Protein AF-A0A250XH63-F1 (afdb_monomer_lite)

Organism: NCBI:txid1157962

Structure (mmCIF, N/CA/C/O backbone):
data_AF-A0A250XH63-F1
#
_entry.id   AF-A0A250XH63-F1
#
loop_
_atom_site.group_PDB
_atom_site.id
_atom_site.type_symbol
_atom_site.label_atom_id
_atom_site.label_alt_id
_atom_site.label_comp_id
_atom_site.label_asym_id
_atom_site.label_entity_id
_atom_site.label_seq_id
_atom_site.pdbx_PDB_ins_code
_atom_site.Cartn_x
_atom_site.Cartn_y
_atom_site.Cartn_z
_atom_site.occupancy
_atom_site.B_iso_or_equiv
_atom_site.auth_seq_id
_atom_site.auth_comp_id
_atom_site.auth_asym_id
_atom_site.auth_atom_id
_atom_site.pdbx_PDB_model_num
ATOM 1 N N . MET A 1 1 ? 1.982 -60.705 22.102 1.00 41.25 1 MET A N 1
ATOM 2 C CA . MET A 1 1 ? 3.268 -60.411 22.765 1.00 41.25 1 MET A CA 1
ATOM 3 C C . MET A 1 1 ? 3.368 -58.901 22.903 1.00 41.25 1 MET A C 1
ATOM 5 O O . MET A 1 1 ? 3.298 -58.223 21.890 1.00 41.25 1 MET A O 1
ATOM 9 N N . HIS A 1 2 ? 3.440 -58.457 24.160 1.00 37.41 2 HIS A N 1
ATOM 10 C CA . HIS A 1 2 ? 3.518 -57.090 24.698 1.00 37.41 2 HIS A CA 1
ATOM 11 C C . HIS A 1 2 ? 2.357 -56.118 24.436 1.00 37.41 2 HIS A C 1
ATOM 13 O O . HIS A 1 2 ? 2.406 -55.260 23.561 1.00 37.41 2 HIS A O 1
ATOM 19 N N . ASP A 1 3 ? 1.356 -56.233 25.315 1.00 41.62 3 ASP A N 1
ATOM 20 C CA . ASP A 1 3 ? 0.445 -55.162 25.713 1.00 41.62 3 ASP A CA 1
ATOM 21 C C . ASP A 1 3 ? 1.171 -54.187 26.659 1.00 41.62 3 ASP A C 1
ATOM 23 O O . ASP A 1 3 ? 1.655 -54.599 27.715 1.00 41.62 3 ASP A O 1
ATOM 27 N N . SER A 1 4 ? 1.207 -52.898 26.310 1.00 48.91 4 SER A N 1
ATOM 28 C CA . SER A 1 4 ? 1.609 -51.807 27.210 1.00 48.91 4 SER A CA 1
ATOM 29 C C . SER A 1 4 ? 0.422 -50.870 27.408 1.00 48.91 4 SER A C 1
ATOM 31 O O . SER A 1 4 ? 0.184 -49.956 26.622 1.00 48.91 4 SER A O 1
ATOM 33 N N . ASN A 1 5 ? -0.345 -51.145 28.461 1.00 46.19 5 ASN A N 1
ATOM 34 C CA . ASN A 1 5 ? -1.484 -50.357 28.910 1.00 46.19 5 ASN A CA 1
ATOM 35 C C . ASN A 1 5 ? -0.993 -49.376 29.990 1.00 46.19 5 ASN A C 1
ATOM 37 O O . ASN A 1 5 ? -0.805 -49.764 31.143 1.00 46.19 5 ASN A O 1
ATOM 41 N N . ALA A 1 6 ? -0.714 -48.128 29.609 1.00 43.69 6 ALA A N 1
ATOM 42 C CA . ALA A 1 6 ? -0.292 -47.087 30.543 1.00 43.69 6 ALA A CA 1
ATOM 43 C C . ALA A 1 6 ? -1.519 -46.500 31.261 1.00 43.69 6 ALA A C 1
ATOM 45 O O . ALA A 1 6 ? -2.269 -45.703 30.698 1.00 43.69 6 ALA A O 1
ATOM 46 N N . TYR A 1 7 ? -1.718 -46.920 32.510 1.00 38.94 7 TYR A N 1
ATOM 47 C CA . TYR A 1 7 ? -2.581 -46.242 33.472 1.00 38.94 7 TYR A CA 1
ATOM 48 C C . TYR A 1 7 ? -1.949 -44.893 33.837 1.00 38.94 7 TYR A C 1
ATOM 50 O O . TYR A 1 7 ? -0.852 -44.854 34.388 1.00 38.94 7 TYR A O 1
ATOM 58 N N . VAL A 1 8 ? -2.639 -43.794 33.534 1.00 45.12 8 VAL A N 1
ATOM 59 C CA . VAL A 1 8 ? -2.311 -42.465 34.062 1.00 45.12 8 VAL A CA 1
ATOM 60 C C . VAL A 1 8 ? -2.870 -42.393 35.483 1.00 45.12 8 VAL A C 1
ATOM 62 O O . VAL A 1 8 ? -4.085 -42.374 35.681 1.00 45.12 8 VAL A O 1
ATOM 65 N N . THR A 1 9 ? -1.973 -42.432 36.463 1.00 44.78 9 THR A N 1
ATOM 66 C CA . THR A 1 9 ? -2.229 -42.213 37.889 1.00 44.78 9 THR A CA 1
ATOM 67 C C . THR A 1 9 ? -2.612 -40.752 38.146 1.00 44.78 9 THR A C 1
ATOM 69 O O . THR A 1 9 ? -1.955 -39.828 37.674 1.00 44.78 9 THR A O 1
ATOM 72 N N . LEU A 1 10 ? -3.705 -40.550 38.884 1.00 47.03 10 LEU A N 1
ATOM 73 C CA . LEU A 1 10 ? -4.242 -39.256 39.320 1.00 47.03 10 LEU A CA 1
ATOM 74 C C . LEU A 1 10 ? -3.573 -38.797 40.633 1.00 47.03 10 LEU A C 1
ATOM 76 O O . LEU A 1 10 ? -4.272 -38.585 41.614 1.00 47.03 10 LEU A O 1
ATOM 80 N N . ASP A 1 11 ? -2.245 -38.651 40.649 1.00 47.12 11 ASP A N 1
ATOM 81 C CA . ASP A 1 11 ? -1.493 -38.189 41.841 1.00 47.12 11 ASP A CA 1
ATOM 82 C C . ASP A 1 11 ? -0.953 -36.747 41.716 1.00 47.12 11 ASP A C 1
ATOM 84 O O . ASP A 1 11 ? -0.257 -36.261 42.594 1.00 47.12 11 ASP A O 1
ATOM 88 N N . SER A 1 12 ? -1.280 -36.003 40.652 1.00 50.38 12 SER A N 1
ATOM 89 C CA . SER A 1 12 ? -0.665 -34.685 40.379 1.00 50.38 12 SER A CA 1
ATOM 90 C C . SER A 1 12 ? -1.458 -33.461 40.870 1.00 50.38 12 SER A C 1
ATOM 92 O O . SER A 1 12 ? -1.282 -32.375 40.324 1.00 50.38 12 SER A O 1
ATOM 94 N N . VAL A 1 13 ? -2.368 -33.604 41.840 1.00 51.94 13 VAL A N 1
ATOM 95 C CA . VAL A 1 13 ? -3.175 -32.463 42.341 1.00 51.94 13 VAL A CA 1
ATOM 96 C C . VAL A 1 13 ? -2.612 -31.864 43.639 1.00 51.94 13 VAL A C 1
ATOM 98 O O . VAL A 1 13 ? -2.933 -30.721 43.955 1.00 51.94 13 VAL A O 1
ATOM 101 N N . GLU A 1 14 ? -1.732 -32.568 44.356 1.00 52.97 14 GLU A N 1
ATOM 102 C CA . GLU A 1 14 ? -1.169 -32.067 45.623 1.00 52.97 14 GLU A CA 1
ATOM 103 C C . GLU A 1 14 ? 0.027 -31.111 45.435 1.00 52.97 14 GLU A C 1
ATOM 105 O O . GLU A 1 14 ? 0.212 -30.219 46.258 1.00 52.97 14 GLU A O 1
ATOM 110 N N . ASP A 1 15 ? 0.734 -31.154 44.298 1.00 50.19 15 ASP A N 1
ATOM 111 C CA . ASP A 1 15 ? 1.896 -30.279 44.037 1.00 50.19 15 ASP A CA 1
ATOM 112 C C . ASP A 1 15 ? 1.538 -28.819 43.669 1.00 50.19 15 ASP A C 1
ATOM 114 O O . ASP A 1 15 ? 2.415 -27.964 43.583 1.00 50.19 15 ASP A O 1
ATOM 118 N N . CYS A 1 16 ? 0.259 -28.476 43.454 1.00 54.28 16 CYS A N 1
ATOM 119 C CA . CYS A 1 16 ? -0.134 -27.097 43.108 1.00 54.28 16 CYS A CA 1
ATOM 120 C C . CYS A 1 16 ? -0.336 -26.169 44.318 1.00 54.28 16 CYS A C 1
ATOM 122 O O . CYS A 1 16 ? -0.416 -24.955 44.127 1.00 54.28 16 CYS A O 1
ATOM 124 N N . ALA A 1 17 ? -0.468 -26.695 45.539 1.00 57.25 17 ALA A N 1
ATOM 125 C CA . ALA A 1 17 ? -0.729 -25.861 46.716 1.00 57.25 17 ALA A CA 1
ATOM 126 C C . ALA A 1 17 ? 0.541 -25.137 47.202 1.00 57.25 17 ALA A C 1
ATOM 128 O O . ALA A 1 17 ? 0.492 -23.938 47.494 1.00 57.25 17 ALA A O 1
ATOM 129 N N . ASP A 1 18 ? 1.681 -25.831 47.188 1.00 59.03 18 ASP A N 1
ATOM 130 C CA . ASP A 1 18 ? 2.962 -25.295 47.660 1.00 59.03 18 ASP A CA 1
ATOM 131 C C . ASP A 1 18 ? 3.505 -24.181 46.740 1.00 59.03 18 ASP A C 1
ATOM 133 O O . ASP A 1 18 ? 4.044 -23.176 47.216 1.00 59.03 18 ASP A O 1
ATOM 137 N N . ASP A 1 19 ? 3.256 -24.276 45.428 1.00 65.81 19 ASP A N 1
ATOM 138 C CA . ASP A 1 19 ? 3.649 -23.256 44.443 1.00 65.81 19 ASP A CA 1
ATOM 139 C C . ASP A 1 19 ? 2.899 -21.923 44.624 1.00 65.81 19 ASP A C 1
ATOM 141 O O . ASP A 1 19 ? 3.460 -20.841 44.416 1.00 65.81 19 ASP A O 1
ATOM 145 N N . VAL A 1 20 ? 1.631 -21.967 45.047 1.00 68.19 20 VAL A N 1
ATOM 146 C CA . VAL A 1 20 ? 0.815 -20.759 45.268 1.00 68.19 20 VAL A CA 1
ATOM 147 C C . VAL A 1 20 ? 1.288 -20.006 46.511 1.00 68.19 20 VAL A C 1
ATOM 149 O O . VAL A 1 20 ? 1.326 -18.771 46.515 1.00 68.19 20 VAL A O 1
ATOM 152 N N . GLN A 1 21 ? 1.700 -20.731 47.552 1.00 70.88 21 GLN A N 1
ATOM 153 C CA . GLN A 1 21 ? 2.231 -20.133 48.774 1.00 70.88 21 GLN A CA 1
ATOM 154 C C . GLN A 1 21 ? 3.620 -19.518 48.548 1.00 70.88 21 GLN A C 1
ATOM 156 O O . GLN A 1 21 ? 3.879 -18.409 49.026 1.00 70.88 21 GLN A O 1
ATOM 161 N N . GLY A 1 22 ? 4.472 -20.167 47.745 1.00 74.75 22 GLY A N 1
ATOM 162 C CA . GLY A 1 22 ? 5.752 -19.606 47.300 1.00 74.75 22 GLY A CA 1
ATOM 163 C C . GLY A 1 22 ? 5.582 -18.302 46.511 1.00 74.75 22 GLY A C 1
ATOM 164 O O . GLY A 1 22 ? 6.178 -17.280 46.855 1.00 74.75 22 GLY A O 1
ATOM 165 N N . GLN A 1 23 ? 4.680 -18.286 45.523 1.00 75.88 23 GLN A N 1
ATOM 166 C CA . GLN A 1 23 ? 4.392 -17.082 44.732 1.00 75.88 23 GLN A CA 1
ATOM 167 C C . GLN A 1 23 ? 3.797 -15.941 45.570 1.00 75.88 23 GLN A C 1
ATOM 169 O O . GLN A 1 23 ? 4.119 -14.773 45.343 1.00 75.88 23 GLN A O 1
ATOM 174 N N . ALA A 1 24 ? 2.958 -16.244 46.565 1.00 72.00 24 ALA A N 1
ATOM 175 C CA . ALA A 1 24 ? 2.406 -15.233 47.466 1.00 72.00 24 ALA A CA 1
ATOM 176 C C . ALA A 1 24 ? 3.488 -14.578 48.345 1.00 72.00 24 ALA A C 1
ATOM 178 O O . ALA A 1 24 ? 3.439 -13.366 48.581 1.00 72.00 24 ALA A O 1
ATOM 179 N N . MET A 1 25 ? 4.487 -15.349 48.787 1.00 78.38 25 MET A N 1
ATOM 180 C CA . MET A 1 25 ? 5.618 -14.837 49.567 1.00 78.38 25 MET A CA 1
ATOM 181 C C . MET A 1 25 ? 6.565 -13.976 48.723 1.00 78.38 25 MET A C 1
ATOM 183 O O . MET A 1 25 ? 7.000 -12.923 49.193 1.00 78.38 25 MET A O 1
ATOM 187 N N . ASP A 1 26 ? 6.799 -14.338 47.461 1.00 77.38 26 ASP A N 1
ATOM 188 C CA . ASP A 1 26 ? 7.581 -13.520 46.524 1.00 77.38 26 ASP A CA 1
ATOM 189 C C . ASP A 1 26 ? 6.874 -12.203 46.167 1.00 77.38 26 ASP A C 1
ATOM 191 O O . ASP A 1 26 ? 7.507 -11.147 46.073 1.00 77.38 26 ASP A O 1
ATOM 195 N N . ILE A 1 27 ? 5.542 -12.222 46.041 1.00 74.62 27 ILE A N 1
ATOM 196 C CA . ILE A 1 27 ? 4.738 -11.005 45.864 1.00 74.62 27 ILE A CA 1
ATOM 197 C C . ILE A 1 27 ? 4.843 -10.118 47.109 1.00 74.62 27 ILE A C 1
ATOM 199 O O . ILE A 1 27 ? 5.061 -8.913 46.983 1.00 74.62 27 ILE A O 1
ATOM 203 N N . LEU A 1 28 ? 4.748 -10.689 48.313 1.00 71.19 28 LEU A N 1
ATOM 204 C CA . LEU A 1 28 ? 4.933 -9.942 49.559 1.00 71.19 28 LEU A CA 1
ATOM 205 C C . LEU A 1 28 ? 6.342 -9.342 49.663 1.00 71.19 28 LEU A C 1
ATOM 207 O O . LEU A 1 28 ? 6.463 -8.181 50.055 1.00 71.19 28 LEU A O 1
ATOM 211 N N . ALA A 1 29 ? 7.379 -10.075 49.246 1.00 76.44 29 ALA A N 1
ATOM 212 C CA . ALA A 1 29 ? 8.754 -9.587 49.169 1.00 76.44 29 ALA A CA 1
ATOM 213 C C . ALA A 1 29 ? 8.893 -8.416 48.174 1.00 76.44 29 ALA A C 1
ATOM 215 O O . ALA A 1 29 ? 9.464 -7.380 48.518 1.00 76.44 29 ALA A O 1
ATOM 216 N N . GLY A 1 30 ? 8.294 -8.510 46.984 1.00 71.00 30 GLY A N 1
ATOM 217 C CA . GLY A 1 30 ? 8.285 -7.429 45.988 1.00 71.00 30 GLY A CA 1
ATOM 218 C C . GLY A 1 30 ? 7.497 -6.185 46.423 1.00 71.00 30 GLY A C 1
ATOM 219 O O . GLY A 1 30 ? 7.869 -5.056 46.101 1.00 71.00 30 GLY A O 1
ATOM 220 N N . LEU A 1 31 ? 6.442 -6.353 47.224 1.00 68.62 31 LEU A N 1
ATOM 221 C CA . LEU A 1 31 ? 5.690 -5.232 47.800 1.00 68.62 31 LEU A CA 1
ATOM 222 C C . LEU A 1 31 ? 6.514 -4.464 48.851 1.00 68.62 31 LEU A C 1
ATOM 224 O O . LEU A 1 31 ? 6.279 -3.271 49.058 1.00 68.62 31 LEU A O 1
ATOM 228 N N . THR A 1 32 ? 7.517 -5.101 49.470 1.00 65.69 32 THR A N 1
ATOM 229 C CA . THR A 1 32 ? 8.432 -4.430 50.409 1.00 65.69 32 THR A CA 1
ATOM 230 C C . THR A 1 32 ? 9.353 -3.424 49.721 1.00 65.69 32 THR A C 1
ATOM 232 O O . THR A 1 32 ? 9.590 -2.349 50.270 1.00 65.69 32 THR A O 1
ATOM 235 N N . SER A 1 33 ? 9.809 -3.712 48.495 1.00 69.31 33 SER A N 1
ATOM 236 C CA . SER A 1 33 ? 10.696 -2.813 47.747 1.00 69.31 33 SER A CA 1
ATOM 237 C C . SER A 1 33 ? 9.974 -1.590 47.175 1.00 69.31 33 SER A C 1
ATOM 239 O O . SER A 1 33 ? 10.621 -0.647 46.732 1.00 69.31 33 SER A O 1
ATOM 241 N N . LEU A 1 34 ? 8.637 -1.593 47.182 1.00 75.25 34 LEU A N 1
ATOM 242 C CA . LEU A 1 34 ? 7.790 -0.522 46.647 1.00 75.25 34 LEU A CA 1
ATOM 243 C C . LEU A 1 34 ? 7.347 0.502 47.711 1.00 75.25 34 LEU A C 1
ATOM 245 O O . LEU A 1 34 ? 6.546 1.382 47.408 1.00 75.25 34 LEU A O 1
ATOM 249 N N . GLY A 1 35 ? 7.855 0.409 48.947 1.00 68.25 35 GLY A N 1
ATOM 250 C CA . GLY A 1 35 ? 7.584 1.397 50.002 1.00 68.25 35 GLY A CA 1
ATOM 251 C C . GLY A 1 35 ? 6.139 1.395 50.517 1.00 68.25 35 GLY A C 1
ATOM 252 O O . GLY A 1 35 ? 5.651 2.409 51.014 1.00 68.25 35 GLY A O 1
ATOM 253 N N . ILE A 1 36 ? 5.433 0.272 50.380 1.00 76.38 36 ILE A N 1
ATOM 254 C CA . ILE A 1 36 ? 4.042 0.131 50.820 1.00 76.38 36 ILE A CA 1
ATOM 255 C C . ILE A 1 36 ? 3.974 0.075 52.353 1.00 76.38 36 ILE A C 1
ATOM 257 O O . ILE A 1 36 ? 4.795 -0.579 52.997 1.00 76.38 36 ILE A O 1
ATOM 261 N N . SER A 1 37 ? 2.975 0.753 52.932 1.00 78.25 37 SER A N 1
ATOM 262 C CA . SER A 1 37 ? 2.823 0.894 54.382 1.00 78.25 37 SER A CA 1
ATOM 263 C C . SER A 1 37 ? 2.643 -0.450 55.097 1.00 78.25 37 SER A C 1
ATOM 265 O O . SER A 1 37 ? 1.931 -1.348 54.639 1.00 78.25 37 SER A O 1
ATOM 267 N N . GLU A 1 38 ? 3.270 -0.571 56.265 1.00 80.50 38 GLU A N 1
ATOM 268 C CA . GLU A 1 38 ? 3.286 -1.786 57.092 1.00 80.50 38 GLU A CA 1
ATOM 269 C C . GLU A 1 38 ? 1.872 -2.252 57.483 1.00 80.50 38 GLU A C 1
ATOM 271 O O . GLU A 1 38 ? 1.567 -3.442 57.454 1.00 80.50 38 GLU A O 1
ATOM 276 N N . ALA A 1 39 ? 0.952 -1.302 57.671 1.00 73.38 39 ALA A N 1
ATOM 277 C CA . ALA A 1 39 ? -0.461 -1.569 57.936 1.00 73.38 39 ALA A CA 1
ATOM 278 C C . ALA A 1 39 ? -1.197 -2.266 56.774 1.00 73.38 39 ALA A C 1
ATOM 280 O O . ALA A 1 39 ? -2.158 -3.003 57.001 1.00 73.38 39 ALA A O 1
ATOM 281 N N . LEU A 1 40 ? -0.794 -2.034 55.517 1.00 71.12 40 LEU A N 1
ATOM 282 C CA . LEU A 1 40 ? -1.385 -2.740 54.376 1.00 71.12 40 LEU A CA 1
ATOM 283 C C . LEU A 1 40 ? -0.832 -4.164 54.273 1.00 71.12 40 LEU A C 1
ATOM 285 O O . LEU A 1 40 ? -1.578 -5.083 53.943 1.00 71.12 40 LEU A O 1
ATOM 289 N N . ARG A 1 41 ? 0.444 -4.357 54.620 1.00 78.44 41 ARG A N 1
ATOM 290 C CA . ARG A 1 41 ? 1.076 -5.679 54.662 1.00 78.44 41 ARG A CA 1
ATOM 291 C C . ARG A 1 41 ? 0.395 -6.592 55.675 1.00 78.44 41 ARG A C 1
ATOM 293 O O . ARG A 1 41 ? 0.029 -7.709 55.330 1.00 78.44 41 ARG A O 1
ATOM 300 N N . GLU A 1 42 ? 0.146 -6.086 56.879 1.00 82.56 42 GLU A N 1
ATOM 301 C CA . GLU A 1 42 ? -0.530 -6.838 57.939 1.00 82.56 42 GLU A CA 1
ATOM 302 C C . GLU A 1 42 ? -1.963 -7.236 57.532 1.00 82.56 42 GLU A C 1
ATOM 304 O O . GLU A 1 42 ? -2.415 -8.351 57.794 1.00 82.56 42 GLU A O 1
ATOM 309 N N . LYS A 1 43 ? -2.664 -6.369 56.787 1.00 80.81 43 LYS A N 1
ATOM 310 C CA . LYS A 1 43 ? -3.988 -6.680 56.220 1.00 80.81 43 LYS A CA 1
ATOM 311 C C . LYS A 1 43 ? -3.940 -7.749 55.129 1.00 80.81 43 LYS A C 1
ATOM 313 O O . LYS A 1 43 ? -4.813 -8.613 55.111 1.00 80.81 43 LYS A O 1
ATOM 318 N N . VAL A 1 44 ? -2.953 -7.703 54.233 1.00 78.88 44 VAL A N 1
ATOM 319 C CA . VAL A 1 44 ? -2.778 -8.719 53.179 1.00 78.88 44 VAL A CA 1
ATOM 320 C C . VAL A 1 44 ? -2.409 -10.068 53.793 1.00 78.88 44 VAL A C 1
ATOM 322 O O . VAL A 1 44 ? -2.977 -11.087 53.409 1.00 78.88 44 VAL A O 1
ATOM 325 N N . GLN A 1 45 ? -1.535 -10.074 54.798 1.00 84.31 45 GLN A N 1
ATOM 326 C CA . GLN A 1 45 ? -1.140 -11.292 55.496 1.00 84.31 45 GLN A CA 1
ATOM 327 C C . GLN A 1 45 ? -2.313 -11.916 56.264 1.00 84.31 45 GLN A C 1
ATOM 329 O O . GLN A 1 45 ? -2.554 -13.112 56.136 1.00 84.31 45 GLN A O 1
ATOM 334 N N . ASN A 1 46 ? -3.123 -11.111 56.961 1.00 82.38 46 ASN A N 1
ATOM 335 C CA . ASN A 1 46 ? -4.349 -11.597 57.601 1.00 82.38 46 ASN A CA 1
ATOM 336 C C . ASN A 1 46 ? -5.375 -12.145 56.593 1.00 82.38 46 ASN A C 1
ATOM 338 O O . ASN A 1 46 ? -6.048 -13.132 56.885 1.00 82.38 46 ASN A O 1
ATOM 342 N N . ALA A 1 47 ? -5.492 -11.542 55.406 1.00 76.25 47 ALA A N 1
ATOM 343 C CA . ALA A 1 47 ? -6.397 -12.021 54.361 1.00 76.25 47 ALA A CA 1
ATOM 344 C C . ALA A 1 47 ? -5.946 -13.364 53.758 1.00 76.25 47 ALA A C 1
ATOM 346 O O . ALA A 1 47 ? -6.788 -14.220 53.495 1.00 76.25 47 ALA A O 1
ATOM 347 N N . LEU A 1 48 ? -4.636 -13.570 53.581 1.00 79.75 48 LEU A N 1
ATOM 348 C CA . LEU A 1 48 ? -4.081 -14.847 53.116 1.00 79.75 48 LEU A CA 1
ATOM 349 C C . LEU A 1 48 ? -4.312 -15.964 54.143 1.00 79.75 48 LEU A C 1
ATOM 351 O O . LEU A 1 48 ? -4.798 -17.031 53.774 1.00 79.75 48 LEU A O 1
ATOM 355 N N . SER A 1 49 ? -4.093 -15.690 55.433 1.00 79.06 49 SER A N 1
ATOM 356 C CA . SER A 1 49 ? -4.368 -16.650 56.513 1.00 79.06 49 SER A CA 1
ATOM 357 C C . SER A 1 49 ? -5.851 -17.039 56.609 1.00 79.06 49 SER A C 1
ATOM 359 O O . SER A 1 49 ? -6.177 -18.178 56.935 1.00 79.06 49 SER A O 1
ATOM 361 N N . GLN A 1 50 ? -6.772 -16.115 56.309 1.00 78.94 50 GLN A N 1
ATOM 362 C CA . GLN A 1 50 ? -8.211 -16.412 56.265 1.00 78.94 50 GLN A CA 1
ATOM 363 C C . GLN A 1 50 ? -8.599 -17.277 55.059 1.00 78.94 50 GLN A C 1
ATOM 365 O O . GLN A 1 50 ? -9.533 -18.074 55.154 1.00 78.94 50 GLN A O 1
ATOM 370 N N . LEU A 1 51 ? -7.898 -17.135 53.931 1.00 71.88 51 LEU A N 1
ATOM 371 C CA . LEU A 1 51 ? -8.160 -17.925 52.729 1.00 71.88 51 LEU A CA 1
ATOM 372 C C . LEU A 1 51 ? -7.751 -19.395 52.915 1.00 71.88 51 LEU A C 1
ATOM 374 O O . LEU A 1 51 ? -8.463 -20.290 52.465 1.00 71.88 51 LEU A O 1
ATOM 378 N N . ASP A 1 52 ? -6.651 -19.630 53.627 1.00 74.44 52 ASP A N 1
ATOM 379 C CA . ASP A 1 52 ? -6.138 -20.969 53.937 1.00 74.44 52 ASP A CA 1
ATOM 380 C C . ASP A 1 52 ? -7.037 -21.724 54.943 1.00 74.44 52 ASP A C 1
ATOM 382 O O . ASP A 1 52 ? -7.325 -22.918 54.822 1.00 74.44 52 ASP A O 1
ATOM 386 N N . GLN A 1 53 ? -7.634 -20.991 55.888 1.00 73.06 53 GLN A N 1
ATOM 387 C CA . GLN A 1 53 ? -8.675 -21.538 56.769 1.00 73.06 53 GLN A CA 1
ATOM 388 C C . GLN A 1 53 ? -9.980 -21.860 56.019 1.00 73.06 53 GLN A C 1
ATOM 390 O O . GLN A 1 53 ? -10.717 -22.767 56.405 1.00 73.06 53 GLN A O 1
ATOM 395 N N . ALA A 1 54 ? -10.281 -21.141 54.934 1.00 65.88 54 ALA A N 1
ATOM 396 C CA . ALA A 1 54 ? -11.462 -21.408 54.118 1.00 65.88 54 ALA A CA 1
ATOM 397 C C . ALA A 1 54 ? -11.266 -22.615 53.182 1.00 65.88 54 ALA A C 1
ATOM 399 O O . ALA A 1 54 ? -12.203 -23.403 53.018 1.00 65.88 54 ALA A O 1
ATOM 400 N N . SER A 1 55 ? -10.069 -22.794 52.606 1.00 65.94 55 SER A N 1
ATOM 401 C CA . SER A 1 55 ? -9.748 -23.907 51.694 1.00 65.94 55 SER A CA 1
ATOM 402 C C . SER A 1 55 ? -9.786 -25.266 52.408 1.00 65.94 55 SER A C 1
ATOM 404 O O . SER A 1 55 ? -10.379 -26.218 51.896 1.00 65.94 55 SER A O 1
ATOM 406 N N . SER A 1 56 ? -9.270 -25.329 53.637 1.00 58.47 56 SER A N 1
ATOM 407 C CA . SER A 1 56 ? -9.263 -26.535 54.476 1.00 58.47 56 SER A CA 1
ATOM 408 C C . SER A 1 56 ? -10.664 -26.982 54.927 1.00 58.47 56 SER A C 1
ATOM 410 O O . SER A 1 56 ? -10.887 -28.168 55.164 1.00 58.47 56 SER A O 1
ATOM 412 N N . SER A 1 57 ? -11.649 -26.076 54.966 1.00 53.16 57 SER A N 1
ATOM 413 C CA . SER A 1 57 ? -13.041 -26.405 55.325 1.00 53.16 57 SER A CA 1
ATOM 414 C C . SER A 1 57 ? -13.882 -26.988 54.174 1.00 53.16 57 SER A C 1
ATOM 416 O O . SER A 1 57 ? -14.920 -27.605 54.418 1.00 53.16 57 SER A O 1
ATOM 418 N N . ALA A 1 58 ? -13.445 -26.829 52.918 1.00 50.69 58 ALA A N 1
ATOM 419 C CA . ALA A 1 58 ? -14.220 -27.202 51.729 1.00 50.69 58 ALA A CA 1
ATOM 420 C C . ALA A 1 58 ? -13.954 -28.635 51.218 1.00 50.69 58 ALA A C 1
ATOM 422 O O . ALA A 1 58 ? -14.729 -29.151 50.412 1.00 50.69 58 ALA A O 1
ATOM 423 N N . ALA A 1 59 ? -12.902 -29.306 51.697 1.00 48.00 59 ALA A N 1
ATOM 424 C CA . ALA A 1 59 ? -12.507 -30.639 51.226 1.00 48.00 59 ALA A CA 1
ATOM 425 C C . ALA A 1 59 ? -13.312 -31.810 51.842 1.00 48.00 59 ALA A C 1
ATOM 427 O O . ALA A 1 59 ? -13.118 -32.961 51.459 1.00 48.00 59 ALA A O 1
ATOM 428 N N . ALA A 1 60 ? -14.248 -31.551 52.763 1.00 48.25 60 ALA A N 1
ATOM 429 C CA . ALA A 1 60 ? -14.919 -32.597 53.546 1.00 48.25 60 ALA A CA 1
ATOM 430 C C . ALA A 1 60 ? -16.263 -33.119 52.986 1.00 48.25 60 ALA A C 1
ATOM 432 O O . ALA A 1 60 ? -16.964 -33.848 53.689 1.00 48.25 60 ALA A O 1
ATOM 433 N N . GLY A 1 61 ? -16.668 -32.811 51.746 1.00 48.09 61 GLY A N 1
ATOM 434 C CA . GLY A 1 61 ? -17.949 -33.350 51.276 1.00 48.09 61 GLY A CA 1
ATOM 435 C C . GLY A 1 61 ? -18.278 -33.213 49.801 1.00 48.09 61 GLY A C 1
ATOM 436 O O . GLY A 1 61 ? -19.016 -32.309 49.448 1.00 48.09 61 GLY A O 1
ATOM 437 N N . ILE A 1 62 ? -17.869 -34.186 48.978 1.00 42.75 62 ILE A N 1
ATOM 438 C CA . ILE A 1 62 ? -18.651 -34.673 47.826 1.00 42.75 62 ILE A CA 1
ATOM 439 C C . ILE A 1 62 ? -18.321 -36.163 47.622 1.00 42.75 62 ILE A C 1
ATOM 441 O O . ILE A 1 62 ? -17.252 -36.518 47.137 1.00 42.75 62 ILE A O 1
ATOM 445 N N . ALA A 1 63 ? -19.268 -37.044 47.956 1.00 40.44 63 ALA A N 1
ATOM 446 C CA . ALA A 1 63 ? -19.246 -38.454 47.577 1.00 40.44 63 ALA A CA 1
ATOM 447 C C . ALA A 1 63 ? -20.626 -38.891 47.050 1.00 40.44 63 ALA A C 1
ATOM 449 O O . ALA A 1 63 ? -21.623 -38.808 47.762 1.00 40.44 63 ALA A O 1
ATOM 450 N N . GLY A 1 64 ? -20.654 -39.420 45.819 1.00 40.66 64 GLY A N 1
ATOM 451 C CA . GLY A 1 64 ? -21.565 -40.500 45.410 1.00 40.66 64 GLY A CA 1
ATOM 452 C C . GLY A 1 64 ? -22.844 -40.163 44.619 1.00 40.66 64 GLY A C 1
ATOM 453 O O . GLY A 1 64 ? -23.823 -39.687 45.182 1.00 40.66 64 GLY A O 1
ATOM 454 N N . ARG A 1 65 ? -22.878 -40.569 43.334 1.00 35.75 65 ARG A N 1
ATOM 455 C CA . ARG A 1 65 ? -24.011 -41.167 42.558 1.00 35.75 65 ARG A CA 1
ATOM 456 C C . ARG A 1 65 ? -23.670 -41.096 41.061 1.00 35.75 65 ARG A C 1
ATOM 458 O O . ARG A 1 65 ? -23.179 -40.078 40.613 1.00 35.75 65 ARG A O 1
ATOM 465 N N . GLY A 1 66 ? -23.915 -42.062 40.182 1.00 36.47 66 GLY A N 1
ATOM 466 C CA . GLY A 1 66 ? -24.646 -43.323 40.228 1.00 36.47 66 GLY A CA 1
ATOM 467 C C . GLY A 1 66 ? -24.929 -43.742 38.772 1.00 36.47 66 GLY A C 1
ATOM 468 O O . GLY A 1 66 ? -25.424 -42.951 37.979 1.00 36.47 66 GLY A O 1
ATOM 469 N N . LYS A 1 67 ? -24.554 -44.974 38.429 1.00 46.66 67 LYS A N 1
ATOM 470 C CA . LYS A 1 67 ? -24.519 -45.621 37.101 1.00 46.66 67 LYS A CA 1
ATOM 471 C C . LYS A 1 67 ? -25.880 -46.249 36.729 1.00 46.66 67 LYS A C 1
ATOM 473 O O . LYS A 1 67 ? -26.514 -46.801 37.621 1.00 46.66 67 LYS A O 1
ATOM 478 N N . LYS A 1 68 ? -26.282 -46.238 35.444 1.00 37.56 68 LYS A N 1
ATOM 479 C CA . LYS A 1 68 ? -27.269 -47.120 34.736 1.00 37.56 68 LYS A CA 1
ATOM 480 C C . LYS A 1 68 ? -27.254 -46.697 33.246 1.00 37.56 68 LYS A C 1
ATOM 482 O O . LYS A 1 68 ? -27.274 -45.504 32.999 1.00 37.56 68 LYS A O 1
ATOM 487 N N . GLY A 1 69 ? -27.150 -47.505 32.186 1.00 41.00 69 GLY A N 1
ATOM 488 C CA . GLY A 1 69 ? -27.387 -48.931 31.949 1.00 41.00 69 GLY A CA 1
ATOM 489 C C . GLY A 1 69 ? -28.673 -49.116 31.125 1.00 41.00 69 GLY A C 1
ATOM 490 O O . GLY A 1 69 ? -29.734 -49.023 31.728 1.00 41.00 69 GLY A O 1
ATOM 491 N N . SER A 1 70 ? -28.603 -49.370 29.802 1.00 38.06 70 SER A N 1
ATOM 492 C CA . SER A 1 70 ? -29.703 -50.016 29.047 1.00 38.06 70 SER A CA 1
ATOM 493 C C . SER A 1 70 ? -29.303 -50.550 27.652 1.00 38.06 70 SER A C 1
ATOM 495 O O . SER A 1 70 ? -28.716 -49.845 26.835 1.00 38.06 70 SER A O 1
ATOM 497 N N . THR A 1 71 ? -29.642 -51.823 27.450 1.00 37.25 71 THR A N 1
ATOM 498 C CA . THR A 1 71 ? -29.669 -52.742 26.283 1.00 37.25 71 THR A CA 1
ATOM 499 C C . THR A 1 71 ? -30.891 -52.461 25.374 1.00 37.25 71 THR A C 1
ATOM 501 O O . THR A 1 71 ? -31.845 -51.888 25.878 1.00 37.25 71 THR A O 1
ATOM 504 N N . GLY A 1 72 ? -31.072 -52.843 24.098 1.00 36.28 72 GLY A N 1
ATOM 505 C CA . GLY A 1 72 ? -30.424 -53.729 23.117 1.00 36.28 72 GLY A CA 1
ATOM 506 C C . GLY A 1 72 ? -31.387 -54.006 21.919 1.00 36.28 72 GLY A C 1
ATOM 507 O O . GLY A 1 72 ? -32.563 -53.663 22.009 1.00 36.28 72 GLY A O 1
ATOM 508 N N . GLY A 1 73 ? -30.892 -54.658 20.845 1.00 33.97 73 GLY A N 1
ATOM 509 C CA . GLY A 1 73 ? -31.647 -55.372 19.772 1.00 33.97 73 GLY A CA 1
ATOM 510 C C . GLY A 1 73 ? -31.921 -54.605 18.456 1.00 33.97 73 GLY A C 1
ATOM 511 O O . GLY A 1 73 ? -32.189 -53.415 18.502 1.00 33.97 73 GLY A O 1
ATOM 512 N N . SER A 1 74 ? -31.930 -55.168 17.233 1.00 35.12 74 SER A N 1
ATOM 513 C CA . SER A 1 74 ? -31.536 -56.473 16.647 1.00 35.12 74 SER A CA 1
ATOM 514 C C . SER A 1 74 ? -31.870 -56.473 15.131 1.00 35.12 74 SER A C 1
ATOM 516 O O . SER A 1 74 ? -32.956 -56.028 14.775 1.00 35.12 74 SER A O 1
ATOM 518 N N . GLY A 1 75 ? -31.027 -57.073 14.272 1.00 38.25 75 GLY A N 1
ATOM 519 C CA . GLY A 1 75 ? -31.448 -57.715 13.000 1.00 38.25 75 GLY A CA 1
ATOM 520 C C . GLY A 1 75 ? -31.078 -57.034 11.663 1.00 38.25 75 GLY A C 1
ATOM 521 O O . GLY A 1 75 ? -30.913 -55.824 11.633 1.00 38.25 75 GLY A O 1
ATOM 522 N N . PRO A 1 76 ? -30.893 -57.794 10.558 1.00 53.25 76 PRO A N 1
ATOM 523 C CA . PRO A 1 76 ? -29.665 -57.692 9.766 1.00 53.25 76 PRO A CA 1
ATOM 524 C C . PRO A 1 76 ? -29.859 -57.342 8.278 1.00 53.25 76 PRO A C 1
ATOM 526 O O . PRO A 1 76 ? -30.817 -57.758 7.635 1.00 53.25 76 PRO A O 1
ATOM 529 N N . ALA A 1 77 ? -28.853 -56.688 7.698 1.00 39.03 77 ALA A N 1
ATOM 530 C CA . ALA A 1 77 ? -28.517 -56.802 6.281 1.00 39.03 77 ALA A CA 1
ATOM 531 C C . ALA A 1 77 ? -26.988 -56.791 6.167 1.00 39.03 77 ALA A C 1
ATOM 533 O O . ALA A 1 77 ? -26.342 -55.855 6.634 1.00 39.03 77 ALA A O 1
ATOM 534 N N . SER A 1 78 ? -26.417 -57.868 5.631 1.00 55.62 78 SER A N 1
ATOM 535 C CA . SER A 1 78 ? -24.978 -58.122 5.527 1.00 55.62 78 SER A CA 1
ATOM 536 C C . SER A 1 78 ? -24.215 -56.927 4.937 1.00 55.62 78 SER A C 1
ATOM 538 O O . SER A 1 78 ? -24.347 -56.670 3.739 1.00 55.62 78 SER A O 1
ATOM 540 N N . PRO A 1 79 ? -23.384 -56.208 5.716 1.00 50.94 79 PRO A N 1
ATOM 541 C CA . PRO A 1 79 ? -22.499 -55.214 5.152 1.00 50.94 79 PRO A CA 1
ATOM 542 C C . PRO A 1 79 ? -21.214 -55.915 4.719 1.00 50.94 79 PRO A C 1
ATOM 544 O O . PRO A 1 79 ? -20.552 -56.596 5.505 1.00 50.94 79 PRO A O 1
ATOM 547 N N . THR A 1 80 ? -20.859 -55.730 3.453 1.00 58.28 80 THR A N 1
ATOM 548 C CA . THR A 1 80 ? -19.521 -55.970 2.916 1.00 58.28 80 THR A CA 1
ATOM 549 C C . THR A 1 80 ? -18.500 -55.479 3.941 1.00 58.28 80 THR A C 1
ATOM 551 O O . THR A 1 80 ? -18.549 -54.318 4.349 1.00 58.28 80 THR A O 1
ATOM 554 N N . ARG A 1 81 ? -17.650 -56.383 4.442 1.00 48.50 81 ARG A N 1
ATOM 555 C CA . ARG A 1 81 ? -16.695 -56.121 5.525 1.00 48.50 81 ARG A CA 1
ATOM 556 C C . ARG A 1 81 ? -15.663 -55.108 5.037 1.00 48.50 81 ARG A C 1
ATOM 558 O O . ARG A 1 81 ? -14.639 -55.487 4.480 1.00 48.50 81 ARG A O 1
ATOM 565 N N . LEU A 1 82 ? -15.977 -53.830 5.220 1.00 60.59 82 LEU A N 1
ATOM 566 C CA . LEU A 1 82 ? -15.097 -52.733 4.860 1.00 60.59 82 LEU A CA 1
ATOM 567 C C . LEU A 1 82 ? -13.861 -52.795 5.750 1.00 60.59 82 LEU A C 1
ATOM 569 O O . LEU A 1 82 ? -13.943 -52.932 6.974 1.00 60.59 82 LEU A O 1
ATOM 573 N N . THR A 1 83 ? -12.710 -52.719 5.109 1.00 73.81 83 THR A N 1
ATOM 574 C CA . THR A 1 83 ? -11.415 -52.647 5.765 1.00 73.81 83 THR A CA 1
ATOM 575 C C . THR A 1 83 ? -11.352 -51.399 6.663 1.00 73.81 83 THR A C 1
ATOM 577 O O . THR A 1 83 ? -12.002 -50.387 6.380 1.00 73.81 83 THR A O 1
ATOM 580 N N . PRO A 1 84 ? -10.562 -51.409 7.752 1.00 76.06 84 PRO A N 1
ATOM 581 C CA . PRO A 1 84 ? -10.381 -50.231 8.610 1.00 76.06 84 PRO A CA 1
ATOM 582 C C . PRO A 1 84 ? -9.961 -48.969 7.831 1.00 76.06 84 PRO A C 1
ATOM 584 O O . PRO A 1 84 ? -10.338 -47.851 8.190 1.00 76.06 84 PRO A O 1
ATOM 587 N N . ALA A 1 85 ? -9.244 -49.147 6.717 1.00 75.31 85 ALA A N 1
ATOM 588 C CA . ALA A 1 85 ? -8.883 -48.078 5.793 1.00 75.31 85 ALA A CA 1
ATOM 589 C C . ALA A 1 85 ? -10.112 -47.445 5.111 1.00 75.31 85 ALA A C 1
ATOM 591 O O . ALA A 1 85 ? -10.233 -46.222 5.080 1.00 75.31 85 ALA A O 1
ATOM 592 N N . GLU A 1 86 ? -11.074 -48.246 4.650 1.00 78.38 86 GLU A N 1
ATOM 593 C CA . GLU A 1 86 ? -12.303 -47.756 4.009 1.00 78.38 86 GLU A CA 1
ATOM 594 C C . GLU A 1 86 ? -13.229 -47.024 4.988 1.00 78.38 86 GLU A C 1
ATOM 596 O O . GLU A 1 86 ? -13.874 -46.044 4.616 1.00 78.38 86 GLU A O 1
ATOM 601 N N . VAL A 1 87 ? -13.266 -47.439 6.259 1.00 83.00 87 VAL A N 1
ATOM 602 C CA . VAL A 1 87 ? -14.010 -46.714 7.308 1.00 83.00 87 VAL A CA 1
ATOM 603 C C . VAL A 1 87 ? -13.404 -45.329 7.544 1.00 83.00 87 VAL A C 1
ATOM 605 O O . VAL A 1 87 ? -14.127 -44.346 7.722 1.00 83.00 87 VAL A O 1
ATOM 608 N N . THR A 1 88 ? -12.075 -45.236 7.512 1.00 83.12 88 THR A N 1
ATOM 609 C CA . THR A 1 88 ? -11.357 -43.968 7.681 1.00 83.12 88 THR A CA 1
ATOM 610 C C . THR A 1 88 ? -11.573 -43.053 6.474 1.00 83.12 88 THR A C 1
ATOM 612 O O . THR A 1 88 ? -11.856 -41.867 6.645 1.00 83.12 88 THR A O 1
ATOM 615 N N . LEU A 1 89 ? -11.548 -43.615 5.261 1.00 86.38 89 LEU A N 1
ATOM 616 C CA . LEU A 1 89 ? -11.798 -42.881 4.021 1.00 86.38 89 LEU A CA 1
ATOM 617 C C . LEU A 1 89 ? -13.230 -42.326 3.969 1.00 86.38 89 LEU A C 1
ATOM 619 O O . LEU A 1 89 ? -13.424 -41.155 3.658 1.00 86.38 89 LEU A O 1
ATOM 623 N N . LYS A 1 90 ? -14.235 -43.122 4.362 1.00 87.06 90 LYS A N 1
ATOM 624 C CA . LYS A 1 90 ? -15.634 -42.665 4.434 1.00 87.06 90 LYS A CA 1
ATOM 625 C C . LYS A 1 90 ? -15.815 -41.489 5.393 1.00 87.06 90 LYS A C 1
ATOM 627 O O . LYS A 1 90 ? -16.452 -40.506 5.031 1.00 87.06 90 LYS A O 1
ATOM 632 N N . LYS A 1 91 ? -15.185 -41.534 6.572 1.00 89.44 91 LYS A N 1
ATOM 633 C CA . LYS A 1 91 ? -15.211 -40.408 7.523 1.00 89.44 91 LYS A CA 1
ATOM 634 C C . LYS A 1 91 ? -14.552 -39.147 6.958 1.00 89.44 91 LYS A C 1
ATOM 636 O O . LYS A 1 91 ? -15.032 -38.045 7.214 1.00 89.44 91 LYS A O 1
ATOM 641 N N . GLN A 1 92 ? -13.465 -39.291 6.197 1.00 89.00 92 GLN A N 1
ATOM 642 C CA . GLN A 1 92 ? -12.808 -38.155 5.544 1.00 89.00 92 GLN A CA 1
ATOM 643 C C . GLN A 1 92 ? -13.678 -37.551 4.435 1.00 89.00 92 GLN A C 1
ATOM 645 O O . GLN A 1 92 ? -13.794 -36.329 4.365 1.00 89.00 92 GLN A O 1
ATOM 650 N N . VAL A 1 93 ? -14.338 -38.384 3.627 1.00 91.31 93 VAL A N 1
ATOM 651 C CA . VAL A 1 93 ? -15.275 -37.932 2.585 1.00 91.31 93 VAL A CA 1
ATOM 652 C C . VAL A 1 93 ? -16.460 -37.187 3.206 1.00 91.31 93 VAL A C 1
ATOM 654 O O . VAL A 1 93 ? -16.734 -36.057 2.815 1.00 91.31 93 VAL A O 1
ATOM 657 N N . GLU A 1 94 ? -17.080 -37.725 4.260 1.00 91.69 94 GLU A N 1
ATOM 658 C CA . GLU A 1 94 ? -18.171 -37.039 4.973 1.00 91.69 94 GLU A CA 1
ATOM 659 C C . GLU A 1 94 ? -17.734 -35.699 5.591 1.00 91.69 94 GLU A C 1
ATOM 661 O O . GLU A 1 94 ? -18.497 -34.728 5.619 1.00 91.69 94 GLU A O 1
ATOM 666 N N . ALA A 1 95 ? -16.499 -35.616 6.097 1.00 89.44 95 ALA A N 1
ATOM 667 C CA . ALA A 1 95 ? -15.945 -34.371 6.621 1.00 89.44 95 ALA A CA 1
ATOM 668 C C . ALA A 1 95 ? -15.709 -33.333 5.511 1.00 89.44 95 ALA A C 1
ATOM 670 O O . ALA A 1 95 ? -15.963 -32.143 5.722 1.00 89.44 95 ALA A O 1
ATOM 671 N N . LEU A 1 96 ? -15.254 -33.765 4.331 1.00 90.69 96 LEU A N 1
ATOM 672 C CA . LEU A 1 96 ? -15.094 -32.903 3.159 1.00 90.69 96 LEU A CA 1
ATOM 673 C C . LEU A 1 96 ? -16.444 -32.421 2.623 1.00 90.69 96 LEU A C 1
ATOM 675 O O . LEU A 1 96 ? -16.585 -31.228 2.356 1.00 90.69 96 LEU A O 1
ATOM 679 N N . ASP A 1 97 ? -17.456 -33.284 2.570 1.00 92.12 97 ASP A N 1
ATOM 680 C CA . ASP A 1 97 ? -18.808 -32.903 2.153 1.00 92.12 97 ASP A CA 1
ATOM 681 C C . ASP A 1 97 ? -19.430 -31.874 3.103 1.00 92.12 97 ASP A C 1
ATOM 683 O O . ASP A 1 97 ? -20.010 -30.880 2.657 1.00 92.12 97 ASP A O 1
ATOM 687 N N . LYS A 1 98 ? -19.234 -32.028 4.421 1.00 92.81 98 LYS A N 1
ATOM 688 C CA . LYS A 1 98 ? -19.645 -31.016 5.411 1.00 92.81 98 LYS A CA 1
ATOM 689 C C . LYS A 1 98 ? -18.924 -29.682 5.201 1.00 92.81 98 LYS A C 1
ATOM 691 O O . LYS A 1 98 ? -19.564 -28.630 5.265 1.00 92.81 98 LYS A O 1
ATOM 696 N N . LYS A 1 99 ? -17.616 -29.700 4.917 1.00 89.88 99 LYS A N 1
ATOM 697 C CA . LYS A 1 99 ? -16.842 -28.483 4.606 1.00 89.88 99 LYS A CA 1
ATOM 698 C C . LYS A 1 99 ? -17.317 -27.821 3.310 1.00 89.88 99 LYS A C 1
ATOM 700 O O . LYS A 1 99 ? -17.483 -26.603 3.284 1.00 89.88 99 LYS A O 1
ATOM 705 N N . LEU A 1 100 ? -17.609 -28.597 2.266 1.00 92.50 100 LEU A N 1
ATOM 706 C CA . LEU A 1 100 ? -18.159 -28.092 1.005 1.00 92.50 100 LEU A CA 1
ATOM 707 C C . LEU A 1 100 ? -19.559 -27.498 1.190 1.00 92.50 100 LEU A C 1
ATOM 709 O O . LEU A 1 100 ? -19.839 -26.418 0.670 1.00 92.50 100 LEU A O 1
ATOM 713 N N . ALA A 1 101 ? -20.429 -28.145 1.966 1.00 91.94 101 ALA A N 1
ATOM 714 C CA . ALA A 1 101 ? -21.753 -27.619 2.290 1.00 91.94 101 ALA A CA 1
ATOM 715 C C . ALA A 1 10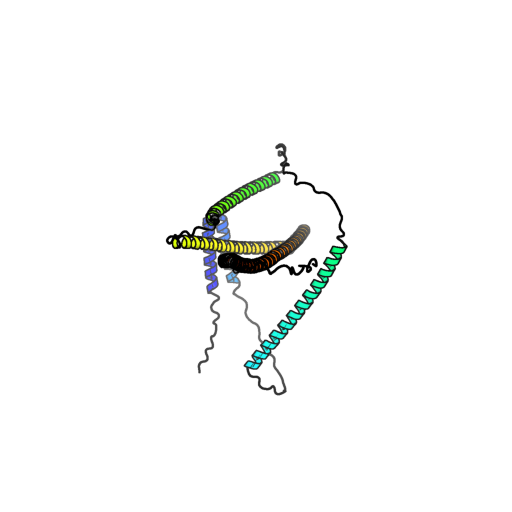1 ? -21.666 -26.285 3.052 1.00 91.94 101 ALA A C 1
ATOM 717 O O . ALA A 1 101 ? -22.388 -25.335 2.734 1.00 91.94 101 ALA A O 1
ATOM 718 N N . MET A 1 102 ? -20.740 -26.183 4.010 1.00 90.56 102 MET A N 1
ATOM 719 C CA . MET A 1 102 ? -20.480 -24.952 4.758 1.00 90.56 102 MET A CA 1
ATOM 720 C C . MET A 1 102 ? -19.941 -23.841 3.849 1.00 90.56 102 MET A C 1
ATOM 722 O O . MET A 1 102 ? -20.479 -22.735 3.860 1.00 90.56 102 MET A O 1
ATOM 726 N N . SER A 1 103 ? -18.960 -24.148 2.997 1.00 90.62 103 SER A N 1
ATOM 727 C CA . SER A 1 103 ? -18.407 -23.213 2.008 1.00 90.62 103 SER A CA 1
ATOM 728 C C . SER A 1 103 ? -19.485 -22.688 1.049 1.00 90.62 103 SER A C 1
ATOM 730 O O . SER A 1 103 ? -19.609 -21.478 0.861 1.00 90.62 103 SER A O 1
ATOM 732 N N . ARG A 1 104 ? -20.359 -23.562 0.525 1.00 93.31 104 ARG A N 1
ATOM 733 C CA . ARG A 1 104 ? -21.504 -23.164 -0.319 1.00 93.31 104 ARG A CA 1
ATOM 734 C C . ARG A 1 104 ? -22.513 -22.284 0.425 1.00 93.31 104 ARG A C 1
ATOM 736 O O . ARG A 1 104 ? -23.136 -21.415 -0.181 1.00 93.31 104 ARG A O 1
ATOM 743 N N . SER A 1 105 ? -22.714 -22.507 1.724 1.00 92.44 105 SER A N 1
ATOM 744 C CA . SER A 1 105 ? -23.570 -21.653 2.560 1.00 92.44 105 SER A CA 1
ATOM 745 C C . SER A 1 105 ? -22.956 -20.263 2.756 1.00 92.44 105 SER A C 1
ATOM 747 O O . SER A 1 105 ? -23.636 -19.258 2.556 1.00 92.44 105 SER A O 1
ATOM 749 N N . ILE A 1 106 ? -21.655 -20.198 3.056 1.00 92.25 106 ILE A N 1
ATOM 750 C CA . ILE A 1 106 ? -20.911 -18.941 3.212 1.00 92.25 106 ILE A CA 1
ATOM 751 C C . ILE A 1 106 ? -20.908 -18.150 1.901 1.00 92.25 106 ILE A C 1
ATOM 753 O O . ILE A 1 106 ? -21.260 -16.974 1.913 1.00 92.25 106 ILE A O 1
ATOM 757 N N . MET A 1 107 ? -20.611 -18.789 0.764 1.00 89.94 107 MET A N 1
ATOM 758 C CA . MET A 1 107 ? -20.647 -18.125 -0.545 1.00 89.94 107 MET A CA 1
ATOM 759 C C . MET A 1 107 ? -22.029 -17.552 -0.869 1.00 89.94 107 MET A C 1
ATOM 761 O O . MET A 1 107 ? -22.121 -16.419 -1.331 1.00 89.94 107 MET A O 1
ATOM 765 N N . ARG A 1 108 ? -23.116 -18.279 -0.570 1.00 93.88 108 ARG A N 1
ATOM 766 C CA . ARG A 1 108 ? -24.476 -17.751 -0.763 1.00 93.88 108 ARG A CA 1
ATOM 767 C C . ARG A 1 108 ? -24.759 -16.533 0.114 1.00 93.88 108 ARG A C 1
ATOM 769 O O . ARG A 1 108 ? -25.365 -15.584 -0.380 1.00 93.88 108 ARG A O 1
ATOM 776 N N . LYS A 1 109 ? -24.308 -16.534 1.375 1.00 95.81 109 LYS A N 1
ATOM 777 C CA . LYS A 1 109 ? -24.450 -15.384 2.287 1.00 95.81 109 LYS A CA 1
ATOM 778 C C . LYS A 1 109 ? -23.639 -14.175 1.821 1.00 95.81 109 LYS A C 1
ATOM 780 O O . LYS A 1 109 ? -24.167 -13.070 1.815 1.00 95.81 109 LYS A O 1
ATOM 785 N N . LEU A 1 110 ? -22.392 -14.383 1.397 1.00 90.25 110 LEU A N 1
ATOM 786 C CA . LEU A 1 110 ? -21.543 -13.317 0.860 1.00 90.25 110 LEU A CA 1
ATOM 787 C C . LEU A 1 110 ? -22.125 -12.731 -0.427 1.00 90.25 110 LEU A C 1
ATOM 789 O O . LEU A 1 110 ? -22.148 -11.517 -0.577 1.00 90.25 110 LEU A O 1
ATOM 793 N N . TYR A 1 111 ? -22.666 -13.574 -1.311 1.00 96.00 111 TYR A N 1
ATOM 794 C CA . TYR A 1 111 ? -23.337 -13.110 -2.523 1.00 96.00 111 TYR A CA 1
ATOM 795 C C . TYR A 1 111 ? -24.575 -12.261 -2.206 1.00 96.00 111 TYR A C 1
ATOM 797 O O . TYR A 1 111 ? -24.721 -11.177 -2.758 1.00 96.00 111 TYR A O 1
ATOM 805 N N . HIS A 1 112 ? -25.429 -12.699 -1.271 1.00 94.19 112 HIS A N 1
ATOM 806 C CA . HIS A 1 112 ? -26.585 -11.901 -0.838 1.00 94.19 112 HIS A CA 1
ATOM 807 C C . HIS A 1 112 ? -26.156 -10.549 -0.263 1.00 94.19 112 HIS A C 1
ATOM 809 O O . HIS A 1 112 ? -26.729 -9.530 -0.633 1.00 94.19 112 HIS A O 1
ATOM 815 N N . LYS A 1 113 ? -25.114 -10.535 0.578 1.00 95.06 113 LYS A N 1
ATOM 816 C CA . LYS A 1 113 ? -24.596 -9.301 1.173 1.00 95.06 113 LYS A CA 1
ATOM 817 C C . LYS A 1 113 ? -23.969 -8.368 0.130 1.00 95.06 113 LYS A C 1
ATOM 819 O O . LYS A 1 113 ? -24.181 -7.168 0.207 1.00 95.06 113 LYS A O 1
ATOM 824 N N . ASN A 1 114 ? -23.265 -8.895 -0.874 1.00 90.56 114 ASN A N 1
ATOM 825 C CA . ASN A 1 114 ? -22.762 -8.086 -1.992 1.00 90.56 114 ASN A CA 1
ATOM 826 C C . ASN A 1 114 ? -23.901 -7.458 -2.799 1.00 90.56 114 ASN A C 1
ATOM 828 O O . ASN A 1 114 ? -23.850 -6.272 -3.100 1.00 90.56 114 ASN A O 1
ATOM 832 N N . VAL A 1 115 ? -24.952 -8.223 -3.101 1.00 96.12 115 VAL A N 1
ATOM 833 C CA . VAL A 1 115 ? -26.131 -7.696 -3.808 1.00 96.12 115 VAL A CA 1
ATOM 834 C C . VAL A 1 115 ? -26.845 -6.619 -2.981 1.00 96.12 115 VAL A C 1
ATOM 836 O O . VAL A 1 115 ? -27.362 -5.655 -3.539 1.00 96.12 115 VAL A O 1
ATOM 839 N N . GLU A 1 116 ? -26.891 -6.766 -1.658 1.00 91.25 116 GLU A N 1
ATOM 840 C CA . GLU A 1 116 ? -27.443 -5.763 -0.743 1.00 91.25 116 GLU A CA 1
ATOM 841 C C . GLU A 1 116 ? -26.594 -4.481 -0.723 1.00 91.25 116 GLU A C 1
ATOM 843 O O . GLU A 1 116 ? -27.132 -3.397 -0.940 1.00 91.25 116 GLU A O 1
ATOM 848 N N . LEU A 1 117 ? -25.268 -4.602 -0.611 1.00 92.50 117 LEU A N 1
ATOM 849 C CA . LEU A 1 117 ? -24.339 -3.468 -0.671 1.00 92.50 117 LEU A CA 1
ATOM 850 C C . LEU A 1 117 ? -24.376 -2.741 -2.024 1.00 92.50 117 LEU A C 1
ATOM 852 O O . LEU A 1 117 ? -24.326 -1.515 -2.065 1.00 92.50 117 LEU A O 1
ATOM 856 N N . GLU A 1 118 ? -24.521 -3.457 -3.143 1.00 89.94 118 GLU A N 1
ATOM 857 C CA . GLU A 1 118 ? -24.711 -2.834 -4.461 1.00 89.94 118 GLU A CA 1
ATOM 858 C C . GLU A 1 118 ? -26.016 -2.030 -4.539 1.00 89.94 118 GLU A C 1
ATOM 860 O O . GLU A 1 118 ? -26.063 -0.977 -5.184 1.00 89.94 118 GLU A O 1
ATOM 865 N N . LYS A 1 119 ? -27.085 -2.495 -3.879 1.00 94.50 119 LYS A N 1
ATOM 866 C CA . LYS A 1 119 ? -28.336 -1.730 -3.777 1.00 94.50 119 LYS A CA 1
ATOM 867 C C . LYS A 1 119 ? -28.139 -0.475 -2.928 1.00 94.50 119 LYS A C 1
ATOM 869 O O . LYS A 1 119 ? -28.580 0.591 -3.351 1.00 94.50 119 LYS A O 1
ATOM 874 N N . GLU A 1 120 ? -27.452 -0.572 -1.792 1.00 88.06 120 GLU A N 1
ATOM 875 C CA . GLU A 1 120 ? -27.143 0.580 -0.931 1.00 88.06 120 GLU A CA 1
ATOM 876 C C . GLU A 1 120 ? -26.247 1.611 -1.628 1.00 88.06 120 GLU A C 1
ATOM 878 O O . GLU A 1 120 ? -26.501 2.814 -1.532 1.00 88.06 120 GLU A O 1
ATOM 883 N N . LEU A 1 121 ? -25.248 1.161 -2.394 1.00 86.00 121 LEU A N 1
ATOM 884 C CA . LEU A 1 121 ? -24.402 2.031 -3.212 1.00 86.00 121 LEU A CA 1
ATOM 885 C C . LEU A 1 121 ? -25.216 2.769 -4.273 1.00 86.00 121 LEU A C 1
ATOM 887 O O . LEU A 1 121 ? -25.053 3.977 -4.425 1.00 86.00 121 LEU A O 1
ATOM 891 N N . ARG A 1 122 ? -26.139 2.089 -4.964 1.00 87.12 122 ARG A N 1
ATOM 892 C CA . ARG A 1 122 ? -27.034 2.750 -5.929 1.00 87.12 122 ARG A CA 1
ATOM 893 C C . ARG A 1 122 ? -27.957 3.765 -5.264 1.00 87.12 122 ARG A C 1
ATOM 895 O O . ARG A 1 122 ? -28.132 4.851 -5.805 1.00 87.12 122 ARG A O 1
ATOM 902 N N . VAL A 1 123 ? -28.521 3.451 -4.096 1.00 82.94 123 VAL A N 1
ATOM 903 C CA . VAL A 1 123 ? -29.345 4.407 -3.333 1.00 82.94 123 VAL A CA 1
ATOM 904 C C . VAL A 1 123 ? -28.508 5.615 -2.915 1.00 82.94 123 VAL A C 1
ATOM 906 O O . VAL A 1 123 ? -28.942 6.749 -3.096 1.00 82.94 123 VAL A O 1
ATOM 909 N N . SER A 1 124 ? -27.283 5.388 -2.440 1.00 80.12 124 SER A N 1
ATOM 910 C CA . SER A 1 124 ? -26.362 6.455 -2.043 1.00 80.12 124 SER A CA 1
ATOM 911 C C . SER A 1 124 ? -25.963 7.327 -3.231 1.00 80.12 124 SER A C 1
ATOM 913 O O . SER A 1 124 ? -25.962 8.547 -3.105 1.00 80.12 124 SER A O 1
ATOM 915 N N . GLN A 1 125 ? -25.700 6.734 -4.398 1.00 83.31 125 GLN A N 1
ATOM 916 C CA . GLN A 1 125 ? -25.339 7.441 -5.629 1.00 83.31 125 GLN A CA 1
ATOM 917 C C . GLN A 1 125 ? -26.501 8.269 -6.197 1.00 83.31 125 GLN A C 1
ATOM 919 O O . GLN A 1 125 ? -26.293 9.382 -6.669 1.00 83.31 125 GLN A O 1
ATOM 924 N N . VAL A 1 126 ? -27.737 7.768 -6.114 1.00 79.12 126 VAL A N 1
ATOM 925 C CA . VAL A 1 126 ? -28.933 8.534 -6.504 1.00 79.12 126 VAL A CA 1
ATOM 926 C C . VAL A 1 126 ? -29.197 9.683 -5.524 1.00 79.12 126 VAL A C 1
ATOM 928 O O . VAL A 1 126 ? -29.626 10.755 -5.943 1.00 79.12 126 VAL A O 1
ATOM 931 N N . ASN A 1 127 ? -28.893 9.492 -4.237 1.00 71.88 127 ASN A N 1
ATOM 932 C CA . ASN A 1 127 ? -29.070 10.514 -3.204 1.00 71.88 127 ASN A CA 1
ATOM 933 C C . ASN A 1 127 ? -27.912 11.533 -3.139 1.00 71.88 127 ASN A C 1
ATOM 935 O O . ASN A 1 127 ? -28.041 12.573 -2.501 1.00 71.88 127 ASN A O 1
ATOM 939 N N . SER A 1 128 ? -26.792 11.259 -3.816 1.00 56.94 128 SER A N 1
ATOM 940 C CA . SER A 1 128 ? -25.651 12.168 -3.979 1.00 56.94 128 SER A CA 1
ATOM 941 C C . SER A 1 128 ? -25.594 12.732 -5.400 1.00 56.94 128 SER A C 1
ATOM 943 O O . SER A 1 128 ? -24.599 12.624 -6.114 1.00 56.94 128 SER A O 1
ATOM 945 N N . GLN A 1 129 ? -26.684 13.381 -5.816 1.00 43.28 129 GLN A N 1
ATOM 946 C CA . GLN A 1 129 ? -26.614 14.325 -6.930 1.00 43.28 129 GLN A CA 1
ATOM 947 C C . GLN A 1 129 ? -25.689 15.503 -6.559 1.00 43.28 129 GLN A C 1
ATOM 949 O O . GLN A 1 129 ? -25.673 15.946 -5.406 1.00 43.28 129 GLN A O 1
ATOM 954 N N . PRO A 1 130 ? -24.899 16.010 -7.519 1.00 48.12 130 PRO A N 1
ATOM 955 C CA . PRO A 1 130 ? -23.831 16.958 -7.260 1.00 48.12 130 PRO A CA 1
ATOM 956 C C . PRO A 1 130 ? -24.406 18.351 -6.997 1.00 48.12 130 PRO A C 1
ATOM 958 O O . PRO A 1 130 ? -24.952 18.992 -7.894 1.00 48.12 130 PRO A O 1
ATOM 961 N N . ILE A 1 131 ? -24.220 18.867 -5.782 1.00 46.12 131 ILE A N 1
ATOM 962 C CA . ILE A 1 131 ? -24.243 20.316 -5.573 1.00 46.12 131 ILE A CA 1
ATOM 963 C C . ILE A 1 131 ? -22.944 20.849 -6.173 1.00 46.12 131 ILE A C 1
ATOM 965 O O . ILE A 1 131 ? -21.874 20.818 -5.567 1.00 46.12 131 ILE A O 1
ATOM 969 N N . THR A 1 132 ? -23.042 21.281 -7.424 1.00 45.31 132 THR A N 1
ATOM 970 C CA . THR A 1 132 ? -22.047 22.106 -8.098 1.00 45.31 132 THR A CA 1
ATOM 971 C C . THR A 1 132 ? -21.736 23.360 -7.278 1.00 45.31 132 THR A C 1
ATOM 973 O O . THR A 1 132 ? -22.638 24.036 -6.790 1.00 45.31 132 THR A O 1
ATOM 976 N N . SER A 1 133 ? -20.439 23.676 -7.228 1.00 46.62 133 SER A N 1
ATOM 977 C CA . SER A 1 133 ? -19.823 24.981 -6.953 1.00 46.62 133 SER A CA 1
ATOM 978 C C . SER A 1 133 ? -20.049 25.629 -5.582 1.00 46.62 133 SER A C 1
ATOM 980 O O . SER A 1 133 ? -21.025 26.345 -5.413 1.00 46.62 133 SER A O 1
ATOM 982 N N . VAL A 1 134 ? -19.035 25.570 -4.705 1.00 35.94 134 VAL A N 1
ATOM 983 C CA . VAL A 1 134 ? -18.477 26.777 -4.059 1.00 35.94 134 VAL A CA 1
ATOM 984 C C . VAL A 1 134 ? -16.961 26.621 -3.868 1.00 35.94 134 VAL A C 1
ATOM 986 O O . VAL A 1 134 ? -16.493 25.791 -3.100 1.00 35.94 134 VAL A O 1
ATOM 989 N N . SER A 1 135 ? -16.237 27.458 -4.613 1.00 35.03 135 SER A N 1
ATOM 990 C CA . SER A 1 135 ? -15.059 28.247 -4.232 1.00 35.03 135 SER A CA 1
ATOM 991 C C . SER A 1 135 ? -13.956 27.625 -3.371 1.00 35.03 135 SER A C 1
ATOM 993 O O . SER A 1 135 ? -14.115 27.349 -2.186 1.00 35.03 135 SER A O 1
ATOM 995 N N . MET A 1 136 ? -12.759 27.628 -3.959 1.00 42.78 136 MET A N 1
ATOM 996 C CA . MET A 1 136 ? -11.486 27.668 -3.250 1.00 42.78 136 MET A CA 1
ATOM 997 C C . MET A 1 136 ? -11.494 28.699 -2.115 1.00 42.78 136 MET A C 1
ATOM 999 O O . MET A 1 136 ? -11.800 29.872 -2.343 1.00 42.78 136 MET A O 1
ATOM 1003 N N . VAL A 1 137 ? -11.070 28.276 -0.925 1.00 37.16 137 VAL A N 1
ATOM 1004 C CA . VAL A 1 137 ? -10.570 29.165 0.126 1.00 37.16 137 VAL A CA 1
ATOM 1005 C C . VAL A 1 137 ? -9.250 28.595 0.639 1.00 37.16 137 VAL A C 1
ATOM 1007 O O . VAL A 1 137 ? -9.137 27.415 0.962 1.00 37.16 137 VAL A O 1
ATOM 1010 N N . LYS A 1 138 ? -8.247 29.477 0.628 1.00 38.03 138 LYS A N 1
ATOM 1011 C CA . LYS A 1 138 ? -6.877 29.324 1.124 1.00 38.03 138 LYS A CA 1
ATOM 1012 C C . LYS A 1 138 ? -6.808 28.766 2.556 1.00 38.03 138 LYS A C 1
ATOM 1014 O O . LYS A 1 138 ? -7.692 29.065 3.357 1.00 38.03 138 LYS A O 1
ATOM 1019 N N . PRO A 1 139 ? -5.706 28.084 2.918 1.00 41.72 139 PRO A N 1
ATOM 1020 C CA . PRO A 1 139 ? -5.397 27.783 4.308 1.00 41.72 139 PRO A CA 1
ATOM 1021 C C . PRO A 1 139 ? -5.015 29.089 5.015 1.00 41.72 139 PRO A C 1
ATOM 1023 O O . PRO A 1 139 ? -4.044 29.742 4.635 1.00 41.72 139 PRO A O 1
ATOM 1026 N N . LEU A 1 140 ? -5.822 29.497 5.994 1.00 40.50 140 LEU A N 1
ATOM 1027 C CA . LEU A 1 140 ? -5.524 30.624 6.870 1.00 40.50 140 LEU A CA 1
ATOM 1028 C C . LEU A 1 140 ? -4.822 30.105 8.118 1.00 40.50 140 LEU A C 1
ATOM 1030 O O . LEU A 1 140 ? -5.238 29.126 8.738 1.00 40.50 140 LEU A O 1
ATOM 1034 N N . GLU A 1 141 ? -3.720 30.779 8.395 1.00 35.34 141 GLU A N 1
ATOM 1035 C CA . GLU A 1 141 ? -2.778 30.547 9.464 1.00 35.34 141 GLU A CA 1
ATOM 1036 C C . GLU A 1 141 ? -3.442 30.575 10.843 1.00 35.34 141 GLU A C 1
ATOM 1038 O O . GLU A 1 141 ? -4.366 31.329 11.147 1.00 35.34 141 GLU A O 1
ATOM 1043 N N . SER A 1 142 ? -2.903 29.694 11.670 1.00 45.44 142 SER A N 1
ATOM 1044 C CA . SER A 1 142 ? -2.855 29.732 13.119 1.00 45.44 142 SER A CA 1
ATOM 1045 C C . SER A 1 142 ? -2.544 31.126 13.665 1.00 45.44 142 SER A C 1
ATOM 1047 O O . SER A 1 142 ? -1.411 31.561 13.535 1.00 45.44 142 SER A O 1
ATOM 1049 N N . ASP A 1 143 ? -3.520 31.761 14.321 1.00 39.50 143 ASP A N 1
ATOM 1050 C CA . ASP A 1 143 ? -3.296 32.800 15.341 1.00 39.50 143 ASP A CA 1
ATOM 1051 C C . ASP A 1 143 ? -4.580 33.081 16.141 1.00 39.50 143 ASP A C 1
ATOM 1053 O O . ASP A 1 143 ? -5.217 34.122 16.029 1.00 39.50 143 ASP A O 1
ATOM 1057 N N . LEU A 1 144 ? -4.990 32.123 16.978 1.00 43.53 144 LEU A N 1
ATOM 1058 C CA . LEU A 1 144 ? -5.979 32.346 18.043 1.00 43.53 144 LEU A CA 1
ATOM 1059 C C . LEU A 1 144 ? -5.614 31.512 19.280 1.00 43.53 144 LEU A C 1
ATOM 1061 O O . LEU A 1 144 ? -6.370 30.651 19.727 1.00 43.53 144 LEU A O 1
ATOM 1065 N N . ILE A 1 145 ? -4.447 31.788 19.873 1.00 45.03 145 ILE A N 1
ATOM 1066 C CA . ILE A 1 145 ? -4.231 31.504 21.299 1.00 45.03 145 ILE A CA 1
ATOM 1067 C C . ILE A 1 145 ? -4.588 32.770 22.072 1.00 45.03 145 ILE A C 1
ATOM 1069 O O . ILE A 1 145 ? -3.788 33.665 22.322 1.00 45.03 145 ILE A O 1
ATOM 1073 N N . SER A 1 146 ? -5.874 32.791 22.397 1.00 39.56 146 SER A N 1
ATOM 1074 C CA . SER A 1 146 ? -6.557 33.581 23.409 1.00 39.56 146 SER A CA 1
ATOM 1075 C C . SER A 1 146 ? -5.694 33.855 24.648 1.00 39.56 146 SER A C 1
ATOM 1077 O O . SER A 1 146 ? -5.543 33.005 25.528 1.00 39.56 146 SER A O 1
ATOM 1079 N N . SER A 1 147 ? -5.241 35.099 24.775 1.00 42.81 147 SER A N 1
ATOM 1080 C CA . SER A 1 147 ? -4.907 35.737 26.044 1.00 42.81 147 SER A CA 1
ATOM 1081 C C . SER A 1 147 ? -6.165 35.825 26.918 1.00 42.81 147 SER A C 1
ATOM 1083 O O . SER A 1 147 ? -7.037 36.669 26.724 1.00 42.81 147 SER A O 1
ATOM 1085 N N . ARG A 1 148 ? -6.288 34.922 27.897 1.00 39.34 148 ARG A N 1
ATOM 1086 C CA . ARG A 1 148 ? -7.326 34.997 28.934 1.00 39.34 148 ARG A CA 1
ATOM 1087 C C . ARG A 1 148 ? -6.753 35.715 30.166 1.00 39.34 148 ARG A C 1
ATOM 1089 O O . ARG A 1 148 ? -5.691 35.309 30.638 1.00 39.34 148 ARG A O 1
ATOM 1096 N N . PRO A 1 149 ? -7.417 36.753 30.707 1.00 46.25 149 PRO A N 1
ATOM 1097 C CA . PRO A 1 149 ? -6.927 37.473 31.876 1.00 46.25 149 PRO A CA 1
ATOM 1098 C C . PRO A 1 149 ? -7.032 36.611 33.140 1.00 46.25 149 PRO A C 1
ATOM 1100 O O . PRO A 1 149 ? -8.081 36.049 33.462 1.00 46.25 149 PRO A O 1
ATOM 1103 N N . ALA A 1 150 ? -5.918 36.525 33.861 1.00 49.09 150 ALA A N 1
ATOM 1104 C CA . ALA A 1 150 ? -5.802 35.914 35.175 1.00 49.09 150 ALA A CA 1
ATOM 1105 C C . ALA A 1 150 ? -6.410 36.840 36.239 1.00 49.09 150 ALA A C 1
ATOM 1107 O O . ALA A 1 150 ? -5.695 37.619 36.860 1.00 49.09 150 ALA A O 1
ATOM 1108 N N . THR A 1 151 ? -7.732 36.832 36.425 1.00 50.81 151 THR A N 1
ATOM 1109 C CA . THR A 1 151 ? -8.373 37.478 37.591 1.00 50.81 151 THR A CA 1
ATOM 1110 C C . THR A 1 151 ? -9.838 37.054 37.723 1.00 50.81 151 THR A C 1
ATOM 1112 O O . THR A 1 151 ? -10.727 37.739 37.241 1.00 50.81 151 THR A O 1
ATOM 1115 N N . ALA A 1 152 ? -10.091 35.894 38.343 1.00 49.78 152 ALA A N 1
ATOM 1116 C CA . ALA A 1 152 ? -11.325 35.565 39.082 1.00 49.78 152 ALA A CA 1
ATOM 1117 C C . ALA A 1 152 ? -11.294 34.085 39.506 1.00 49.78 152 ALA A C 1
ATOM 1119 O O . ALA A 1 152 ? -11.877 33.226 38.850 1.00 49.78 152 ALA A O 1
ATOM 1120 N N . LEU A 1 153 ? -10.593 33.763 40.596 1.00 53.34 153 LEU A N 1
ATOM 1121 C CA . LEU A 1 153 ? -10.580 32.402 41.155 1.00 53.34 153 LEU A CA 1
ATOM 1122 C C . LEU A 1 153 ? -10.688 32.405 42.689 1.00 53.34 153 LEU A C 1
ATOM 1124 O O . LEU A 1 153 ? -10.158 31.534 43.363 1.00 53.34 153 LEU A O 1
ATOM 1128 N N . ALA A 1 154 ? -11.387 33.398 43.246 1.00 49.53 154 ALA A N 1
ATOM 1129 C CA . ALA A 1 154 ? -11.539 33.582 44.693 1.00 49.53 154 ALA A CA 1
ATOM 1130 C C . ALA A 1 154 ? -12.860 33.022 45.270 1.00 49.53 154 ALA A C 1
ATOM 1132 O O . ALA A 1 154 ? -13.241 33.388 46.375 1.00 49.53 154 ALA A O 1
ATOM 1133 N N . GLY A 1 155 ? -13.579 32.150 44.550 1.00 53.41 155 GLY A N 1
ATOM 1134 C CA . GLY A 1 155 ? -14.896 31.662 44.997 1.00 53.41 155 GLY A CA 1
ATOM 1135 C C . GLY A 1 155 ? -15.283 30.250 44.557 1.00 53.41 155 GLY A C 1
ATOM 1136 O O . GLY A 1 155 ? -16.454 29.892 44.651 1.00 53.41 155 GLY A O 1
ATOM 1137 N N . LEU A 1 156 ? -14.343 29.446 44.050 1.00 55.50 156 LEU A N 1
ATOM 1138 C CA . LEU A 1 156 ? -14.647 28.064 43.668 1.00 55.50 156 LEU A CA 1
ATOM 1139 C C . LEU A 1 156 ? -14.640 27.167 44.915 1.00 55.50 156 LEU A C 1
ATOM 1141 O O . LEU A 1 156 ? -13.741 27.290 45.750 1.00 55.50 156 LEU A O 1
ATOM 1145 N N . PRO A 1 157 ? -15.622 26.263 45.063 1.00 75.44 157 PRO A N 1
ATOM 1146 C CA . PRO A 1 157 ? -15.686 25.368 46.207 1.00 75.44 157 PRO A CA 1
ATOM 1147 C C . PRO A 1 157 ? -14.439 24.471 46.252 1.00 75.44 157 PRO A C 1
ATOM 1149 O O . PRO A 1 157 ? -13.947 24.028 45.214 1.00 75.44 157 PRO A O 1
ATOM 1152 N N . ALA A 1 158 ? -13.927 24.198 47.457 1.00 74.25 158 ALA A N 1
ATOM 1153 C CA . ALA A 1 158 ? -12.611 23.581 47.681 1.00 74.25 158 ALA A CA 1
ATOM 1154 C C . ALA A 1 158 ? -12.373 22.266 46.907 1.00 74.25 158 ALA A C 1
ATOM 1156 O O . ALA A 1 158 ? -11.253 21.990 46.487 1.00 74.25 158 ALA A O 1
ATOM 1157 N N . HIS A 1 159 ? -13.428 21.482 46.657 1.00 68.19 159 HIS A N 1
ATOM 1158 C CA . HIS A 1 159 ? -13.349 20.246 45.873 1.00 68.19 159 HIS A CA 1
ATOM 1159 C C . HIS A 1 159 ? -13.035 20.492 44.387 1.00 68.19 159 HIS A C 1
ATOM 1161 O O . HIS A 1 159 ? -12.329 19.702 43.769 1.00 68.19 159 HIS A O 1
ATOM 1167 N N . LEU A 1 160 ? -13.522 21.594 43.811 1.00 74.19 160 LEU A N 1
ATOM 1168 C CA . LEU A 1 160 ? -13.255 21.950 42.420 1.00 74.19 160 LEU A CA 1
ATOM 1169 C C . LEU A 1 160 ? -11.836 22.509 42.262 1.00 74.19 160 LEU A C 1
ATOM 1171 O O . LEU A 1 160 ? -11.168 22.218 41.276 1.00 74.19 160 LEU A O 1
ATOM 1175 N N . ALA A 1 161 ? -11.355 23.262 43.256 1.00 72.88 161 ALA A N 1
ATOM 1176 C CA . ALA A 1 161 ? -9.966 23.713 43.303 1.00 72.88 161 ALA A CA 1
ATOM 1177 C C . ALA A 1 161 ? -8.993 22.522 43.391 1.00 72.88 161 ALA A C 1
ATOM 1179 O O . ALA A 1 161 ? -8.017 22.480 42.646 1.00 72.88 161 ALA A O 1
ATOM 1180 N N . ALA A 1 162 ? -9.305 21.519 44.220 1.00 78.25 162 ALA A N 1
ATOM 1181 C CA . ALA A 1 162 ? -8.528 20.282 44.306 1.00 78.25 162 ALA A CA 1
ATOM 1182 C C . ALA A 1 162 ? -8.544 19.484 42.987 1.00 78.25 162 ALA A C 1
ATOM 1184 O O . ALA A 1 162 ? -7.493 19.044 42.530 1.00 78.25 162 ALA A O 1
ATOM 1185 N N . ALA A 1 163 ? -9.702 19.362 42.327 1.00 75.75 163 ALA A N 1
ATOM 1186 C CA . ALA A 1 163 ? -9.815 18.670 41.039 1.00 75.75 163 ALA A CA 1
ATOM 1187 C C . ALA A 1 163 ? -9.051 19.381 39.905 1.00 75.75 163 ALA A C 1
ATOM 1189 O O . ALA A 1 163 ? -8.478 18.729 39.031 1.00 75.75 163 ALA A O 1
ATOM 1190 N N . LEU A 1 164 ? -9.024 20.719 39.909 1.00 81.06 164 LEU A N 1
ATOM 1191 C CA . LEU A 1 164 ? -8.214 21.500 38.969 1.00 81.06 164 LEU A CA 1
ATOM 1192 C C . LEU A 1 164 ? -6.718 21.312 39.241 1.00 81.06 164 LEU A C 1
ATOM 1194 O O . LEU A 1 164 ? -5.964 21.071 38.304 1.00 81.06 164 LEU A O 1
ATOM 1198 N N . GLN A 1 165 ? -6.307 21.314 40.510 1.00 88.81 165 GLN A N 1
ATOM 1199 C CA . GLN A 1 165 ? -4.921 21.060 40.896 1.00 88.81 165 GLN A CA 1
ATOM 1200 C C . GLN A 1 165 ? -4.458 19.643 40.513 1.00 88.81 165 GLN A C 1
ATOM 1202 O O . GLN A 1 165 ? -3.347 19.475 40.014 1.00 88.81 165 GLN A O 1
ATOM 1207 N N . GLU A 1 166 ? -5.303 18.625 40.695 1.00 85.50 166 GLU A N 1
ATOM 1208 C CA . GLU A 1 166 ? -5.018 17.244 40.280 1.00 85.50 166 GLU A CA 1
ATOM 1209 C C . GLU A 1 166 ? -4.928 17.122 38.749 1.00 85.50 166 GLU A C 1
ATOM 1211 O O . GLU A 1 166 ? -4.020 16.472 38.217 1.00 85.50 166 GLU A O 1
ATOM 1216 N N . ARG A 1 167 ? -5.810 17.815 38.013 1.00 86.19 167 ARG A N 1
ATOM 1217 C CA . ARG A 1 167 ? -5.708 17.929 36.552 1.00 86.19 167 ARG A CA 1
ATOM 1218 C C . ARG A 1 167 ? -4.396 18.574 36.122 1.00 86.19 167 ARG A C 1
ATOM 1220 O O . ARG A 1 167 ? -3.750 18.039 35.226 1.00 86.19 167 ARG A O 1
ATOM 1227 N N . ASP A 1 168 ? -3.998 19.679 36.742 1.00 89.81 168 ASP A N 1
ATOM 1228 C CA . ASP A 1 168 ? -2.769 20.396 36.389 1.00 89.81 168 ASP A CA 1
ATOM 1229 C C . ASP A 1 168 ? -1.522 19.551 36.685 1.00 89.81 168 ASP A C 1
ATOM 1231 O O . ASP A 1 168 ? -0.604 19.488 35.865 1.00 89.81 168 ASP A O 1
ATOM 1235 N N . GLN A 1 169 ? -1.517 18.804 37.795 1.00 91.94 169 GLN A N 1
ATOM 1236 C CA . GLN A 1 169 ? -0.465 17.827 38.095 1.00 91.94 169 GLN A CA 1
ATOM 1237 C C . GLN A 1 169 ? -0.409 16.705 37.054 1.00 91.94 169 GLN A C 1
ATOM 1239 O O . GLN A 1 169 ? 0.674 16.342 36.592 1.00 91.94 169 GLN A O 1
ATOM 1244 N N . THR A 1 170 ? -1.565 16.185 36.640 1.00 88.88 170 THR A N 1
ATOM 1245 C CA . THR A 1 170 ? -1.649 15.145 35.605 1.00 88.88 170 THR A CA 1
ATOM 1246 C C . THR A 1 170 ? -1.147 15.667 34.258 1.00 88.88 170 THR A C 1
ATOM 1248 O O . THR A 1 170 ? -0.397 14.982 33.564 1.00 88.88 170 THR A O 1
ATOM 1251 N N . ILE A 1 171 ? -1.503 16.903 33.895 1.00 89.25 171 ILE A N 1
ATOM 1252 C CA . ILE A 1 171 ? -1.023 17.562 32.675 1.00 89.25 171 ILE A CA 1
ATOM 1253 C C . ILE A 1 171 ? 0.503 17.710 32.718 1.00 89.25 171 ILE A C 1
ATOM 1255 O O . ILE A 1 171 ? 1.166 17.344 31.747 1.00 89.25 171 ILE A O 1
ATOM 1259 N N . ALA A 1 172 ? 1.071 18.159 33.840 1.00 91.12 172 ALA A N 1
ATOM 1260 C CA . ALA A 1 172 ? 2.518 18.286 34.002 1.00 91.12 172 ALA A CA 1
ATOM 1261 C C . ALA A 1 172 ? 3.242 16.928 33.892 1.00 91.12 172 ALA A C 1
ATOM 1263 O O . ALA A 1 172 ? 4.263 16.818 33.211 1.00 91.12 172 ALA A O 1
ATOM 1264 N N . GLN A 1 173 ? 2.691 15.868 34.495 1.00 89.31 173 GLN A N 1
ATOM 1265 C CA . GLN A 1 173 ? 3.242 14.511 34.387 1.00 89.31 173 GLN A CA 1
ATOM 1266 C C . GLN A 1 173 ? 3.203 13.981 32.946 1.00 89.31 173 GLN A C 1
ATOM 1268 O O . GLN A 1 173 ? 4.184 13.404 32.472 1.00 89.31 173 GLN A O 1
ATOM 1273 N N . LEU A 1 174 ? 2.100 14.204 32.224 1.00 87.62 174 LEU A N 1
ATOM 1274 C CA . LEU A 1 174 ? 1.963 13.789 30.826 1.00 87.62 174 LEU A CA 1
ATOM 1275 C C . LEU A 1 174 ? 2.907 14.562 29.896 1.00 87.62 174 LEU A C 1
ATOM 1277 O O . LEU A 1 174 ? 3.481 13.967 28.983 1.00 87.62 174 LEU A O 1
ATOM 1281 N N . GLN A 1 175 ? 3.116 15.858 30.139 1.00 92.56 175 GLN A N 1
ATOM 1282 C CA . GLN A 1 175 ? 4.087 16.668 29.395 1.00 92.56 175 GLN A CA 1
ATOM 1283 C C . GLN A 1 175 ? 5.518 16.157 29.600 1.00 92.56 175 GLN A C 1
ATOM 1285 O O . GLN A 1 175 ? 6.233 15.935 28.621 1.00 92.56 175 GLN A O 1
ATOM 1290 N N . LEU A 1 176 ? 5.904 15.863 30.847 1.00 94.69 176 LEU A N 1
ATOM 1291 C CA . LEU A 1 176 ? 7.208 15.277 31.168 1.00 94.69 176 LEU A CA 1
ATOM 1292 C C . LEU A 1 176 ? 7.404 13.911 30.483 1.00 94.69 176 LEU A C 1
ATOM 1294 O O . LEU A 1 176 ? 8.464 13.633 29.917 1.00 94.69 176 LEU A O 1
ATOM 1298 N N . ALA A 1 177 ? 6.377 13.056 30.499 1.00 84.50 177 ALA A N 1
ATOM 1299 C CA . ALA A 1 177 ? 6.414 11.750 29.845 1.00 84.50 177 ALA A CA 1
ATOM 1300 C C . ALA A 1 177 ? 6.548 11.867 28.315 1.00 84.50 177 ALA A C 1
ATOM 1302 O O . ALA A 1 177 ? 7.311 11.111 27.706 1.00 84.50 177 ALA A O 1
ATOM 1303 N N . LEU A 1 178 ? 5.863 12.836 27.698 1.00 84.88 178 LEU A N 1
ATOM 1304 C CA . LEU A 1 178 ? 5.977 13.142 26.269 1.00 84.88 178 LEU A CA 1
ATOM 1305 C C . LEU A 1 178 ? 7.374 13.643 25.898 1.00 84.88 178 LEU A C 1
ATOM 1307 O O . LEU A 1 178 ? 7.936 13.189 24.902 1.00 84.88 178 LEU A O 1
ATOM 1311 N N . GLU A 1 179 ? 7.965 14.536 26.690 1.00 91.19 179 GLU A N 1
ATOM 1312 C CA . GLU A 1 179 ? 9.342 14.992 26.472 1.00 91.19 179 GLU A CA 1
ATOM 1313 C C . GLU A 1 179 ? 10.354 13.851 26.613 1.00 91.19 179 GLU A C 1
ATOM 1315 O O . GLU A 1 179 ? 11.241 13.700 25.772 1.00 91.19 179 GLU A O 1
ATOM 1320 N N . SER A 1 180 ? 10.190 12.999 27.627 1.00 89.44 180 SER A N 1
ATOM 1321 C CA . SER A 1 180 ? 10.967 11.766 27.805 1.00 89.44 180 SER A CA 1
ATOM 1322 C C . SER A 1 180 ? 10.860 10.837 26.588 1.00 89.44 180 SER A C 1
ATOM 1324 O O . SER A 1 180 ? 11.868 10.321 26.098 1.00 89.44 180 SER A O 1
ATOM 1326 N N . ALA A 1 181 ? 9.650 10.635 26.059 1.00 80.69 181 ALA A N 1
ATOM 1327 C CA . ALA A 1 181 ? 9.422 9.828 24.864 1.00 80.69 181 ALA A CA 1
ATOM 1328 C C . ALA A 1 181 ? 10.064 10.452 23.614 1.00 80.69 181 ALA A C 1
ATOM 1330 O O . ALA A 1 181 ? 10.722 9.743 22.855 1.00 80.69 181 ALA A O 1
ATOM 1331 N N . ARG A 1 182 ? 9.959 11.776 23.434 1.00 88.25 182 ARG A N 1
ATOM 1332 C CA . ARG A 1 182 ? 10.612 12.499 22.331 1.00 88.25 182 ARG A CA 1
ATOM 1333 C C . ARG A 1 182 ? 12.133 12.382 22.386 1.00 88.25 182 ARG A C 1
ATOM 1335 O O . ARG A 1 182 ? 12.734 12.074 21.365 1.00 88.25 182 ARG A O 1
ATOM 1342 N N . ARG A 1 183 ? 12.755 12.540 23.563 1.00 87.75 183 ARG A N 1
ATOM 1343 C CA . ARG A 1 183 ? 14.209 12.341 23.726 1.00 87.75 183 ARG A CA 1
ATOM 1344 C C . ARG A 1 183 ? 14.625 10.916 23.366 1.00 87.75 183 ARG A C 1
ATOM 1346 O O . ARG A 1 183 ? 15.616 10.733 22.669 1.00 87.75 183 ARG A O 1
ATOM 1353 N N . ARG A 1 184 ? 13.856 9.905 23.789 1.00 80.81 184 ARG A N 1
ATOM 1354 C CA . ARG A 1 184 ? 14.111 8.505 23.407 1.00 80.81 184 ARG A CA 1
ATOM 1355 C C . ARG A 1 184 ? 14.002 8.295 21.896 1.00 80.81 184 ARG A C 1
ATOM 1357 O O . ARG A 1 184 ? 14.891 7.674 21.327 1.00 80.81 184 ARG A O 1
ATOM 1364 N N . ASN A 1 185 ? 12.983 8.856 21.245 1.00 69.62 185 ASN A N 1
ATOM 1365 C CA . ASN A 1 185 ? 12.849 8.784 19.787 1.00 69.62 185 ASN A CA 1
ATOM 1366 C C . ASN A 1 185 ? 13.993 9.496 19.063 1.00 69.62 185 ASN A C 1
ATOM 13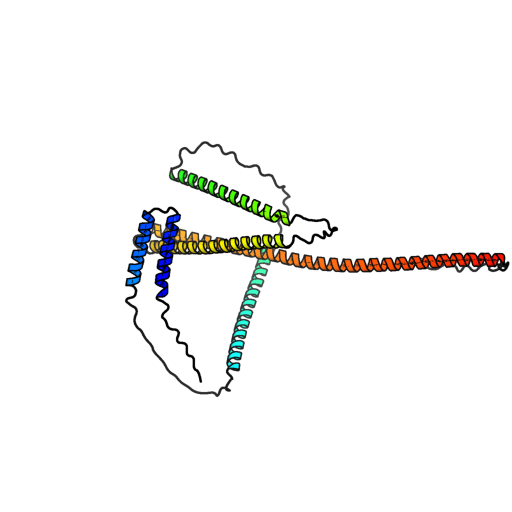68 O O . ASN A 1 185 ? 14.526 8.936 18.120 1.00 69.62 185 ASN A O 1
ATOM 1372 N N . GLN A 1 186 ? 14.445 10.655 19.540 1.00 80.12 186 GLN A N 1
ATOM 1373 C CA . GLN A 1 186 ? 15.589 11.362 18.957 1.00 80.12 186 GLN A CA 1
ATOM 1374 C C . GLN A 1 186 ? 16.900 10.560 19.097 1.00 80.12 186 GLN A C 1
ATOM 1376 O O . GLN A 1 186 ? 17.728 10.517 18.185 1.00 80.12 186 GLN A O 1
ATOM 1381 N N . ILE A 1 187 ? 17.089 9.875 20.229 1.00 78.69 187 ILE A N 1
ATOM 1382 C CA . ILE A 1 187 ? 18.219 8.959 20.450 1.00 78.69 187 ILE A CA 1
ATOM 1383 C C . ILE A 1 187 ? 18.139 7.746 19.509 1.00 78.69 187 ILE A C 1
ATOM 1385 O O . ILE A 1 187 ? 19.164 7.292 19.008 1.00 78.69 187 ILE A O 1
ATOM 1389 N N . LEU A 1 188 ? 16.942 7.223 19.243 1.00 71.94 188 LEU A N 1
ATOM 1390 C CA . LEU A 1 188 ? 16.753 6.160 18.256 1.00 71.94 188 LEU A CA 1
ATOM 1391 C C . LEU A 1 188 ? 16.998 6.684 16.832 1.00 71.94 188 LEU A C 1
ATOM 1393 O O . LEU A 1 188 ? 17.762 6.078 16.092 1.00 71.94 188 LEU A O 1
ATOM 1397 N N . GLU A 1 189 ? 16.441 7.833 16.456 1.00 73.44 189 GLU A N 1
ATOM 1398 C CA . GLU A 1 189 ? 16.634 8.453 15.139 1.00 73.44 189 GLU A CA 1
ATOM 1399 C C . GLU A 1 189 ? 18.102 8.767 14.849 1.00 73.44 189 GLU A C 1
ATOM 1401 O O . GLU A 1 189 ? 18.566 8.513 13.746 1.00 73.44 189 GLU A O 1
ATOM 1406 N N . SER A 1 190 ? 18.868 9.250 15.827 1.00 72.81 190 SER A N 1
ATOM 1407 C CA . SER A 1 190 ? 20.319 9.448 15.676 1.00 72.81 190 SER A CA 1
ATOM 1408 C C . SER A 1 190 ? 21.095 8.131 15.538 1.00 72.81 190 SER A C 1
ATOM 1410 O O . SER A 1 190 ? 22.078 8.080 14.799 1.00 72.81 190 SER A O 1
ATOM 1412 N N . GLN A 1 191 ? 20.635 7.048 16.171 1.00 67.00 191 GLN A N 1
ATOM 1413 C CA . GLN A 1 191 ? 21.212 5.711 15.993 1.00 67.00 191 GLN A CA 1
ATOM 1414 C C . GLN A 1 191 ? 20.846 5.071 14.643 1.00 67.00 191 GLN A C 1
ATOM 1416 O O . GLN A 1 191 ? 21.657 4.335 14.084 1.00 67.00 191 GLN A O 1
ATOM 1421 N N . PHE A 1 192 ? 19.656 5.343 14.098 1.00 55.44 192 PHE A N 1
ATOM 1422 C CA . PHE A 1 192 ? 19.187 4.771 12.826 1.00 55.44 192 PHE A CA 1
ATOM 1423 C C . PHE A 1 192 ? 19.522 5.636 11.597 1.00 55.44 192 PHE A C 1
ATOM 1425 O O . PHE A 1 192 ? 19.788 5.111 10.515 1.00 55.44 192 PHE A O 1
ATOM 1432 N N . GLY A 1 193 ? 19.549 6.960 11.750 1.00 50.53 193 GLY A N 1
ATOM 1433 C CA . GLY A 1 193 ? 19.766 7.937 10.680 1.00 50.53 193 GLY A CA 1
ATOM 1434 C C . GLY A 1 193 ? 21.198 7.968 10.145 1.00 50.53 193 GLY A C 1
ATOM 1435 O O . GLY A 1 193 ? 21.409 8.321 8.987 1.00 50.53 193 GLY A O 1
ATOM 1436 N N . ALA A 1 194 ? 22.181 7.518 10.930 1.00 53.28 194 ALA A N 1
ATOM 1437 C CA . ALA A 1 194 ? 23.577 7.452 10.495 1.00 53.28 194 ALA A CA 1
ATOM 1438 C C . ALA A 1 194 ? 23.848 6.366 9.430 1.00 53.28 194 ALA A C 1
ATOM 1440 O O . ALA A 1 194 ? 24.873 6.424 8.757 1.00 53.28 194 ALA A O 1
ATOM 1441 N N . VAL A 1 195 ? 22.945 5.391 9.243 1.00 53.09 195 VAL A N 1
ATOM 1442 C CA . VAL A 1 195 ? 23.175 4.242 8.340 1.00 53.09 195 VAL A CA 1
ATOM 1443 C C . VAL A 1 195 ? 22.441 4.379 6.995 1.00 53.09 195 VAL A C 1
ATOM 1445 O O . VAL A 1 195 ? 22.879 3.800 6.007 1.00 53.09 195 VAL A O 1
ATOM 1448 N N . SER A 1 196 ? 21.376 5.188 6.906 1.00 47.66 196 SER A N 1
ATOM 1449 C CA . SER A 1 196 ? 20.572 5.326 5.668 1.00 47.66 196 SER A CA 1
ATOM 1450 C C . SER A 1 196 ? 20.902 6.555 4.805 1.00 47.66 196 SER A C 1
ATOM 1452 O O . SER A 1 196 ? 20.294 6.738 3.755 1.00 47.66 196 SER A O 1
ATOM 1454 N N . GLY A 1 197 ? 21.863 7.394 5.212 1.00 46.97 197 GLY A N 1
ATOM 1455 C CA . GLY A 1 197 ? 22.214 8.642 4.516 1.00 46.97 197 GLY A CA 1
ATOM 1456 C C . GLY A 1 197 ? 23.380 8.569 3.520 1.00 46.97 197 GLY A C 1
ATOM 1457 O O . GLY A 1 197 ? 23.710 9.580 2.907 1.00 46.97 197 GLY A O 1
ATOM 1458 N N . SER A 1 198 ? 24.026 7.413 3.332 1.00 46.94 198 SER A N 1
ATOM 1459 C CA . SER A 1 198 ? 25.087 7.271 2.324 1.00 46.94 198 SER A CA 1
ATOM 1460 C C . SER A 1 198 ? 24.486 6.964 0.949 1.00 46.94 198 SER A C 1
ATOM 1462 O O . SER A 1 198 ? 24.604 5.861 0.419 1.00 46.94 198 SER A O 1
ATOM 1464 N N . SER A 1 199 ? 23.830 7.958 0.350 1.00 44.56 199 SER A N 1
ATOM 1465 C CA . SER A 1 199 ? 23.645 8.000 -1.100 1.00 44.56 199 SER A CA 1
ATOM 1466 C C . SER A 1 199 ? 24.998 8.325 -1.736 1.00 44.56 199 SER A C 1
ATOM 1468 O O . SER A 1 199 ? 25.296 9.474 -2.066 1.00 44.56 199 SER A O 1
ATOM 1470 N N . LEU A 1 200 ? 25.861 7.314 -1.834 1.00 51.22 200 LEU A N 1
ATOM 1471 C CA . LEU A 1 200 ? 27.045 7.381 -2.678 1.00 51.22 200 LEU A CA 1
ATOM 1472 C C . LEU A 1 200 ? 26.593 7.578 -4.137 1.00 51.22 200 LEU A C 1
ATOM 1474 O O . LEU A 1 200 ? 25.652 6.911 -4.577 1.00 51.22 200 LEU A O 1
ATOM 1478 N N . PRO A 1 201 ? 27.234 8.481 -4.898 1.00 51.62 201 PRO A N 1
ATOM 1479 C CA . PRO A 1 201 ? 26.990 8.604 -6.327 1.00 51.62 201 PRO A CA 1
ATOM 1480 C C . PRO A 1 201 ? 27.287 7.265 -7.028 1.00 51.62 201 PRO A C 1
ATOM 1482 O O . PRO A 1 201 ? 28.212 6.549 -6.630 1.00 51.62 201 PRO A O 1
ATOM 1485 N N . PRO A 1 202 ? 26.526 6.903 -8.073 1.00 44.88 202 PRO A N 1
ATOM 1486 C CA . PRO A 1 202 ? 26.732 5.655 -8.789 1.00 44.88 202 PRO A CA 1
ATOM 1487 C C . PRO A 1 202 ? 28.031 5.774 -9.596 1.00 44.88 202 PRO A C 1
ATOM 1489 O O . PRO A 1 202 ? 28.056 6.456 -10.617 1.00 44.88 202 PRO A O 1
ATOM 1492 N N . GLY A 1 203 ? 29.131 5.161 -9.145 1.00 49.09 203 GLY A N 1
ATOM 1493 C CA . GLY A 1 203 ? 30.343 5.124 -9.974 1.00 49.09 203 GLY A CA 1
ATOM 1494 C C . GLY A 1 203 ? 31.664 4.697 -9.341 1.00 49.09 203 GLY A C 1
ATOM 1495 O O . GLY A 1 203 ? 32.578 4.355 -10.082 1.00 49.09 203 GLY A O 1
ATOM 1496 N N . THR A 1 204 ? 31.809 4.662 -8.017 1.00 47.47 204 THR A N 1
ATOM 1497 C CA . THR A 1 204 ? 33.093 4.298 -7.391 1.00 47.47 204 THR A CA 1
ATOM 1498 C C . THR A 1 204 ? 32.937 3.086 -6.491 1.00 47.47 204 THR A C 1
ATOM 1500 O O . THR A 1 204 ? 32.341 3.161 -5.425 1.00 47.47 204 THR A O 1
ATOM 1503 N N . VAL A 1 205 ? 33.492 1.959 -6.937 1.00 50.41 205 VAL A N 1
ATOM 1504 C CA . VAL A 1 205 ? 33.659 0.735 -6.148 1.00 50.41 205 VAL A CA 1
ATOM 1505 C C . VAL A 1 205 ? 34.769 0.991 -5.120 1.00 50.41 205 VAL A C 1
ATOM 1507 O O . VAL A 1 205 ? 35.929 1.095 -5.524 1.00 50.41 205 VAL A O 1
ATOM 1510 N N . PRO A 1 206 ? 34.498 1.088 -3.805 1.00 46.31 206 PRO A N 1
ATOM 1511 C CA . PRO A 1 206 ? 35.556 1.061 -2.818 1.00 46.31 206 PRO A CA 1
ATOM 1512 C C . PRO A 1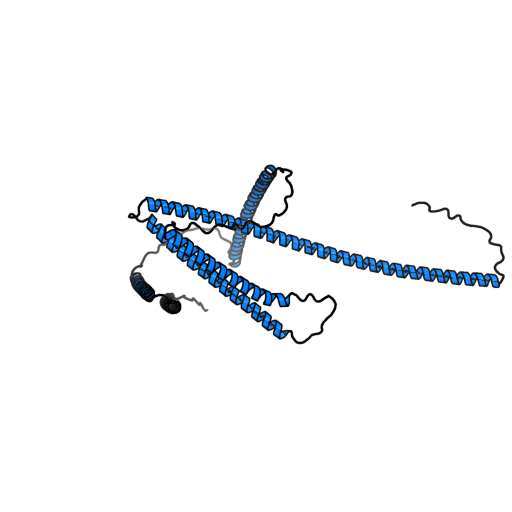 206 ? 35.800 -0.407 -2.483 1.00 46.31 206 PRO A C 1
ATOM 1514 O O . PRO A 1 206 ? 35.009 -1.069 -1.809 1.00 46.31 206 PRO A O 1
ATOM 1517 N N . GLN A 1 207 ? 36.920 -0.922 -2.966 1.00 52.00 207 GLN A N 1
ATOM 1518 C CA . GLN A 1 207 ? 37.512 -2.160 -2.489 1.00 52.00 207 GLN A CA 1
ATOM 1519 C C . GLN A 1 207 ? 37.998 -1.937 -1.047 1.00 52.00 207 GLN A C 1
ATOM 1521 O O . GLN A 1 207 ? 39.164 -1.643 -0.810 1.00 52.00 207 GLN A O 1
ATOM 1526 N N . LEU A 1 208 ? 37.089 -2.032 -0.073 1.00 45.22 208 LEU A N 1
ATOM 1527 C CA . LEU A 1 208 ? 37.409 -1.990 1.355 1.00 45.22 208 LEU A CA 1
ATOM 1528 C C . LEU A 1 208 ? 37.022 -3.323 2.009 1.00 45.22 208 LEU A C 1
ATOM 1530 O O . LEU A 1 208 ? 36.021 -3.453 2.714 1.00 45.22 208 LEU A O 1
ATOM 1534 N N . GLY A 1 209 ? 37.831 -4.349 1.744 1.00 46.44 209 GLY A N 1
ATOM 1535 C CA . GLY A 1 209 ? 37.824 -5.572 2.539 1.00 46.44 209 GLY A CA 1
ATOM 1536 C C . GLY A 1 209 ? 38.417 -5.283 3.917 1.00 46.44 209 GLY A C 1
ATOM 1537 O O . GLY A 1 209 ? 39.580 -4.904 4.006 1.00 46.44 209 GLY A O 1
ATOM 1538 N N . GLY A 1 210 ? 37.637 -5.446 4.992 1.00 45.41 210 GLY A N 1
ATOM 1539 C CA . GLY A 1 210 ? 38.215 -5.491 6.343 1.00 45.41 210 GLY A CA 1
ATOM 1540 C C . GLY A 1 210 ? 37.321 -5.186 7.550 1.00 45.41 210 GLY A C 1
ATOM 1541 O O . GLY A 1 210 ? 37.692 -5.570 8.652 1.00 45.41 210 GLY A O 1
ATOM 1542 N N . LEU A 1 211 ? 36.148 -4.552 7.403 1.00 47.50 211 LEU A N 1
ATOM 1543 C CA . LEU A 1 211 ? 35.334 -4.102 8.561 1.00 47.50 211 LEU A CA 1
ATOM 1544 C C . LEU A 1 211 ? 33.929 -4.735 8.671 1.00 47.50 211 LEU A C 1
ATOM 1546 O O . LEU A 1 211 ? 33.109 -4.303 9.479 1.00 47.50 211 LEU A O 1
ATOM 1550 N N . GLY A 1 212 ? 33.646 -5.800 7.914 1.00 49.75 212 GLY A N 1
ATOM 1551 C CA . GLY A 1 212 ? 32.304 -6.403 7.828 1.00 49.75 212 GLY A CA 1
ATOM 1552 C C . GLY A 1 212 ? 31.812 -7.167 9.069 1.00 49.75 212 GLY A C 1
ATOM 1553 O O . GLY A 1 212 ? 30.610 -7.338 9.241 1.00 49.75 212 GLY A O 1
ATOM 1554 N N . MET A 1 213 ? 32.699 -7.605 9.969 1.00 54.25 213 MET A N 1
ATOM 1555 C CA . MET A 1 213 ? 32.305 -8.481 11.091 1.00 54.25 213 MET A CA 1
ATOM 1556 C C . MET A 1 213 ? 31.911 -7.723 12.368 1.00 54.25 213 MET A C 1
ATOM 1558 O O . MET A 1 213 ? 31.084 -8.209 13.139 1.00 54.25 213 MET A O 1
ATOM 1562 N N . ALA A 1 214 ? 32.470 -6.531 12.601 1.00 56.69 214 ALA A N 1
ATOM 1563 C CA . ALA A 1 214 ? 32.125 -5.715 13.769 1.00 56.69 214 ALA A CA 1
ATOM 1564 C C . ALA A 1 214 ? 30.764 -5.016 13.591 1.00 56.69 214 ALA A C 1
ATOM 1566 O O . ALA A 1 214 ? 29.966 -4.986 14.527 1.00 56.69 214 ALA A O 1
ATOM 1567 N N . GLY A 1 215 ? 30.461 -4.550 12.372 1.00 58.81 215 GLY A N 1
ATOM 1568 C CA . GLY A 1 215 ? 29.153 -3.981 12.031 1.00 58.81 215 GLY A CA 1
ATOM 1569 C C . GLY A 1 215 ? 28.017 -5.004 12.121 1.00 58.81 215 GLY A C 1
ATOM 1570 O O . GLY A 1 215 ? 26.972 -4.703 12.689 1.00 58.81 215 GLY A O 1
ATOM 1571 N N . ALA A 1 216 ? 28.245 -6.242 11.664 1.00 64.50 216 ALA A N 1
ATOM 1572 C CA . ALA A 1 216 ? 27.250 -7.314 11.749 1.00 64.50 216 ALA A CA 1
ATOM 1573 C C . ALA A 1 216 ? 26.914 -7.698 13.202 1.00 64.50 216 ALA A C 1
ATOM 1575 O O . ALA A 1 216 ? 25.744 -7.878 13.532 1.00 64.50 216 ALA A O 1
ATOM 1576 N N . LYS A 1 217 ? 27.916 -7.763 14.094 1.00 71.44 217 LYS A N 1
ATOM 1577 C CA . LYS A 1 217 ? 27.688 -8.036 15.525 1.00 71.44 217 LYS A CA 1
ATOM 1578 C C . LYS A 1 217 ? 26.930 -6.906 16.219 1.00 71.44 217 LYS A C 1
ATOM 1580 O O . LYS A 1 217 ? 26.021 -7.188 16.995 1.00 71.44 217 LYS A O 1
ATOM 1585 N N . LEU A 1 218 ? 27.257 -5.647 15.918 1.00 71.62 218 LEU A N 1
ATOM 1586 C CA . LEU A 1 218 ? 26.552 -4.492 16.480 1.00 71.62 218 LEU A CA 1
ATOM 1587 C C . LEU A 1 218 ? 25.097 -4.436 15.990 1.00 71.62 218 LEU A C 1
ATOM 1589 O O . LEU A 1 218 ? 24.180 -4.253 16.787 1.00 71.62 218 LEU A O 1
ATOM 1593 N N . GLN A 1 219 ? 24.871 -4.679 14.697 1.00 77.50 219 GLN A N 1
ATOM 1594 C CA . GLN A 1 219 ? 23.533 -4.727 14.111 1.00 77.50 219 GLN A CA 1
ATOM 1595 C C . GLN A 1 219 ? 22.707 -5.895 14.671 1.00 77.50 219 GLN A C 1
ATOM 1597 O O . GLN A 1 219 ? 21.523 -5.731 14.956 1.00 77.50 219 GLN A O 1
ATOM 1602 N N . GLN A 1 220 ? 23.324 -7.058 14.895 1.00 77.88 220 GLN A N 1
ATOM 1603 C CA . GLN A 1 220 ? 22.665 -8.205 15.519 1.00 77.88 220 GLN A CA 1
ATOM 1604 C C . GLN A 1 220 ? 22.316 -7.935 16.990 1.00 77.88 220 GLN A C 1
ATOM 1606 O O . GLN A 1 220 ? 21.210 -8.255 17.421 1.00 77.88 220 GLN A O 1
ATOM 1611 N N . GLN A 1 221 ? 23.214 -7.303 17.751 1.00 80.88 221 GLN A N 1
ATOM 1612 C CA . GLN A 1 221 ? 22.956 -6.919 19.141 1.00 80.88 221 GLN A CA 1
ATOM 1613 C C . GLN A 1 221 ? 21.842 -5.865 19.240 1.00 80.88 221 GLN A C 1
ATOM 1615 O O . GLN A 1 221 ? 20.994 -5.946 20.127 1.00 80.88 221 GLN A O 1
ATOM 1620 N N . GLN A 1 222 ? 21.781 -4.927 18.291 1.00 75.81 222 GLN A N 1
ATOM 1621 C CA . GLN A 1 222 ? 20.704 -3.941 18.199 1.00 75.81 222 GLN A CA 1
ATOM 1622 C C . GLN A 1 222 ? 19.360 -4.594 17.842 1.00 75.81 222 GLN A C 1
ATOM 1624 O O . GLN A 1 222 ? 18.347 -4.301 18.475 1.00 75.81 222 GLN A O 1
ATOM 1629 N N . GLN A 1 223 ? 19.339 -5.523 16.880 1.00 80.00 223 GLN A N 1
ATOM 1630 C CA . GLN A 1 223 ? 18.134 -6.292 16.550 1.00 80.00 223 GLN A CA 1
ATOM 1631 C C . GLN A 1 223 ? 17.648 -7.126 17.738 1.00 80.00 223 GLN A C 1
ATOM 1633 O O . GLN A 1 223 ? 16.441 -7.209 17.967 1.00 80.00 223 GLN A O 1
ATOM 1638 N N . GLN A 1 224 ? 18.567 -7.709 18.510 1.00 85.31 224 GLN A N 1
ATOM 1639 C CA . GLN A 1 224 ? 18.222 -8.456 19.714 1.00 85.31 224 GLN A CA 1
ATOM 1640 C C . GLN A 1 224 ? 17.639 -7.539 20.796 1.00 85.31 224 GLN A C 1
ATOM 1642 O O . GLN A 1 224 ? 16.581 -7.845 21.331 1.00 85.31 224 GLN A O 1
ATOM 1647 N N . GLY A 1 225 ? 18.235 -6.365 21.032 1.00 87.25 225 GLY A N 1
ATOM 1648 C CA . GLY A 1 225 ? 17.692 -5.380 21.972 1.00 87.25 225 GLY A CA 1
ATOM 1649 C C . GLY A 1 225 ? 16.280 -4.909 21.603 1.00 87.25 225 GLY A C 1
ATOM 1650 O O . GLY A 1 225 ? 15.419 -4.801 22.471 1.00 87.25 225 GLY A O 1
ATOM 1651 N N . ILE A 1 226 ? 15.997 -4.697 20.312 1.00 83.50 226 ILE A N 1
ATOM 1652 C CA . ILE A 1 226 ? 14.642 -4.358 19.842 1.00 83.50 226 ILE A CA 1
ATOM 1653 C C . ILE A 1 226 ? 13.676 -5.519 20.096 1.00 83.50 226 ILE A C 1
ATOM 1655 O O . ILE A 1 226 ? 12.559 -5.295 20.559 1.00 83.50 226 ILE A O 1
ATOM 1659 N N . ARG A 1 227 ? 14.095 -6.760 19.823 1.00 88.19 227 ARG A N 1
ATOM 1660 C CA . ARG A 1 227 ? 13.274 -7.951 20.086 1.00 88.19 227 ARG A CA 1
ATOM 1661 C C . ARG A 1 227 ? 12.951 -8.104 21.566 1.00 88.19 227 ARG A C 1
ATOM 1663 O O . ARG A 1 227 ? 11.795 -8.354 21.888 1.00 88.19 227 ARG A O 1
ATOM 1670 N N . ASP A 1 228 ? 13.927 -7.904 22.443 1.00 90.19 228 ASP A N 1
ATOM 1671 C CA . ASP A 1 228 ? 13.740 -8.027 23.888 1.00 90.19 228 ASP A CA 1
ATOM 1672 C C . ASP A 1 228 ? 12.795 -6.931 24.413 1.00 90.19 228 ASP A C 1
ATOM 1674 O O . ASP A 1 228 ? 11.877 -7.221 25.181 1.00 90.19 228 ASP A O 1
ATOM 1678 N N . VAL A 1 229 ? 12.924 -5.691 23.922 1.00 86.69 229 VAL A N 1
ATOM 1679 C CA . VAL A 1 229 ? 11.999 -4.589 24.253 1.00 86.69 229 VAL A CA 1
ATOM 1680 C C . VAL A 1 229 ? 10.579 -4.867 23.747 1.00 86.69 229 VAL A C 1
ATOM 1682 O O . VAL A 1 229 ? 9.612 -4.595 24.460 1.00 86.69 229 VAL A O 1
ATOM 1685 N N . LEU A 1 230 ? 10.425 -5.428 22.544 1.00 88.69 230 LEU A N 1
ATOM 1686 C CA . LEU A 1 230 ? 9.119 -5.825 22.003 1.00 88.69 230 LEU A CA 1
ATOM 1687 C C . LEU A 1 230 ? 8.503 -6.997 22.780 1.00 88.69 230 LEU A C 1
ATOM 1689 O O . LEU A 1 230 ? 7.301 -7.000 23.038 1.00 88.69 230 LEU A O 1
ATOM 1693 N N . ALA A 1 231 ? 9.309 -7.975 23.192 1.00 90.50 231 ALA A N 1
ATOM 1694 C CA . ALA A 1 231 ? 8.849 -9.083 24.023 1.00 90.50 231 ALA A CA 1
ATOM 1695 C C . ALA A 1 231 ? 8.400 -8.586 25.406 1.00 90.50 231 ALA A C 1
ATOM 1697 O O . ALA A 1 231 ? 7.338 -8.972 25.902 1.00 90.50 231 ALA A O 1
ATOM 1698 N N . GLN A 1 232 ? 9.168 -7.675 26.005 1.00 90.75 232 GLN A N 1
ATOM 1699 C CA . GLN A 1 232 ? 8.824 -7.060 27.280 1.00 90.75 232 GLN A CA 1
ATOM 1700 C C . GLN A 1 232 ? 7.545 -6.218 27.169 1.00 90.75 232 GLN A C 1
ATOM 1702 O O . GLN A 1 232 ? 6.669 -6.323 28.029 1.00 90.75 232 GLN A O 1
ATOM 1707 N N . SER A 1 233 ? 7.387 -5.421 26.107 1.00 89.50 233 SER A N 1
ATOM 1708 C CA . SER A 1 233 ? 6.179 -4.612 25.901 1.00 89.50 233 SER A CA 1
ATOM 1709 C C . SER A 1 233 ? 4.931 -5.476 25.695 1.00 89.50 233 SER A C 1
ATOM 1711 O O . SER A 1 233 ? 3.891 -5.183 26.288 1.00 89.50 233 SER A O 1
ATOM 1713 N N . ALA A 1 234 ? 5.044 -6.583 24.955 1.00 89.19 234 ALA A N 1
ATOM 1714 C CA . ALA A 1 234 ? 3.967 -7.556 24.794 1.00 89.19 234 ALA A CA 1
ATOM 1715 C C . ALA A 1 234 ? 3.554 -8.175 26.139 1.00 89.19 234 ALA A C 1
ATOM 1717 O O . ALA A 1 234 ? 2.366 -8.257 26.446 1.00 89.19 234 ALA A O 1
ATOM 1718 N N . LEU A 1 235 ? 4.519 -8.536 26.990 1.00 93.50 235 LEU A N 1
ATOM 1719 C CA . LEU A 1 235 ? 4.245 -9.064 28.328 1.00 93.50 235 LEU A CA 1
ATOM 1720 C C . LEU A 1 235 ? 3.540 -8.033 29.225 1.00 93.50 235 LEU A C 1
ATOM 1722 O O . LEU A 1 235 ? 2.595 -8.380 29.937 1.00 93.50 235 LEU A O 1
ATOM 1726 N N . HIS A 1 236 ? 3.957 -6.764 29.183 1.00 91.69 236 HIS A N 1
ATOM 1727 C CA . HIS A 1 236 ? 3.276 -5.688 29.911 1.00 91.69 236 HIS A CA 1
ATOM 1728 C C . HIS A 1 236 ? 1.842 -5.468 29.418 1.00 91.69 236 HIS A C 1
ATOM 1730 O O . HIS A 1 236 ? 0.952 -5.267 30.244 1.00 91.69 236 HIS A O 1
ATOM 1736 N N . LEU A 1 237 ? 1.602 -5.548 28.105 1.00 89.75 237 LEU A N 1
ATOM 1737 C CA . LEU A 1 237 ? 0.262 -5.451 27.527 1.00 89.75 237 LEU A CA 1
ATOM 1738 C C . LEU A 1 237 ? -0.650 -6.568 28.052 1.00 89.75 237 LEU A C 1
ATOM 1740 O O . LEU A 1 237 ? -1.757 -6.282 28.503 1.00 89.75 237 LEU A O 1
ATOM 1744 N N . THR A 1 238 ? -0.171 -7.814 28.067 1.00 93.31 238 THR A N 1
ATOM 1745 C CA . THR A 1 238 ? -0.926 -8.960 28.597 1.00 93.31 238 THR A CA 1
ATOM 1746 C C . THR A 1 238 ? -1.231 -8.797 30.086 1.00 93.31 238 THR A C 1
ATOM 1748 O O . THR A 1 238 ? -2.370 -8.985 30.508 1.00 93.31 238 THR A O 1
ATOM 1751 N N . LYS A 1 239 ? -0.247 -8.377 30.894 1.00 92.38 239 LYS A N 1
ATOM 1752 C CA . LYS A 1 239 ? -0.463 -8.101 32.327 1.00 92.38 239 LYS A CA 1
ATOM 1753 C C . LYS A 1 239 ? -1.494 -6.996 32.546 1.00 92.38 239 LYS A C 1
ATOM 1755 O O . LYS A 1 239 ? -2.350 -7.113 33.417 1.00 92.38 239 LYS A O 1
ATOM 1760 N N . TYR A 1 240 ? -1.429 -5.930 31.752 1.00 91.06 240 TYR A N 1
ATOM 1761 C CA . TYR A 1 240 ? -2.400 -4.843 31.818 1.00 91.06 240 TYR A CA 1
ATOM 1762 C C . TYR A 1 240 ? -3.814 -5.317 31.455 1.00 91.06 240 TYR A C 1
ATOM 1764 O O . TYR A 1 240 ? -4.768 -4.959 32.144 1.00 91.06 240 TYR A O 1
ATOM 1772 N N . GLN A 1 241 ? -3.954 -6.151 30.419 1.00 90.31 241 GLN A N 1
ATOM 1773 C CA . GLN A 1 241 ? -5.234 -6.764 30.050 1.00 90.31 241 GLN A CA 1
ATOM 1774 C C . GLN A 1 241 ? -5.801 -7.602 31.200 1.00 90.31 241 GLN A C 1
ATOM 1776 O O . GLN A 1 241 ? -6.949 -7.398 31.581 1.00 90.31 241 GLN A O 1
ATOM 1781 N N . GLN A 1 242 ? -4.979 -8.444 31.827 1.00 94.94 242 GLN A N 1
ATOM 1782 C CA . GLN A 1 242 ? -5.403 -9.257 32.966 1.00 94.94 242 GLN A CA 1
ATOM 1783 C C . GLN A 1 242 ? -5.891 -8.404 34.148 1.00 94.94 242 GLN A C 1
ATOM 1785 O O . GLN A 1 242 ? -6.986 -8.625 34.658 1.00 94.94 242 GLN A O 1
ATOM 1790 N N . ILE A 1 243 ? -5.124 -7.382 34.550 1.00 92.12 243 ILE A N 1
ATOM 1791 C CA . ILE A 1 243 ? -5.516 -6.468 35.639 1.00 92.12 243 ILE A CA 1
ATOM 1792 C C . ILE A 1 243 ? -6.830 -5.752 35.304 1.00 92.12 243 ILE A C 1
ATOM 1794 O O . ILE A 1 243 ? -7.693 -5.579 36.168 1.00 92.12 243 ILE A O 1
ATOM 1798 N N . ARG A 1 244 ? -6.998 -5.332 34.046 1.00 90.88 244 ARG A N 1
ATOM 1799 C CA . ARG A 1 244 ? -8.227 -4.696 33.566 1.00 90.88 244 ARG A CA 1
ATOM 1800 C C . ARG A 1 244 ? -9.422 -5.647 33.657 1.00 90.88 244 ARG A C 1
ATOM 1802 O O . ARG A 1 244 ? -10.485 -5.227 34.112 1.00 90.88 244 ARG A O 1
ATOM 1809 N N . ASP A 1 245 ? -9.254 -6.906 33.271 1.00 91.69 245 ASP A N 1
ATOM 1810 C CA . ASP A 1 245 ? -10.308 -7.921 33.335 1.00 91.69 245 ASP A CA 1
ATOM 1811 C C . ASP A 1 245 ? -10.693 -8.254 34.782 1.00 91.69 245 ASP A C 1
ATOM 1813 O O . ASP A 1 245 ? -11.882 -8.309 35.111 1.00 91.69 245 ASP A O 1
ATOM 1817 N N . ASP A 1 246 ? -9.713 -8.378 35.678 1.00 92.06 246 ASP A N 1
ATOM 1818 C CA . ASP A 1 246 ? -9.946 -8.586 37.109 1.00 92.06 246 ASP A CA 1
ATOM 1819 C C . ASP A 1 246 ? -10.683 -7.400 37.745 1.00 92.06 246 ASP A C 1
ATOM 1821 O O . ASP A 1 246 ? -11.640 -7.584 38.508 1.00 92.06 246 ASP A O 1
ATOM 1825 N N . TYR A 1 247 ? -10.298 -6.172 37.386 1.00 92.31 247 TYR A N 1
ATOM 1826 C CA . TYR A 1 247 ? -10.989 -4.957 37.814 1.00 92.31 247 TYR A CA 1
ATOM 1827 C C . TYR A 1 247 ? -12.437 -4.916 37.309 1.00 92.31 247 TYR A C 1
ATOM 1829 O O . TYR A 1 247 ? -13.357 -4.665 38.093 1.00 92.31 247 TYR A O 1
ATOM 1837 N N . ASN A 1 248 ? -12.668 -5.239 36.034 1.00 86.94 248 ASN A N 1
ATOM 1838 C CA . ASN A 1 248 ? -14.010 -5.332 35.456 1.00 8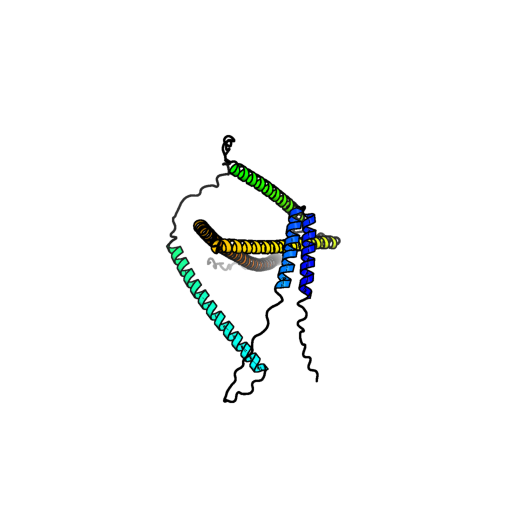6.94 248 ASN A CA 1
ATOM 1839 C C . ASN A 1 248 ? -14.859 -6.395 36.167 1.00 86.94 248 ASN A C 1
ATOM 1841 O O . ASN A 1 248 ? -16.030 -6.162 36.473 1.00 86.94 248 ASN A O 1
ATOM 1845 N N . ARG A 1 249 ? -14.269 -7.548 36.498 1.00 92.19 249 ARG A N 1
ATOM 1846 C CA . ARG A 1 249 ? -14.942 -8.619 37.242 1.00 92.19 249 ARG A CA 1
ATOM 1847 C C . ARG A 1 249 ? -15.308 -8.178 38.658 1.00 92.19 249 ARG A C 1
ATOM 1849 O O . ARG A 1 249 ? -16.397 -8.501 39.138 1.00 92.19 249 ARG A O 1
ATOM 1856 N N . LEU A 1 250 ? -14.428 -7.436 39.330 1.00 93.38 250 LEU A N 1
ATOM 1857 C CA . LEU A 1 250 ? -14.698 -6.869 40.651 1.00 93.38 250 LEU A CA 1
ATOM 1858 C C . LEU A 1 250 ? -15.809 -5.814 40.599 1.00 93.38 250 LEU A C 1
ATOM 1860 O O . LEU A 1 250 ? -16.711 -5.845 41.440 1.00 93.38 250 LEU A O 1
ATOM 1864 N N . LEU A 1 251 ? -15.775 -4.918 39.609 1.00 88.88 251 LEU A N 1
ATOM 1865 C CA . LEU A 1 251 ? -16.844 -3.952 39.360 1.00 88.88 251 LEU A CA 1
ATOM 1866 C C . LEU A 1 251 ? -18.176 -4.665 39.145 1.00 88.88 251 LEU A C 1
ATOM 1868 O O . LEU A 1 251 ? -19.135 -4.363 39.845 1.00 88.88 251 LEU A O 1
ATOM 1872 N N . TYR A 1 252 ? -18.220 -5.673 38.272 1.00 89.81 252 TYR A N 1
ATOM 1873 C CA . TYR A 1 252 ? -19.432 -6.447 38.015 1.00 89.81 252 TYR A CA 1
ATOM 1874 C C . TYR A 1 252 ? -19.990 -7.093 39.290 1.00 89.81 252 TYR A C 1
ATOM 1876 O O . TYR A 1 252 ? -21.184 -6.987 39.568 1.00 89.81 252 TYR A O 1
ATOM 1884 N N . LYS A 1 253 ? -19.129 -7.701 40.120 1.00 92.94 253 LYS A N 1
ATOM 1885 C CA . LYS A 1 253 ? -19.533 -8.259 41.422 1.00 92.94 253 LYS A CA 1
ATOM 1886 C C . LYS A 1 253 ? -20.143 -7.194 42.338 1.00 92.94 253 LYS A C 1
ATOM 1888 O O . LYS A 1 253 ? -21.182 -7.448 42.943 1.00 92.94 253 LYS A O 1
ATOM 1893 N N . ARG A 1 254 ? -19.536 -6.004 42.431 1.00 91.56 254 ARG A N 1
ATOM 1894 C CA . ARG A 1 254 ? -20.047 -4.891 43.256 1.00 91.56 254 ARG A CA 1
ATOM 1895 C C . ARG A 1 254 ? -21.376 -4.354 42.726 1.00 91.56 254 ARG A C 1
ATOM 1897 O O . ARG A 1 254 ? -22.323 -4.226 43.495 1.00 91.56 254 ARG A O 1
ATOM 1904 N N . THR A 1 255 ? -21.476 -4.115 41.424 1.00 90.38 255 THR A N 1
ATOM 1905 C CA . THR A 1 255 ? -22.704 -3.677 40.747 1.00 90.38 255 THR A CA 1
ATOM 1906 C C . THR A 1 255 ? -23.836 -4.685 40.950 1.00 90.38 255 THR A C 1
ATOM 1908 O O . THR A 1 255 ? -24.946 -4.313 41.331 1.00 90.38 255 THR A O 1
ATOM 1911 N N . SER A 1 256 ? -23.544 -5.980 40.793 1.00 91.62 256 SER A N 1
ATOM 1912 C CA . SER A 1 256 ? -24.498 -7.063 41.049 1.00 91.62 256 SER A CA 1
ATOM 1913 C C . SER A 1 256 ? -24.917 -7.126 42.521 1.00 91.62 256 SER A C 1
ATOM 1915 O O . SER A 1 256 ? -26.094 -7.341 42.814 1.00 91.62 256 SER A O 1
ATOM 1917 N N . ALA A 1 257 ? -23.993 -6.918 43.463 1.00 90.88 257 ALA A N 1
ATOM 1918 C CA . ALA A 1 257 ? -24.311 -6.872 44.890 1.00 90.88 257 ALA A CA 1
ATOM 1919 C C . ALA A 1 257 ? -25.258 -5.704 45.221 1.00 90.88 257 ALA A C 1
ATOM 1921 O O . ALA A 1 257 ? -26.241 -5.904 45.927 1.00 90.88 257 ALA A O 1
ATOM 1922 N N . ILE A 1 258 ? -25.030 -4.516 44.651 1.00 89.81 258 ILE A N 1
ATOM 1923 C CA . ILE A 1 258 ? -25.899 -3.338 44.833 1.00 89.81 258 ILE A CA 1
ATOM 1924 C C . ILE A 1 258 ? -27.289 -3.580 44.226 1.00 89.81 258 ILE A C 1
ATOM 1926 O O . ILE A 1 258 ? -28.305 -3.276 44.850 1.00 89.81 258 ILE A O 1
ATOM 1930 N N . SER A 1 259 ? -27.346 -4.174 43.032 1.00 90.00 259 SER A N 1
ATOM 1931 C CA . SER A 1 259 ? -28.609 -4.501 42.362 1.00 90.00 259 SER A CA 1
ATOM 1932 C C . SER A 1 259 ? -29.434 -5.531 43.154 1.00 90.00 259 SER A C 1
ATOM 1934 O O . SER A 1 259 ? -30.635 -5.347 43.375 1.00 90.00 259 SER A O 1
ATOM 1936 N N . SER A 1 260 ? -28.776 -6.582 43.656 1.00 90.56 260 SER A N 1
ATOM 1937 C CA . SER A 1 260 ? -29.418 -7.679 44.398 1.00 90.56 260 SER A CA 1
ATOM 1938 C C . SER A 1 260 ? -29.722 -7.366 45.871 1.00 90.56 260 SER A C 1
ATOM 1940 O O . SER A 1 260 ? -30.597 -8.000 46.465 1.00 90.56 260 SER A O 1
ATOM 1942 N N . SER A 1 261 ? -29.043 -6.386 46.473 1.00 93.44 261 SER A N 1
ATOM 1943 C CA . SER A 1 261 ? -29.207 -6.047 47.887 1.00 93.44 261 SER A CA 1
ATOM 1944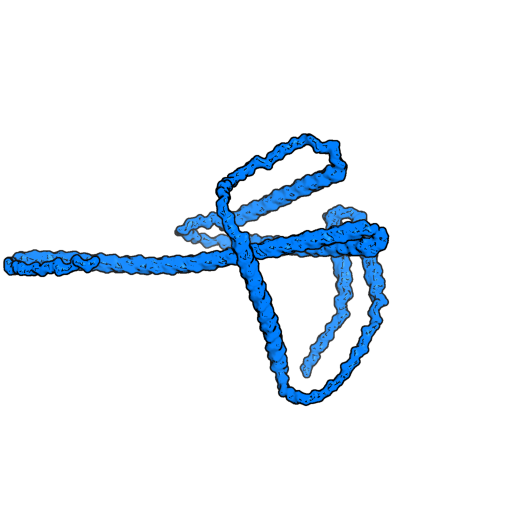 C C . SER A 1 261 ? -30.599 -5.481 48.182 1.00 93.44 261 SER A C 1
ATOM 1946 O O . SER A 1 261 ? -31.070 -4.549 47.530 1.00 93.44 261 SER A O 1
ATOM 1948 N N . LYS A 1 262 ? -31.276 -6.021 49.202 1.00 91.44 262 LYS A N 1
ATOM 1949 C CA . LYS A 1 262 ? -32.600 -5.545 49.649 1.00 91.44 262 LYS A CA 1
ATOM 1950 C C . LYS A 1 262 ? -32.537 -4.238 50.445 1.00 91.44 262 LYS A C 1
ATOM 1952 O O . LYS A 1 262 ? -33.548 -3.557 50.545 1.00 91.44 262 LYS A O 1
ATOM 1957 N N . THR A 1 263 ? -31.378 -3.901 51.011 1.00 91.12 263 THR A N 1
ATOM 1958 C CA . THR A 1 263 ? -31.192 -2.710 51.860 1.00 91.12 263 THR A CA 1
ATOM 1959 C C . THR A 1 263 ? -30.870 -1.450 51.059 1.00 91.12 263 THR A C 1
ATOM 1961 O O . THR A 1 263 ? -30.941 -0.345 51.587 1.00 91.12 263 THR A O 1
ATOM 1964 N N . THR A 1 264 ? -30.513 -1.604 49.785 1.00 89.56 264 THR A N 1
ATOM 1965 C CA . THR A 1 264 ? -30.178 -0.496 48.892 1.00 89.56 264 THR A CA 1
ATOM 1966 C C . THR A 1 264 ? -31.445 0.190 48.383 1.00 89.56 264 THR A C 1
ATOM 1968 O O . THR A 1 264 ? -32.381 -0.482 47.943 1.00 89.56 264 THR A O 1
ATOM 1971 N N . THR A 1 265 ? -31.462 1.526 48.406 1.00 93.12 265 THR A N 1
ATOM 1972 C CA . THR A 1 265 ? -32.587 2.338 47.922 1.00 93.12 265 THR A CA 1
ATOM 1973 C C . THR A 1 265 ? -32.866 2.089 46.436 1.00 93.12 265 THR A C 1
ATOM 1975 O O . THR A 1 265 ? -31.957 1.838 45.641 1.00 93.12 265 THR A O 1
ATOM 1978 N N . GLN A 1 266 ? -34.140 2.168 46.044 1.00 92.81 266 GLN A N 1
ATOM 1979 C CA . GLN A 1 266 ? -34.565 1.956 44.657 1.00 92.81 266 GLN A CA 1
ATOM 1980 C C . GLN A 1 266 ? -33.918 2.963 43.689 1.00 92.81 266 GLN A C 1
ATOM 1982 O O . GLN A 1 266 ? -33.551 2.596 42.576 1.00 92.81 266 GLN A O 1
ATOM 1987 N N . GLU A 1 267 ? -33.713 4.205 44.132 1.00 92.06 267 GLU A N 1
ATOM 1988 C CA . GLU A 1 267 ? -33.029 5.252 43.361 1.00 92.06 267 GLU A CA 1
ATOM 1989 C C . GLU A 1 267 ? -31.585 4.866 43.019 1.00 92.06 267 GLU A C 1
ATOM 1991 O O . GLU A 1 267 ? -31.172 4.978 41.866 1.00 92.06 267 GLU A O 1
ATOM 1996 N N . ALA A 1 268 ? -30.832 4.323 43.983 1.00 88.56 268 ALA A N 1
ATOM 1997 C CA . ALA A 1 268 ? -29.463 3.872 43.745 1.00 88.56 268 ALA A CA 1
ATOM 1998 C C . ALA A 1 268 ? -29.413 2.695 42.755 1.00 88.56 268 ALA A C 1
ATOM 2000 O O . ALA A 1 268 ? -28.505 2.622 41.928 1.00 88.56 268 ALA A O 1
ATOM 2001 N N . LYS A 1 269 ? -30.409 1.800 42.783 1.00 90.50 269 LYS A N 1
ATOM 2002 C CA . LYS A 1 269 ? -30.529 0.716 41.795 1.00 90.50 269 LYS A CA 1
ATOM 2003 C C . LYS A 1 269 ? -30.846 1.242 40.395 1.00 90.50 269 LYS A C 1
ATOM 2005 O O . LYS A 1 269 ? -30.255 0.754 39.435 1.00 90.50 269 LYS A O 1
ATOM 2010 N N . SER A 1 270 ? -31.731 2.237 40.286 1.00 93.81 270 SER A N 1
ATOM 2011 C CA . SER A 1 270 ? -32.051 2.900 39.013 1.00 93.81 270 SER A CA 1
ATOM 2012 C C . SER A 1 270 ? -30.814 3.562 38.414 1.00 93.81 270 SER A C 1
ATOM 2014 O O . SER A 1 270 ? -30.472 3.290 37.266 1.00 93.81 270 SER A O 1
ATOM 2016 N N . LEU A 1 271 ? -30.077 4.336 39.220 1.00 93.81 271 LEU A N 1
ATOM 2017 C CA . LEU A 1 271 ? -28.851 5.009 38.788 1.00 93.81 271 LEU A CA 1
ATOM 2018 C C . LEU A 1 271 ? -27.790 4.011 38.304 1.00 93.81 271 LEU A C 1
ATOM 2020 O O . LEU A 1 271 ? -27.170 4.212 37.263 1.00 93.81 271 LEU A O 1
ATOM 2024 N N . VAL A 1 272 ? -27.597 2.904 39.028 1.00 92.50 272 VAL A N 1
ATOM 2025 C CA . VAL A 1 272 ? -26.684 1.832 38.606 1.00 92.50 272 VAL A CA 1
ATOM 2026 C C . VAL A 1 272 ? -27.129 1.203 37.280 1.00 92.50 272 VAL A C 1
ATOM 2028 O O . VAL A 1 272 ? -26.284 0.922 36.426 1.00 92.50 272 VAL A O 1
ATOM 2031 N N . GLY A 1 273 ? -28.435 1.012 37.080 1.00 93.00 273 GLY A N 1
ATOM 2032 C CA . GLY A 1 273 ? -29.000 0.541 35.815 1.00 93.00 273 GLY A CA 1
ATOM 2033 C C . GLY A 1 273 ? -28.707 1.493 34.653 1.00 93.00 273 GLY A C 1
ATOM 2034 O O . GLY A 1 273 ? -28.176 1.060 33.632 1.00 93.00 273 GLY A O 1
ATOM 2035 N N . GLU A 1 274 ? -28.966 2.788 34.835 1.00 94.62 274 GLU A N 1
ATOM 2036 C CA . GLU A 1 274 ? -28.705 3.829 33.832 1.00 94.62 274 GLU A CA 1
ATOM 2037 C C . GLU A 1 274 ? -27.217 3.933 33.476 1.00 94.62 274 GLU A C 1
ATOM 2039 O O . GLU A 1 274 ? -26.863 3.977 32.296 1.00 94.62 274 GLU A O 1
ATOM 2044 N N . VAL A 1 275 ? -26.324 3.914 34.472 1.00 92.56 275 VAL A N 1
ATOM 2045 C CA . VAL A 1 275 ? -24.869 3.941 34.245 1.00 92.56 275 VAL A CA 1
ATOM 2046 C C . VAL A 1 275 ? -24.411 2.693 33.491 1.00 92.56 275 VAL A C 1
ATOM 2048 O O . VAL A 1 275 ? -23.631 2.804 32.548 1.00 92.56 275 VAL A O 1
ATOM 2051 N N . THR A 1 276 ? -24.925 1.511 33.844 1.00 91.50 276 THR A N 1
ATOM 2052 C CA . THR A 1 276 ? -24.590 0.253 33.153 1.00 91.50 276 THR A CA 1
ATOM 2053 C C . THR A 1 276 ? -25.079 0.267 31.703 1.00 91.50 276 THR A C 1
ATOM 2055 O O . THR A 1 276 ? -24.354 -0.144 30.793 1.00 91.50 276 THR A O 1
ATOM 2058 N N . GLN A 1 277 ? -26.285 0.786 31.461 1.00 95.00 277 GLN A N 1
ATOM 2059 C CA . GLN A 1 277 ? -26.839 0.941 30.118 1.00 95.00 277 GLN A CA 1
ATOM 2060 C C . GLN A 1 277 ? -26.008 1.921 29.282 1.00 95.00 277 GLN A C 1
ATOM 2062 O O . GLN A 1 277 ? -25.662 1.616 28.139 1.00 95.00 277 GLN A O 1
ATOM 2067 N N . ARG A 1 278 ? -25.649 3.077 29.851 1.00 95.19 278 ARG A N 1
ATOM 2068 C CA . ARG A 1 278 ? -24.839 4.094 29.173 1.00 95.19 278 ARG A CA 1
ATOM 2069 C C . ARG A 1 278 ? -23.439 3.575 28.851 1.00 95.19 278 ARG A C 1
ATOM 2071 O O . ARG A 1 278 ? -22.986 3.757 27.728 1.00 95.19 278 ARG A O 1
ATOM 2078 N N . LEU A 1 279 ? -22.814 2.854 29.784 1.00 89.88 279 LEU A N 1
ATOM 2079 C CA . LEU A 1 279 ? -21.527 2.190 29.571 1.00 89.88 279 LEU A CA 1
ATOM 2080 C C . LEU A 1 279 ? -21.607 1.149 28.446 1.00 89.88 279 LEU A C 1
ATOM 2082 O O . LEU A 1 279 ? -20.733 1.105 27.590 1.00 89.88 279 LEU A O 1
ATOM 2086 N N . THR A 1 280 ? -22.668 0.340 28.413 1.00 91.00 280 THR A N 1
ATOM 2087 C CA . THR A 1 280 ? -22.868 -0.662 27.351 1.00 91.00 280 THR A CA 1
ATOM 2088 C C . THR A 1 280 ? -23.005 0.003 25.982 1.00 91.00 280 THR A C 1
ATOM 2090 O O . THR A 1 280 ? -22.393 -0.448 25.017 1.00 91.00 280 THR A O 1
ATOM 2093 N N . LYS A 1 281 ? -23.762 1.104 25.901 1.00 94.69 281 LYS A N 1
ATOM 2094 C CA . LYS A 1 281 ? -23.912 1.880 24.667 1.00 94.69 281 LYS A CA 1
ATOM 2095 C C . LYS A 1 281 ? -22.577 2.475 24.206 1.00 94.69 281 LYS A C 1
ATOM 2097 O O . LYS A 1 281 ? -22.229 2.346 23.041 1.00 94.69 281 LYS A O 1
ATOM 2102 N N . GLU A 1 282 ? -21.811 3.060 25.121 1.00 93.81 282 GLU A N 1
ATOM 2103 C CA . GLU A 1 282 ? -20.496 3.634 24.818 1.00 93.81 282 GLU A CA 1
ATOM 2104 C C . GLU A 1 282 ? -19.486 2.564 24.363 1.00 93.81 282 GLU A C 1
ATOM 2106 O O . GLU A 1 282 ? -18.679 2.808 23.469 1.00 93.81 282 GLU A O 1
ATOM 2111 N N . ILE A 1 283 ? -19.536 1.356 24.940 1.00 90.44 283 ILE A N 1
ATOM 2112 C CA . ILE A 1 283 ? -18.725 0.216 24.481 1.00 90.44 283 ILE A CA 1
ATOM 2113 C C . ILE A 1 283 ? -19.110 -0.171 23.049 1.00 90.44 283 ILE A C 1
ATOM 2115 O O . ILE A 1 283 ? -18.224 -0.304 22.211 1.00 90.44 283 ILE A O 1
ATOM 2119 N N . GLN A 1 284 ? -20.406 -0.285 22.744 1.00 93.50 284 GLN A N 1
ATOM 2120 C CA . GLN A 1 284 ? -20.884 -0.605 21.392 1.00 93.50 284 GLN A CA 1
ATOM 2121 C C . GLN A 1 284 ? -20.492 0.463 20.362 1.00 93.50 284 GLN A C 1
ATOM 2123 O O . GLN A 1 284 ? -20.089 0.124 19.251 1.00 93.50 284 GLN A O 1
ATOM 2128 N N . GLU A 1 285 ? -20.577 1.746 20.725 1.00 93.00 285 GLU A N 1
ATOM 2129 C CA . GLU A 1 285 ? -20.132 2.860 19.878 1.00 93.00 285 GLU A CA 1
ATOM 2130 C C . GLU A 1 285 ? -18.625 2.757 19.591 1.00 93.00 285 GLU A C 1
ATOM 2132 O O . GLU A 1 285 ? -18.221 2.791 18.429 1.00 93.00 285 GLU A O 1
ATOM 2137 N N . ARG A 1 286 ? -17.792 2.510 20.613 1.00 92.75 286 ARG A N 1
ATOM 2138 C CA . ARG A 1 286 ? -16.344 2.305 20.426 1.00 92.75 286 ARG A CA 1
ATOM 2139 C C . ARG A 1 286 ? -16.006 1.067 19.601 1.00 92.75 286 ARG A C 1
ATOM 2141 O O . ARG A 1 286 ? -15.069 1.102 18.808 1.00 92.75 286 ARG A O 1
ATOM 2148 N N . GLU A 1 287 ? -16.731 -0.032 19.785 1.00 91.38 287 GLU A N 1
ATOM 2149 C CA . GLU A 1 287 ? -16.552 -1.246 18.984 1.00 91.38 287 GLU A CA 1
ATOM 2150 C C . GLU A 1 287 ? -16.901 -0.994 17.511 1.00 91.38 287 GLU A C 1
ATOM 2152 O O . GLU A 1 287 ? -16.161 -1.423 16.624 1.00 91.38 287 GLU A O 1
ATOM 2157 N N . ALA A 1 288 ? -17.971 -0.241 17.239 1.00 91.88 288 ALA A N 1
ATOM 2158 C CA . ALA A 1 288 ? -18.335 0.172 15.887 1.00 91.88 288 ALA A CA 1
ATOM 2159 C C . ALA A 1 288 ? -17.281 1.108 15.267 1.00 91.88 288 ALA A C 1
ATOM 2161 O O . ALA A 1 288 ? -16.893 0.916 14.114 1.00 91.88 288 ALA A O 1
ATOM 2162 N N . GLU A 1 289 ? -16.759 2.076 16.024 1.00 91.50 289 GLU A N 1
ATOM 2163 C CA . GLU A 1 289 ? -15.672 2.958 15.580 1.00 91.50 289 GLU A CA 1
ATOM 2164 C C . GLU A 1 289 ? -14.381 2.182 15.282 1.00 91.50 289 GLU A C 1
ATOM 2166 O O . GLU A 1 289 ? -13.752 2.401 14.244 1.00 91.50 289 GLU A O 1
ATOM 2171 N N . ALA A 1 290 ? -14.005 1.231 16.140 1.00 91.06 290 ALA A N 1
ATOM 2172 C CA . ALA A 1 290 ? -12.849 0.365 15.920 1.00 91.06 290 ALA A CA 1
ATOM 2173 C C . ALA A 1 290 ? -13.034 -0.535 14.684 1.00 91.06 290 ALA A C 1
ATOM 2175 O O . ALA A 1 290 ? -12.097 -0.729 13.901 1.00 91.06 290 ALA A O 1
ATOM 2176 N N . ALA A 1 291 ? -14.248 -1.045 14.455 1.00 93.12 291 ALA A N 1
ATOM 2177 C CA . ALA A 1 291 ? -14.587 -1.799 13.251 1.00 93.12 291 ALA A CA 1
ATOM 2178 C C . ALA A 1 291 ? -14.479 -0.931 11.984 1.00 93.12 291 ALA A C 1
ATOM 2180 O O . ALA A 1 291 ? -13.906 -1.365 10.986 1.00 93.12 291 ALA A O 1
ATOM 2181 N N . LEU A 1 292 ? -14.945 0.321 12.028 1.00 94.94 292 LEU A N 1
ATOM 2182 C CA . LEU A 1 292 ? -14.789 1.265 10.918 1.00 94.94 292 LEU A CA 1
ATOM 2183 C C . LEU A 1 292 ? -13.320 1.618 10.660 1.00 94.94 292 LEU A C 1
ATOM 2185 O O . LEU A 1 292 ? -12.897 1.679 9.505 1.00 94.94 292 LEU A O 1
ATOM 2189 N N . TYR A 1 293 ? -12.529 1.833 11.713 1.00 95.81 293 TYR A N 1
ATOM 2190 C CA . TYR A 1 293 ? -11.107 2.139 11.575 1.00 95.81 293 TYR A CA 1
ATOM 2191 C C . TYR A 1 293 ? -10.332 0.961 10.976 1.00 95.81 293 TYR A C 1
ATOM 2193 O O . TYR A 1 293 ? -9.560 1.148 10.039 1.00 95.81 293 TYR A O 1
ATOM 2201 N N . SER A 1 294 ? -10.581 -0.259 11.461 1.00 92.81 294 SER A N 1
ATOM 2202 C CA . SER A 1 294 ? -9.969 -1.465 10.893 1.00 92.81 294 SER A CA 1
ATOM 2203 C C . SER A 1 294 ? -10.371 -1.677 9.432 1.00 92.81 294 SER A C 1
ATOM 2205 O O . SER A 1 294 ? -9.505 -1.971 8.614 1.00 92.81 294 SER A O 1
ATOM 2207 N N . ALA A 1 295 ? -11.634 -1.439 9.061 1.00 95.50 295 ALA A N 1
ATOM 2208 C CA . ALA A 1 295 ? -12.072 -1.502 7.666 1.00 95.50 295 ALA A CA 1
ATOM 2209 C C . ALA A 1 295 ? -11.329 -0.495 6.768 1.00 95.50 295 ALA A C 1
ATOM 2211 O O . ALA A 1 295 ? -10.844 -0.872 5.703 1.00 95.50 295 ALA A O 1
ATOM 2212 N N . ARG A 1 296 ? -11.177 0.759 7.217 1.00 96.12 296 ARG A N 1
ATOM 2213 C CA . ARG A 1 296 ? -10.405 1.784 6.489 1.00 96.12 296 ARG A CA 1
ATOM 2214 C C . ARG A 1 296 ? -8.927 1.427 6.364 1.00 96.12 296 ARG A C 1
ATOM 2216 O O . ARG A 1 296 ? -8.328 1.715 5.334 1.00 96.12 296 ARG A O 1
ATOM 2223 N N . LEU A 1 297 ? -8.348 0.810 7.394 1.00 96.75 297 LEU A N 1
ATOM 2224 C CA . LEU A 1 297 ? -6.963 0.344 7.361 1.00 96.75 297 LEU A CA 1
ATOM 2225 C C . LEU A 1 297 ? -6.778 -0.767 6.321 1.00 96.75 297 LEU A C 1
ATOM 2227 O O . LEU A 1 297 ? -5.868 -0.687 5.506 1.00 96.75 297 LEU A O 1
ATOM 2231 N N . TYR A 1 298 ? -7.673 -1.758 6.281 1.00 97.19 298 TYR A N 1
ATOM 2232 C CA . TYR A 1 298 ? -7.618 -2.803 5.254 1.00 97.19 298 TYR A CA 1
ATOM 2233 C C . TYR A 1 298 ? -7.795 -2.246 3.840 1.00 97.19 298 TYR A C 1
ATOM 2235 O O . TYR A 1 298 ? -7.141 -2.707 2.906 1.00 97.19 298 TYR A O 1
ATOM 2243 N N . GLU A 1 299 ? -8.680 -1.266 3.659 1.00 96.75 299 GLU A N 1
ATOM 2244 C CA . GLU A 1 299 ? -8.884 -0.631 2.360 1.00 96.75 299 GLU A CA 1
ATOM 2245 C C . GLU A 1 299 ? -7.644 0.149 1.905 1.00 96.75 299 GLU A C 1
ATOM 2247 O O . GLU A 1 299 ? -7.238 0.016 0.749 1.00 96.75 299 GLU A O 1
ATOM 2252 N N . SER A 1 300 ? -6.999 0.901 2.801 1.00 96.44 300 SER A N 1
ATOM 2253 C CA . SER A 1 300 ? -5.772 1.629 2.466 1.00 96.44 300 SER A CA 1
ATOM 2254 C C . SER A 1 300 ? -4.592 0.688 2.210 1.00 96.44 300 SER A C 1
ATOM 2256 O O . SER A 1 300 ? -3.869 0.878 1.233 1.00 96.44 300 SER A O 1
ATOM 2258 N N . GLU A 1 301 ? -4.425 -0.374 3.003 1.00 95.25 301 GLU A N 1
ATOM 2259 C CA . GLU A 1 301 ? -3.416 -1.414 2.760 1.00 95.25 301 GLU A CA 1
ATOM 2260 C C . GLU A 1 301 ? -3.633 -2.108 1.412 1.00 95.25 301 GLU A C 1
ATOM 2262 O O . GLU A 1 301 ? -2.677 -2.318 0.659 1.00 95.25 301 GLU A O 1
ATOM 2267 N N . LYS A 1 302 ? -4.891 -2.403 1.066 1.00 97.56 302 LYS A N 1
ATOM 2268 C CA . LYS A 1 302 ? -5.245 -2.965 -0.237 1.00 97.56 302 LYS A CA 1
ATOM 2269 C C . LYS A 1 302 ? -4.871 -2.010 -1.371 1.00 97.56 302 LYS A C 1
ATOM 2271 O O . LYS A 1 302 ? -4.166 -2.428 -2.284 1.00 97.56 302 LYS A O 1
ATOM 2276 N N . GLN A 1 303 ? -5.279 -0.742 -1.297 1.00 95.88 303 GLN A N 1
ATOM 2277 C CA . GLN A 1 303 ? -4.942 0.267 -2.309 1.00 95.88 303 GLN A CA 1
ATOM 2278 C C . GLN A 1 303 ? -3.426 0.409 -2.488 1.00 95.88 303 GLN A C 1
ATOM 2280 O O . GLN A 1 303 ? -2.939 0.461 -3.615 1.00 95.88 303 GLN A O 1
ATOM 2285 N N . MET A 1 304 ? -2.666 0.402 -1.388 1.00 91.00 304 MET A N 1
ATOM 2286 C CA . MET A 1 304 ? -1.204 0.413 -1.440 1.00 91.00 304 MET A CA 1
ATOM 2287 C C . MET A 1 304 ? -0.657 -0.835 -2.139 1.00 91.00 304 MET A C 1
ATOM 2289 O O . MET A 1 304 ? 0.237 -0.722 -2.975 1.00 91.00 304 MET A O 1
ATOM 2293 N N . SER A 1 305 ? -1.191 -2.021 -1.834 1.00 94.19 305 SER A N 1
ATOM 2294 C CA . SER A 1 305 ? -0.761 -3.268 -2.476 1.00 94.19 305 SER A CA 1
ATOM 2295 C C . SER A 1 305 ? -1.066 -3.300 -3.979 1.00 94.19 305 SER A C 1
ATOM 2297 O O . SER A 1 305 ? -0.183 -3.654 -4.761 1.00 94.19 305 SER A O 1
ATOM 2299 N N . ASP A 1 306 ? -2.255 -2.850 -4.388 1.00 96.69 306 ASP A N 1
ATOM 2300 C CA . ASP A 1 306 ? -2.663 -2.752 -5.793 1.00 96.69 306 ASP A CA 1
ATOM 2301 C C . ASP A 1 306 ? -1.738 -1.781 -6.546 1.00 96.69 306 ASP A C 1
ATOM 2303 O O . ASP A 1 306 ? -1.212 -2.114 -7.611 1.00 96.69 306 ASP A O 1
ATOM 2307 N N . TRP A 1 307 ? -1.436 -0.630 -5.936 1.00 98.00 307 TRP A N 1
ATOM 2308 C CA . TRP A 1 307 ? -0.497 0.349 -6.482 1.00 98.00 307 TRP A CA 1
ATOM 2309 C C . TRP A 1 307 ? 0.920 -0.220 -6.661 1.00 98.00 307 TRP A C 1
ATOM 2311 O O . TRP A 1 307 ? 1.555 0.008 -7.691 1.00 98.00 307 TRP A O 1
ATOM 2321 N N . TYR A 1 308 ? 1.432 -0.997 -5.699 1.00 97.38 308 TYR A N 1
ATOM 2322 C CA . TYR A 1 308 ? 2.745 -1.643 -5.832 1.00 97.38 308 TYR A CA 1
ATOM 2323 C C . TYR A 1 308 ? 2.781 -2.671 -6.969 1.00 97.38 308 TYR A C 1
ATOM 2325 O O . TYR A 1 308 ? 3.794 -2.775 -7.667 1.00 97.38 308 TYR A O 1
ATOM 2333 N N . VAL A 1 309 ? 1.699 -3.431 -7.166 1.00 98.19 309 VAL A N 1
ATOM 2334 C CA . VAL A 1 309 ? 1.591 -4.389 -8.275 1.00 98.19 309 VAL A CA 1
ATOM 2335 C C . VAL A 1 309 ? 1.575 -3.655 -9.613 1.00 98.19 309 VAL A C 1
ATOM 2337 O O . VAL A 1 309 ? 2.348 -4.010 -10.503 1.00 98.19 309 VAL A O 1
ATOM 2340 N N . GLU A 1 310 ? 0.764 -2.605 -9.741 1.00 97.75 310 GLU A N 1
ATOM 2341 C CA . GLU A 1 310 ? 0.706 -1.773 -10.946 1.00 97.75 310 GLU A CA 1
ATOM 2342 C C . GLU A 1 310 ? 2.068 -1.147 -11.260 1.00 97.75 310 GLU A C 1
ATOM 2344 O O . GLU A 1 310 ? 2.575 -1.284 -12.375 1.00 97.75 310 GLU A O 1
ATOM 2349 N N . LYS A 1 311 ? 2.721 -0.548 -10.259 1.00 97.69 311 LYS A N 1
ATOM 2350 C CA . LYS A 1 311 ? 4.066 0.015 -10.403 1.00 97.69 311 LYS A CA 1
ATOM 2351 C C . LYS A 1 311 ? 5.058 -1.026 -10.924 1.00 97.69 311 LYS A C 1
ATOM 2353 O O . LYS A 1 311 ? 5.810 -0.739 -11.851 1.00 97.69 311 LYS A O 1
ATOM 2358 N N . ARG A 1 312 ? 5.040 -2.243 -10.372 1.00 97.94 312 ARG A N 1
ATOM 2359 C CA . ARG A 1 312 ? 5.942 -3.322 -10.799 1.00 97.94 312 ARG A CA 1
ATOM 2360 C C . ARG A 1 312 ? 5.670 -3.772 -12.237 1.00 97.94 312 ARG A C 1
ATOM 2362 O O . ARG A 1 312 ? 6.618 -4.059 -12.965 1.00 97.94 312 ARG A O 1
ATOM 2369 N N . LEU A 1 313 ? 4.406 -3.826 -12.657 1.00 97.75 313 LEU A N 1
ATOM 2370 C CA . LEU A 1 313 ? 4.036 -4.138 -14.042 1.00 97.75 313 LEU A CA 1
ATOM 2371 C C . LEU A 1 313 ? 4.516 -3.046 -15.009 1.00 97.75 313 LEU A C 1
ATOM 2373 O O . LEU A 1 313 ? 5.097 -3.358 -16.049 1.00 97.75 313 LEU A O 1
ATOM 2377 N N . LEU A 1 314 ? 4.347 -1.773 -14.641 1.00 97.75 314 LEU A N 1
ATOM 2378 C CA . LEU A 1 314 ? 4.844 -0.641 -15.426 1.00 97.75 314 LEU A CA 1
ATOM 2379 C C . LEU A 1 314 ? 6.376 -0.644 -15.524 1.00 97.75 314 LEU A C 1
ATOM 2381 O O . LEU A 1 314 ? 6.921 -0.447 -16.607 1.00 97.75 314 LEU A O 1
ATOM 2385 N N . GLU A 1 315 ? 7.091 -0.926 -14.434 1.00 97.88 315 GLU A N 1
ATOM 2386 C CA . GLU A 1 315 ? 8.556 -1.054 -14.435 1.00 97.88 315 GLU A CA 1
ATOM 2387 C C . GLU A 1 315 ? 9.043 -2.189 -15.350 1.00 97.88 315 GLU A C 1
ATOM 2389 O O . GLU A 1 315 ? 10.023 -2.019 -16.083 1.00 97.88 315 GLU A O 1
ATOM 2394 N N . GLN A 1 316 ? 8.347 -3.331 -15.360 1.00 98.06 316 GLN A N 1
ATOM 2395 C CA . GLN A 1 316 ? 8.630 -4.432 -16.287 1.00 98.06 316 GLN A CA 1
ATOM 2396 C C . GLN A 1 316 ? 8.409 -4.013 -17.743 1.00 98.06 316 GLN A C 1
ATOM 2398 O O . GLN A 1 316 ? 9.259 -4.280 -18.594 1.00 98.06 316 GLN A O 1
ATOM 2403 N N . GLN A 1 317 ? 7.310 -3.312 -18.034 1.00 98.25 317 GLN A N 1
ATOM 2404 C CA . GLN A 1 317 ? 7.023 -2.814 -19.378 1.00 98.25 317 GLN A CA 1
ATOM 2405 C C . GLN A 1 317 ? 8.062 -1.785 -19.842 1.00 98.25 317 GLN A C 1
ATOM 2407 O O . GLN A 1 317 ? 8.540 -1.868 -20.971 1.00 98.25 317 GLN A O 1
ATOM 2412 N N . ILE A 1 318 ? 8.462 -0.855 -18.970 1.00 97.56 318 ILE A N 1
ATOM 2413 C CA . ILE A 1 318 ? 9.533 0.111 -19.250 1.00 97.56 318 ILE A CA 1
ATOM 2414 C C . ILE A 1 318 ? 10.850 -0.616 -19.532 1.00 97.56 318 ILE A C 1
ATOM 2416 O O . ILE A 1 318 ? 11.565 -0.239 -20.457 1.00 97.56 318 ILE A O 1
ATOM 2420 N N . SER A 1 319 ? 11.177 -1.656 -18.763 1.00 98.25 319 SER A N 1
ATOM 2421 C CA . SER A 1 319 ? 12.408 -2.434 -18.958 1.00 98.25 319 SER A CA 1
ATOM 2422 C C . SER A 1 319 ? 12.417 -3.134 -20.319 1.00 98.25 319 SER A C 1
ATOM 2424 O O . SER A 1 319 ? 13.386 -3.005 -21.061 1.00 98.25 319 SER A O 1
ATOM 2426 N N . ARG A 1 320 ? 11.302 -3.764 -20.704 1.00 98.50 320 ARG A N 1
ATOM 2427 C CA . ARG A 1 320 ? 11.141 -4.366 -22.034 1.00 98.50 320 ARG A CA 1
ATOM 2428 C C . ARG A 1 320 ? 11.268 -3.337 -23.160 1.00 98.50 320 ARG A C 1
ATOM 2430 O O . ARG A 1 320 ? 11.988 -3.570 -24.123 1.00 98.50 320 ARG A O 1
ATOM 2437 N N . LEU A 1 321 ? 10.599 -2.188 -23.041 1.00 98.44 321 LEU A N 1
ATOM 2438 C CA . LEU A 1 321 ? 10.690 -1.125 -24.048 1.00 98.44 321 LEU A CA 1
ATOM 2439 C C . LEU A 1 321 ? 12.117 -0.574 -24.171 1.00 98.44 321 LEU A C 1
ATOM 2441 O O . LEU A 1 321 ? 12.556 -0.274 -25.276 1.00 98.44 321 LEU A O 1
ATOM 2445 N N . LYS A 1 322 ? 12.864 -0.475 -23.065 1.00 98.06 322 LYS A N 1
ATOM 2446 C CA . LYS A 1 322 ? 14.284 -0.089 -23.094 1.00 98.06 322 LYS A CA 1
ATOM 2447 C C . LYS A 1 322 ? 15.137 -1.090 -23.870 1.00 98.06 322 LYS A C 1
ATOM 2449 O O . LYS A 1 322 ? 16.002 -0.669 -24.630 1.00 98.06 322 LYS A O 1
ATOM 2454 N N . GLU A 1 323 ? 14.891 -2.387 -23.704 1.00 98.56 323 GLU A N 1
ATOM 2455 C CA . GLU A 1 323 ? 15.578 -3.428 -24.478 1.00 98.56 323 GLU A CA 1
ATOM 2456 C C . GLU A 1 323 ? 15.238 -3.339 -25.972 1.00 98.56 323 GLU A C 1
ATOM 2458 O O . GLU A 1 323 ? 16.136 -3.411 -26.806 1.00 98.56 323 GLU A O 1
ATOM 2463 N N . GLU A 1 324 ? 13.964 -3.128 -26.321 1.00 98.44 324 GLU A N 1
ATOM 2464 C CA . GLU A 1 324 ? 13.526 -2.960 -27.714 1.00 98.44 324 GLU A CA 1
ATOM 2465 C C . GLU A 1 324 ? 14.142 -1.709 -28.369 1.00 98.44 324 GLU A C 1
ATOM 2467 O O . GLU A 1 324 ? 14.567 -1.770 -29.522 1.00 98.44 324 GLU A O 1
ATOM 2472 N N . VAL A 1 325 ? 14.241 -0.588 -27.644 1.00 98.56 325 VAL A N 1
ATOM 2473 C CA . VAL A 1 325 ? 14.928 0.626 -28.125 1.00 98.56 325 VAL A CA 1
ATOM 2474 C C . VAL A 1 325 ? 16.418 0.363 -28.328 1.00 98.56 325 VAL A C 1
ATOM 2476 O O . VAL A 1 325 ? 16.928 0.638 -29.406 1.00 98.56 325 VAL A O 1
ATOM 2479 N N . ALA A 1 326 ? 17.095 -0.268 -27.365 1.00 98.38 326 ALA A N 1
ATOM 2480 C CA . ALA A 1 326 ? 18.512 -0.604 -27.504 1.00 98.38 326 ALA A CA 1
ATOM 2481 C C . ALA A 1 326 ? 18.789 -1.533 -28.704 1.00 98.38 326 ALA A C 1
ATOM 2483 O O . ALA A 1 326 ? 19.831 -1.430 -29.350 1.00 98.38 326 ALA A O 1
ATOM 2484 N N . GLN A 1 327 ? 17.859 -2.439 -29.029 1.00 98.56 327 GLN A N 1
ATOM 2485 C CA . GLN A 1 327 ? 17.946 -3.268 -30.235 1.00 98.56 327 GLN A CA 1
ATOM 2486 C C . GLN A 1 327 ? 17.794 -2.446 -31.520 1.00 98.56 327 GLN A C 1
ATOM 2488 O O . GLN A 1 327 ? 18.511 -2.711 -32.483 1.00 98.56 327 GLN A O 1
ATOM 2493 N N . ARG A 1 328 ? 16.893 -1.455 -31.543 1.00 98.62 328 ARG A N 1
ATOM 2494 C CA . ARG A 1 328 ? 16.739 -0.541 -32.687 1.00 98.62 328 ARG A CA 1
ATOM 2495 C C . ARG A 1 328 ? 17.981 0.316 -32.884 1.00 98.62 328 ARG A C 1
ATOM 2497 O O . ARG A 1 328 ? 18.512 0.307 -33.983 1.00 98.62 328 ARG A O 1
ATOM 2504 N N . ASP A 1 329 ? 18.504 0.917 -31.819 1.00 98.62 329 ASP A N 1
ATOM 2505 C CA . ASP A 1 329 ? 19.733 1.721 -31.877 1.00 98.62 329 ASP A CA 1
ATOM 2506 C C . ASP A 1 329 ? 20.913 0.897 -32.418 1.00 98.62 329 ASP A C 1
ATOM 2508 O O . ASP A 1 329 ? 21.725 1.373 -33.212 1.00 98.62 329 ASP A O 1
ATOM 2512 N N . LYS A 1 330 ? 20.991 -0.384 -32.030 1.00 98.62 330 LYS A N 1
ATOM 2513 C CA . LYS A 1 330 ? 21.987 -1.308 -32.574 1.00 98.62 330 LYS A CA 1
ATOM 2514 C C . LYS A 1 330 ? 21.798 -1.525 -34.079 1.00 98.62 330 LYS A C 1
ATOM 2516 O O . LYS A 1 330 ? 22.774 -1.431 -34.820 1.00 98.62 330 LYS A O 1
ATOM 2521 N N . LEU A 1 331 ? 20.579 -1.806 -34.537 1.00 98.56 331 LEU A N 1
ATOM 2522 C CA . LEU A 1 331 ? 20.291 -1.975 -35.966 1.00 98.56 331 LEU A CA 1
ATOM 2523 C C . LEU A 1 331 ? 20.571 -0.696 -36.761 1.00 98.56 331 LEU A C 1
ATOM 2525 O O . LEU A 1 331 ? 21.141 -0.777 -37.845 1.00 98.56 331 LEU A O 1
ATOM 2529 N N . ASP A 1 332 ? 20.235 0.468 -36.212 1.00 98.69 332 ASP A N 1
ATOM 2530 C CA . ASP A 1 332 ? 20.526 1.763 -36.825 1.00 98.69 332 ASP A CA 1
ATOM 2531 C C . ASP A 1 332 ? 22.039 1.949 -36.992 1.00 98.69 332 ASP A C 1
ATOM 2533 O O . ASP A 1 332 ? 22.496 2.267 -38.089 1.00 98.69 332 ASP A O 1
ATOM 2537 N N . SER A 1 333 ? 22.838 1.608 -35.975 1.00 98.62 333 SER A N 1
ATOM 2538 C CA . SER A 1 333 ? 24.302 1.645 -36.090 1.00 98.62 333 SER A CA 1
ATOM 2539 C C . SER A 1 333 ? 24.852 0.678 -37.154 1.00 98.62 333 SER A C 1
ATOM 2541 O O . SER A 1 333 ? 25.781 1.018 -37.886 1.00 98.62 333 SER A O 1
ATOM 2543 N N . GLU A 1 334 ? 24.266 -0.516 -37.301 1.00 98.62 334 GLU A N 1
ATOM 2544 C CA . GLU A 1 334 ? 24.649 -1.482 -38.342 1.00 98.62 334 GLU A CA 1
ATOM 2545 C C . GLU A 1 334 ? 24.287 -0.969 -39.749 1.00 98.62 334 GLU A C 1
ATOM 2547 O O . GLU A 1 334 ? 25.077 -1.115 -40.690 1.00 98.62 334 GLU A O 1
ATOM 2552 N N . MET A 1 335 ? 23.124 -0.324 -39.896 1.00 98.25 335 MET A N 1
ATOM 2553 C CA . MET A 1 335 ? 22.701 0.317 -41.144 1.00 98.25 335 MET A CA 1
ATOM 2554 C C . MET A 1 335 ? 23.610 1.491 -41.515 1.00 98.25 335 MET A C 1
ATOM 2556 O O . MET A 1 335 ? 24.029 1.581 -42.669 1.00 98.25 335 MET A O 1
ATOM 2560 N N . GLU A 1 336 ? 23.964 2.351 -40.559 1.00 98.62 336 GLU A N 1
ATOM 2561 C CA . GLU A 1 336 ? 24.900 3.461 -40.771 1.00 98.62 336 GLU A CA 1
ATOM 2562 C C . GLU A 1 336 ? 26.262 2.962 -41.266 1.00 98.62 336 GLU A C 1
ATOM 2564 O O . GLU A 1 336 ? 26.784 3.469 -42.261 1.00 98.62 336 GLU A O 1
ATOM 2569 N N . VAL A 1 337 ? 26.814 1.914 -40.642 1.00 98.62 337 VAL A N 1
ATOM 2570 C CA . VAL A 1 337 ? 28.082 1.301 -41.074 1.00 98.62 337 VAL A CA 1
ATOM 2571 C C . VAL A 1 337 ? 27.978 0.747 -42.500 1.00 98.62 337 VAL A C 1
ATOM 2573 O O . VAL A 1 337 ? 28.883 0.956 -43.312 1.00 98.62 337 VAL A O 1
ATOM 2576 N N . CYS A 1 338 ? 26.876 0.071 -42.837 1.00 98.56 338 CYS A N 1
ATOM 2577 C CA . CYS A 1 338 ? 26.651 -0.463 -44.180 1.00 98.56 338 CYS A CA 1
ATOM 2578 C C . CYS A 1 338 ? 26.556 0.648 -45.239 1.00 98.56 338 CYS A C 1
ATOM 2580 O O . CYS A 1 338 ? 27.210 0.564 -46.283 1.00 98.56 338 CYS A O 1
ATOM 2582 N N . LEU A 1 339 ? 25.788 1.707 -44.957 1.00 98.44 339 LEU A N 1
ATOM 2583 C CA . LEU A 1 339 ? 25.629 2.858 -45.846 1.00 98.44 339 LEU A CA 1
ATOM 2584 C C . LEU A 1 339 ? 26.960 3.580 -46.074 1.00 98.44 339 LEU A C 1
ATOM 2586 O O . LEU A 1 339 ? 27.310 3.845 -47.224 1.00 98.44 339 LEU A O 1
ATOM 2590 N N . CYS A 1 340 ? 27.735 3.830 -45.015 1.00 98.50 340 CYS A N 1
ATOM 2591 C CA . CYS A 1 340 ? 29.081 4.397 -45.127 1.00 98.50 340 CYS A CA 1
ATOM 2592 C C . CYS A 1 340 ? 29.974 3.546 -46.043 1.00 98.50 340 CYS A C 1
ATOM 2594 O O . CYS A 1 340 ? 30.578 4.080 -46.973 1.00 98.50 340 CYS A O 1
ATOM 2596 N N . GLY A 1 341 ? 29.978 2.219 -45.872 1.00 98.31 341 GLY A N 1
ATOM 2597 C CA . GLY A 1 341 ? 30.735 1.312 -46.740 1.00 98.31 341 GLY A CA 1
ATOM 2598 C C . GLY A 1 341 ? 30.279 1.330 -48.208 1.00 98.31 341 GLY A C 1
ATOM 2599 O O . GLY A 1 341 ? 31.104 1.240 -49.121 1.00 98.31 341 GLY A O 1
ATOM 2600 N N . MET A 1 342 ? 28.976 1.486 -48.471 1.00 98.38 342 MET A N 1
ATOM 2601 C CA . MET A 1 342 ? 28.458 1.662 -49.834 1.00 98.38 342 MET A CA 1
ATOM 2602 C C . MET A 1 342 ? 28.918 2.982 -50.459 1.00 98.38 342 MET A C 1
ATOM 2604 O O . MET A 1 342 ? 29.342 2.977 -51.616 1.00 98.38 342 MET A O 1
ATOM 2608 N N . PHE A 1 343 ? 28.870 4.090 -49.712 1.00 98.56 343 PHE A N 1
ATOM 2609 C CA . PHE A 1 343 ? 29.331 5.396 -50.190 1.00 98.56 343 PHE A CA 1
ATOM 2610 C C . PHE A 1 343 ? 30.836 5.410 -50.468 1.00 98.56 343 PHE A C 1
ATOM 2612 O O . PHE A 1 343 ? 31.258 5.922 -51.503 1.00 98.56 343 PHE A O 1
ATOM 2619 N N . GLU A 1 344 ? 31.648 4.791 -49.612 1.00 98.50 344 GLU A N 1
ATOM 2620 C CA . GLU A 1 344 ? 33.089 4.637 -49.845 1.00 98.50 344 GLU A CA 1
ATOM 2621 C C . GLU A 1 344 ? 33.376 3.823 -51.111 1.00 98.50 344 GLU A C 1
ATOM 2623 O O . GLU A 1 344 ? 34.185 4.226 -51.949 1.00 98.50 344 GLU A O 1
ATOM 2628 N N . ARG A 1 345 ? 32.675 2.697 -51.301 1.00 98.56 345 ARG A N 1
ATOM 2629 C CA . ARG A 1 345 ? 32.817 1.874 -52.507 1.00 98.56 345 ARG A CA 1
ATOM 2630 C C . ARG A 1 345 ? 32.399 2.628 -53.767 1.00 98.56 345 ARG A C 1
ATOM 2632 O O . ARG A 1 345 ? 33.068 2.498 -54.789 1.00 98.56 345 ARG A O 1
ATOM 2639 N N . LEU A 1 346 ? 31.309 3.390 -53.705 1.00 98.38 346 LEU A N 1
ATOM 2640 C CA . LEU A 1 346 ? 30.842 4.219 -54.813 1.00 98.38 346 LEU A CA 1
ATOM 2641 C C . LEU A 1 346 ? 31.880 5.291 -55.161 1.00 98.38 346 LEU A C 1
ATOM 2643 O O . LEU A 1 346 ? 32.249 5.404 -56.325 1.00 98.38 346 LEU A O 1
ATOM 2647 N N . ARG A 1 347 ? 32.450 5.964 -54.158 1.00 98.19 347 ARG A N 1
ATOM 2648 C CA . ARG A 1 347 ? 33.533 6.937 -54.349 1.00 98.19 347 ARG A CA 1
ATOM 2649 C C . ARG A 1 347 ? 34.766 6.316 -55.014 1.00 98.19 347 ARG A C 1
ATOM 2651 O O . ARG A 1 347 ? 35.313 6.887 -55.950 1.00 98.19 347 ARG A O 1
ATOM 2658 N N . LEU A 1 348 ? 35.191 5.126 -54.580 1.00 98.31 348 LEU A N 1
ATOM 2659 C CA . LEU A 1 348 ? 36.304 4.398 -55.209 1.00 98.31 348 LEU A CA 1
ATOM 2660 C C . LEU A 1 348 ? 35.993 4.012 -56.665 1.00 98.31 348 LEU A C 1
ATOM 2662 O O . LEU A 1 348 ? 36.866 4.074 -57.534 1.00 98.31 348 LEU A O 1
ATOM 2666 N N . LEU A 1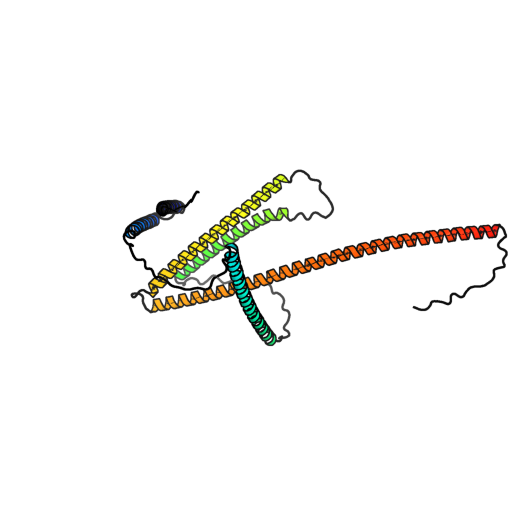 349 ? 34.752 3.614 -56.956 1.00 98.19 349 LEU A N 1
ATOM 2667 C CA . LEU A 1 349 ? 34.314 3.331 -58.324 1.00 98.19 349 LEU A CA 1
ATOM 2668 C C . LEU A 1 349 ? 34.311 4.595 -59.192 1.00 98.19 349 LEU A C 1
ATOM 2670 O O . LEU A 1 349 ? 34.763 4.540 -60.331 1.00 98.19 349 LEU A O 1
ATOM 2674 N N . GLU A 1 350 ? 33.869 5.733 -58.664 1.00 97.94 350 GLU A N 1
ATOM 2675 C CA . GLU A 1 350 ? 33.935 7.024 -59.357 1.00 97.94 350 GLU A CA 1
ATOM 2676 C C . GLU A 1 350 ? 35.383 7.442 -59.639 1.00 97.94 350 GLU A C 1
ATOM 2678 O O . GLU A 1 350 ? 35.711 7.794 -60.772 1.00 97.94 350 GLU A O 1
ATOM 2683 N N . GLU A 1 351 ? 36.276 7.328 -58.650 1.00 98.25 351 GLU A N 1
ATOM 2684 C CA . GLU A 1 351 ? 37.705 7.621 -58.804 1.00 98.25 351 GLU A CA 1
ATOM 2685 C C . GLU A 1 351 ? 38.362 6.721 -59.866 1.00 98.25 351 GLU A C 1
ATOM 2687 O O . GLU A 1 351 ? 39.092 7.202 -60.736 1.00 98.25 351 GLU A O 1
ATOM 2692 N N . THR A 1 352 ? 38.094 5.413 -59.839 1.00 98.06 352 THR A N 1
ATOM 2693 C CA . THR A 1 352 ? 38.640 4.472 -60.834 1.00 98.06 352 THR A CA 1
ATOM 2694 C C . THR A 1 352 ? 38.064 4.702 -62.229 1.00 98.06 352 THR A C 1
ATOM 2696 O O . THR A 1 352 ? 38.811 4.652 -63.207 1.00 98.06 352 THR A O 1
ATOM 2699 N N . ASN A 1 353 ? 36.771 5.011 -62.346 1.00 97.00 353 ASN A N 1
ATOM 2700 C CA . ASN A 1 353 ? 36.143 5.339 -63.624 1.00 97.00 353 ASN A CA 1
ATOM 2701 C C . ASN A 1 353 ? 36.718 6.640 -64.213 1.00 97.00 353 ASN A C 1
ATOM 2703 O O . ASN A 1 353 ? 37.030 6.700 -65.404 1.00 97.00 353 ASN A O 1
ATOM 2707 N N . ALA A 1 354 ? 36.969 7.651 -63.375 1.00 96.69 354 ALA A N 1
ATOM 2708 C CA . ALA A 1 354 ? 37.655 8.877 -63.779 1.00 96.69 354 ALA A CA 1
ATOM 2709 C C . ALA A 1 354 ? 39.085 8.597 -64.282 1.00 96.69 354 ALA A C 1
ATOM 2711 O O . ALA A 1 354 ? 39.482 9.098 -65.334 1.00 96.69 354 ALA A O 1
ATOM 2712 N N . GLN A 1 355 ? 39.846 7.738 -63.592 1.00 97.25 355 GLN A N 1
ATOM 2713 C CA . GLN A 1 355 ? 41.186 7.325 -64.032 1.00 97.25 355 GLN A CA 1
ATOM 2714 C C . GLN A 1 355 ? 41.162 6.560 -65.362 1.00 97.25 355 GLN A C 1
ATOM 2716 O O . GLN A 1 355 ? 42.025 6.779 -66.212 1.00 97.25 355 GLN A O 1
ATOM 2721 N N . LEU A 1 356 ? 40.198 5.653 -65.552 1.00 95.94 356 LEU A N 1
ATOM 2722 C CA . LEU A 1 356 ? 40.032 4.912 -66.804 1.00 95.94 356 LEU A CA 1
ATOM 2723 C C . LEU A 1 356 ? 39.667 5.845 -67.959 1.00 95.94 356 LEU A C 1
ATOM 2725 O O . LEU A 1 356 ? 40.259 5.734 -69.029 1.00 95.94 356 LEU A O 1
ATOM 2729 N N . THR A 1 357 ? 38.759 6.792 -67.723 1.00 94.12 357 THR A N 1
ATOM 2730 C CA . THR A 1 357 ? 38.376 7.813 -68.706 1.00 94.12 357 THR A CA 1
ATOM 2731 C C . THR A 1 357 ? 39.595 8.642 -69.121 1.00 94.12 357 THR A C 1
ATOM 2733 O O . THR A 1 357 ? 39.903 8.715 -70.307 1.00 94.12 357 THR A O 1
ATOM 2736 N N . ALA A 1 358 ? 40.381 9.135 -68.157 1.00 94.19 358 ALA A N 1
ATOM 2737 C CA . ALA A 1 358 ? 41.618 9.872 -68.432 1.00 94.19 358 ALA A CA 1
ATOM 2738 C C . ALA A 1 358 ? 42.663 9.036 -69.202 1.00 94.19 358 ALA A C 1
ATOM 2740 O O . ALA A 1 358 ? 43.348 9.546 -70.087 1.00 94.19 358 ALA A O 1
ATOM 2741 N N . ARG A 1 359 ? 42.788 7.733 -68.905 1.00 95.44 359 ARG A N 1
ATOM 2742 C CA . ARG A 1 359 ? 43.672 6.821 -69.657 1.00 95.44 359 ARG A CA 1
ATOM 2743 C C . ARG A 1 359 ? 43.196 6.599 -71.094 1.00 95.44 359 ARG A C 1
ATOM 2745 O O . ARG A 1 359 ? 44.028 6.544 -71.996 1.00 95.44 359 ARG A O 1
ATOM 2752 N N . LEU A 1 360 ? 41.888 6.464 -71.317 1.00 92.31 360 LEU A N 1
ATOM 2753 C CA . LEU A 1 360 ? 41.305 6.317 -72.657 1.00 92.31 360 LEU A CA 1
ATOM 2754 C C . LEU A 1 360 ? 41.477 7.588 -73.498 1.00 92.31 360 LEU A C 1
ATOM 2756 O O . LEU A 1 360 ? 41.765 7.489 -74.692 1.00 92.31 360 LEU A O 1
ATOM 2760 N N . GLU A 1 361 ? 41.350 8.761 -72.875 1.00 91.56 361 GLU A N 1
ATOM 2761 C CA . GLU A 1 361 ? 41.662 10.052 -73.498 1.00 91.56 361 GLU A CA 1
ATOM 2762 C C . GLU A 1 361 ? 43.139 10.130 -73.914 1.00 91.56 361 GLU A C 1
ATOM 2764 O O . GLU A 1 361 ? 43.434 10.438 -75.067 1.00 91.56 361 GLU A O 1
ATOM 2769 N N . GLN A 1 362 ? 44.074 9.772 -73.024 1.00 93.12 362 GLN A N 1
ATOM 2770 C CA . GLN A 1 362 ? 45.514 9.752 -73.332 1.00 93.12 362 GLN A CA 1
ATOM 2771 C C . GLN A 1 362 ? 45.882 8.765 -74.447 1.00 93.12 362 GLN A C 1
ATOM 2773 O O . GLN A 1 362 ? 46.781 9.038 -75.241 1.00 93.12 362 GLN A O 1
ATOM 2778 N N . ALA A 1 363 ? 45.194 7.624 -74.522 1.00 92.38 363 ALA A N 1
ATOM 2779 C CA . ALA A 1 363 ? 45.397 6.632 -75.574 1.00 92.38 363 ALA A CA 1
ATOM 2780 C C . ALA A 1 363 ? 44.812 7.056 -76.937 1.00 92.38 363 ALA A C 1
ATOM 2782 O O . ALA A 1 363 ? 44.978 6.330 -77.916 1.00 92.38 363 ALA A O 1
ATOM 2783 N N . GLY A 1 364 ? 44.110 8.195 -77.018 1.00 85.94 364 GLY A N 1
ATOM 2784 C CA . GLY A 1 364 ? 43.460 8.666 -78.244 1.00 85.94 364 GLY A CA 1
ATOM 2785 C C . GLY A 1 364 ? 42.278 7.798 -78.691 1.00 85.94 364 GLY A C 1
ATOM 2786 O O . GLY A 1 364 ? 41.840 7.898 -79.834 1.00 85.94 364 GLY A O 1
ATOM 2787 N N . VAL A 1 365 ? 41.767 6.932 -77.807 1.00 77.19 365 VAL A N 1
ATOM 2788 C CA . VAL A 1 365 ? 40.670 5.993 -78.106 1.00 77.19 365 VAL A CA 1
ATOM 2789 C C . VAL A 1 365 ? 39.301 6.664 -77.958 1.00 77.19 365 VAL A C 1
ATOM 2791 O O . VAL A 1 365 ? 38.330 6.218 -78.569 1.00 77.19 365 VAL A O 1
ATOM 2794 N N . MET A 1 366 ? 39.220 7.775 -77.219 1.00 60.28 366 MET A N 1
ATOM 2795 C CA . MET A 1 366 ? 38.040 8.649 -77.151 1.00 60.28 366 MET A CA 1
ATOM 2796 C C . MET A 1 366 ? 37.857 9.420 -78.471 1.00 60.28 366 MET A C 1
ATOM 2798 O O . MET A 1 366 ? 38.053 10.630 -78.556 1.00 60.28 366 MET A O 1
ATOM 2802 N N . THR A 1 367 ? 37.499 8.691 -79.528 1.00 53.38 367 THR A N 1
ATOM 2803 C CA . THR A 1 367 ? 36.968 9.259 -80.768 1.00 53.38 367 THR A CA 1
ATOM 2804 C C . THR A 1 367 ? 35.517 9.672 -80.527 1.00 53.38 367 THR A C 1
ATOM 2806 O O . THR A 1 367 ? 34.704 8.954 -79.952 1.00 53.38 367 THR A O 1
ATOM 2809 N N . SER A 1 368 ? 35.233 10.906 -80.899 1.00 54.28 368 SER A N 1
ATOM 2810 C CA . SER A 1 368 ? 34.169 11.790 -80.435 1.00 54.28 368 SER A CA 1
ATOM 2811 C C . SER A 1 368 ? 32.742 11.484 -80.929 1.00 54.28 368 SER A C 1
ATOM 2813 O O . SER A 1 368 ? 31.988 12.425 -81.163 1.00 54.28 368 SER A O 1
ATOM 2815 N N . ASP A 1 369 ? 32.333 10.217 -81.066 1.00 53.19 369 ASP A N 1
ATOM 2816 C CA . ASP A 1 369 ? 31.095 9.886 -81.803 1.00 53.19 369 ASP A CA 1
ATOM 2817 C C . ASP A 1 369 ? 29.896 9.330 -81.017 1.00 53.19 369 ASP A C 1
ATOM 2819 O O . ASP A 1 369 ? 28.826 9.170 -81.601 1.00 53.19 369 ASP A O 1
ATOM 2823 N N . THR A 1 370 ? 29.937 9.153 -79.695 1.00 56.34 370 THR A N 1
ATOM 2824 C CA . THR A 1 370 ? 28.700 8.851 -78.935 1.00 56.34 370 THR A CA 1
ATOM 2825 C C . THR A 1 370 ? 27.977 10.117 -78.483 1.00 56.34 370 THR A C 1
ATOM 2827 O O . THR A 1 370 ? 27.855 10.430 -77.299 1.00 56.34 370 THR A O 1
ATOM 2830 N N . ARG A 1 371 ? 27.459 10.844 -79.477 1.00 50.97 371 ARG A N 1
ATOM 2831 C CA . ARG A 1 371 ? 26.353 11.790 -79.323 1.00 50.97 371 ARG A CA 1
ATOM 2832 C C . ARG A 1 371 ? 25.069 11.018 -78.979 1.00 50.97 371 ARG A C 1
ATOM 2834 O O . ARG A 1 371 ? 24.674 10.100 -79.688 1.00 50.97 371 ARG A O 1
ATOM 2841 N N . THR A 1 372 ? 24.388 11.496 -77.940 1.00 51.84 372 THR A N 1
ATOM 2842 C CA . THR A 1 372 ? 22.919 11.546 -77.814 1.00 51.84 372 THR A CA 1
ATOM 2843 C C . THR A 1 372 ? 22.135 10.228 -77.822 1.00 51.84 372 THR A C 1
ATOM 2845 O O . THR A 1 372 ? 21.542 9.849 -78.825 1.00 51.84 372 THR A O 1
ATOM 2848 N N . SER A 1 373 ? 21.930 9.661 -76.635 1.00 46.50 373 SER A N 1
ATOM 2849 C CA . SER A 1 373 ? 20.569 9.308 -76.212 1.00 46.50 373 SER A CA 1
ATOM 2850 C C . SER A 1 373 ? 20.479 9.429 -74.695 1.00 46.50 373 SER A C 1
ATOM 2852 O O . SER A 1 373 ? 20.738 8.484 -73.957 1.00 46.50 373 SER A O 1
ATOM 2854 N N . THR A 1 374 ? 20.156 10.624 -74.219 1.00 52.88 374 THR A N 1
ATOM 2855 C CA . THR A 1 374 ? 19.530 10.821 -72.914 1.00 52.88 374 THR A CA 1
ATOM 2856 C C . THR A 1 374 ? 18.230 10.010 -72.886 1.00 52.88 374 THR A C 1
ATOM 2858 O O . THR A 1 374 ? 17.310 10.375 -73.621 1.00 52.88 374 THR A O 1
ATOM 2861 N N . PRO A 1 375 ? 18.077 8.945 -72.075 1.00 51.31 375 PRO A N 1
ATOM 2862 C CA . PRO A 1 375 ? 16.736 8.545 -71.701 1.00 51.31 375 PRO A CA 1
ATOM 2863 C C . PRO A 1 375 ? 16.225 9.630 -70.753 1.00 51.31 375 PRO A C 1
ATOM 2865 O O . PRO A 1 375 ? 16.831 9.904 -69.717 1.00 51.31 375 PRO A O 1
ATOM 2868 N N . GLN A 1 376 ? 15.153 10.306 -71.162 1.00 46.62 376 GLN A N 1
ATOM 2869 C CA . GLN A 1 376 ? 14.364 11.157 -70.285 1.00 46.62 376 GLN A CA 1
ATOM 2870 C C . GLN A 1 376 ? 14.117 10.413 -68.974 1.00 46.62 376 GLN A C 1
ATOM 2872 O O . GLN A 1 376 ? 13.449 9.381 -68.948 1.00 46.62 376 GLN A O 1
ATOM 2877 N N . THR A 1 377 ? 14.615 10.977 -67.880 1.00 55.38 377 THR A N 1
ATOM 2878 C CA . THR A 1 377 ? 14.162 10.676 -66.523 1.00 55.38 377 THR A CA 1
ATOM 2879 C C . THR A 1 377 ? 12.771 11.293 -66.328 1.00 55.38 377 THR A C 1
ATOM 2881 O O . THR A 1 377 ? 12.556 12.148 -65.478 1.00 55.38 377 THR A O 1
ATOM 2884 N N . GLU A 1 378 ? 11.814 10.895 -67.165 1.00 53.69 378 GLU A N 1
ATOM 2885 C CA . GLU A 1 378 ? 10.395 10.934 -66.841 1.00 53.69 378 GLU A CA 1
ATOM 2886 C C . GLU A 1 378 ? 10.095 9.616 -66.145 1.00 53.69 378 GLU A C 1
ATOM 2888 O O . GLU A 1 378 ? 9.817 8.623 -66.802 1.00 53.69 378 GLU A O 1
ATOM 2893 N N . MET A 1 379 ? 10.218 9.578 -64.822 1.00 52.09 379 MET A N 1
ATOM 2894 C CA . MET A 1 379 ? 9.353 8.773 -63.961 1.00 52.09 379 MET A CA 1
ATOM 2895 C C . MET A 1 379 ? 9.653 9.107 -62.503 1.00 52.09 379 MET A C 1
ATOM 2897 O O . MET A 1 379 ? 10.798 9.054 -62.066 1.00 52.09 379 MET A O 1
ATOM 2901 N N . LEU A 1 380 ? 8.563 9.366 -61.776 1.00 52.94 380 LEU A N 1
ATOM 2902 C CA . LEU A 1 380 ? 8.436 9.423 -60.314 1.00 52.94 380 LEU A CA 1
ATOM 2903 C C . LEU A 1 380 ? 8.524 10.809 -59.661 1.00 52.94 380 LEU A C 1
ATOM 2905 O O . LEU A 1 380 ? 9.065 10.986 -58.577 1.00 52.94 380 LEU A O 1
ATOM 2909 N N . SER A 1 381 ? 7.790 11.756 -60.250 1.00 51.88 381 SER A N 1
ATOM 2910 C CA . SER A 1 381 ? 6.837 12.560 -59.474 1.00 51.88 381 SER A CA 1
ATOM 2911 C C . SER A 1 381 ? 5.530 11.762 -59.335 1.00 51.88 381 SER A C 1
ATOM 2913 O O . SER A 1 381 ? 4.623 11.931 -60.135 1.00 51.88 381 SER A O 1
ATOM 2915 N N . MET A 1 382 ? 5.467 10.811 -58.397 1.00 50.44 382 MET A N 1
ATOM 2916 C CA . MET A 1 382 ? 4.220 10.248 -57.841 1.00 50.44 382 MET A CA 1
ATOM 2917 C C . MET A 1 382 ? 4.550 9.419 -56.587 1.00 50.44 382 MET A C 1
ATOM 2919 O O . MET A 1 382 ? 4.708 8.202 -56.680 1.00 50.44 382 MET A O 1
ATOM 2923 N N . ARG A 1 383 ? 4.646 10.079 -55.428 1.00 44.41 383 ARG A N 1
ATOM 2924 C CA . ARG A 1 383 ? 3.954 9.757 -54.160 1.00 44.41 383 ARG A CA 1
ATOM 2925 C C . ARG A 1 383 ? 4.550 10.527 -52.995 1.00 44.41 383 ARG A C 1
ATOM 2927 O O . ARG A 1 383 ? 5.784 10.470 -52.831 1.00 44.41 383 ARG A O 1
#

Foldseek 3Di:
DDDDDDDDDPPPPVVVPVVVVVVLVVVLVVVVVVVDDPVVSVVSVVVVVVVVVVVVVPPPDDDDDDDDDDDDDDDDDDDDPDDPVVVVVVVVVVVVVVVVVVVVVVVVVVVVVVVVVVVVVVVVVVVCDDPDDDDDDDDDDDDDPDPDDPDDDPDDPPVVVVVVVVVVVVVVVVVVVVVVVVVVVVVVCVVVVVPPPPPDPPDDDPPDPDDPPVVVVVVVVVVVVVVVVVVVVVVVVVVVVVVVVVVVVVVVVVLVCLCPDPPHDPVVNVVSVVVVVVVVVVVVVVVVVVVVVVVVVVVVVVVVVVVVVVVVVVVVVVVVVVVVVVVVVVVVVVVVVVVVVVVVVVVVVVVVVVVVVVVCVVVVVPDPPPDDDDPPPPDDPPD

pLDDT: mean 75.9, std 20.54, range [33.97, 98.69]

Radius of gyration: 45.74 Å; chains: 1; bounding box: 80×98×140 Å

Sequence (383 aa):
MHDSNAYVTLDSVEDCADDVQGQAMDILAGLTSLGISEALREKVQNALSQLDQASSSAAAGIAGRGKKGSTGGSGPASPTRLTPAEVTLKKQVEALDKKLAMSRSIMRKLYHKNVELEKELRVSQVNSQPITSVSMVKPLESDLISSRPATALAGLPAHLAAALQERDQTIAQLQLALESARRRNQILESQFGAVSGSSLPPGTVPQLGGLGMAGAKLQQQQQQGIRDVLAQSALHLTKYQQIRDDYNRLLYKRTSAISSSKTTTQEAKSLVGEVTQRLTKEIQEREAEAALYSARLYESEKQMSDWYVEKRLLEQQISRLKEEVAQRDKLDSEMEVCLCGMFERLRLLEETNAQLTARLEQAGVMTSDTRTSTPQTEMLSMR

Secondary structure (DSSP, 8-state):
-----------TTTHHHHHHHHHHHHHHHHHHTTT--HHHHHHHHHHHHHHHHHHHHHTT-----------------------HHHHHHHHHHHHHHHHHHHHHHHHHHHHHHHHHHHHHHHHHHHH--------------------------SS--HHHHHHHHHHHHHHHHHHHHHHHHHHHHHHHHHHHHHHH-----TT------S-HHHHHHHHHHHHHHHHHHHHHHHHHHHHHHHHHHHHHHHHHHHHHHHHH-SSS-HHHHHHHHHHHHHHHHHHHHHHHHHHHHHHHHHHHHHHHHHHHHHHHHHHHHHHHHHHHHHHHHHHHHHHHHHHHHHHHHHHHHHHHHHHHHHHHHHTT---S---------------